Protein AF-A0A507FD16-F1 (afdb_monomer_lite)

InterPro domains:
  IPR007724 Poly(ADP-ribose) glycohydrolase [PTHR12837] (61-423)
  IPR046372 Poly (ADP-ribose) glycohydrolase (PARG), catalytic domain [PF05028] (185-391)
  IPR048362 Poly (ADP-ribose) glycohydrolase, helical domain [PF20811] (60-176)

Radius of gyration: 22.71 Å; chains: 1; bounding box: 54×47×70 Å

pLDDT: mean 90.05, std 12.05, range [41.84, 98.81]

Sequence (436 aa):
MLVDMTHVSNATAWKQVEKHLASARIGPAEMQSLLALTQPHPHGEHWDLAGLKKTLQTGPFNESLLSRIARLALELPVVLPKMFPLLLSGRNGSLTLSQKQISVILANAFFGTLVHQQELFGRSNTDRRIPHLDFRILYQDWIHSGATDAKLTGLLHYFRTMMDRPGAGSSVTFTRRCIDANEFPSWAHSQAAISSVTAFTNGKIEDDKTDCLKVDFANKSIGGGVLEQGAVQEEILFIIYPEMLASLLFCEEMKDNEAVFIAGAERFSSYSGYSKSFKWTGGFNDTTRCDSRGIRKTEFVAMDALHFRRGKADAQFEEANILRELNKAYCGFVFSHKSPFDQSKQVPVSTGNWGCGAFNGDAELKAMIQVLAASAANRDVRYYTFGDDELSLKLVGVIEYLQVTGTTVGSLFSMLLEYKDKSRGESVIDYVMSNL

Foldseek 3Di:
DWFDQVPPPDPVLVVVLCVLLQDPWDDPVSLQVLCCSQPNDPVNDTQAQQLVVVLQVPHPHHRVLLSLLSVLLNCQCVQPVDTHAFADEPDWDKDKDKPSNLSNVLSCLASSNGHDLCVRVDPPDDPWAFADSHLSQLRDPVQDAQQSSQLSNLNSLSSVVCSVDPPLIAMKMKIKDFDDPVNDDPQLPFLFFFFAEQEDQDDDQVPDLFLAAGEQLAALNQCPQLSGLAWARRNVVCSQQVSSSVRSSRYTRYDLRMKMKMWQTFGFFDWDDTRNRTHTDGTDDGPADADPVSRGSYMYMYFYAAQQDPVRQQCCLALVNLVSLLSRLLNRQALPHPHPDDSVDQHAYEEEQRCCPRRVHDRLSSLLSNSLSNSVNVHYYYYHHHNDPPSSVLSNVLSVVSNVVSPGSSNSSVQSNVDHDCVVVADSSRSSVVPD

Secondary structure (DSSP, 8-state):
-EE-SS--SSHHHHHHHHHHHTSS---HHHHHHHHHHHS--TTS-PPP-HHHHHHHHHSS--HHHHHHHHHHHTTHHHH--S-EE-B-TT--EEEEEEHHHHHHHHHHHHTT-SPPHHHHT-SSS---------GGGGG-GGG--HHHHHHHHHHHHHHHHHHHSTT---EEEEEEEE--GGGS--GGG--PBPPPEEEESS--GGG--SS-EEEEEE-SSTTTTTTTT--SHHHHHHHHSGGGGGGGGTBPPPPTTEEEEEESPPP-EEEE--GGG-EEEEE----PPB-TTS-BS-EEEEEEPP---TT-GGGGGSHHHHHHHHHHHHHHHSTTS--SS-TTS-PPEEEESTTTSTT---HHHHHHHHHHHHHHTT--EEEE-SS-HHHHHHHHHHHHHHHHTT-BHHHHHHHHHH---GGGS--HHHHHHHT-

Organism: NCBI:txid246404

Structure (mmCIF, N/CA/C/O backbone):
data_AF-A0A507FD16-F1
#
_entry.id   AF-A0A507FD16-F1
#
loop_
_atom_site.group_PDB
_atom_site.id
_atom_site.type_symbol
_atom_site.label_atom_id
_atom_site.label_alt_id
_atom_site.label_comp_id
_atom_site.label_asym_id
_atom_site.label_entity_id
_atom_site.label_seq_id
_atom_site.pdbx_PDB_ins_code
_atom_site.Cartn_x
_atom_site.Cartn_y
_atom_site.Cartn_z
_atom_site.occupancy
_atom_site.B_iso_or_equiv
_atom_site.auth_seq_id
_atom_site.auth_comp_id
_atom_site.auth_asym_id
_atom_site.auth_atom_id
_atom_site.pdbx_PDB_model_num
ATOM 1 N N . MET A 1 1 ? -14.963 2.585 -19.342 1.00 52.94 1 MET A N 1
ATOM 2 C CA . MET A 1 1 ? -13.885 3.149 -20.177 1.00 52.94 1 MET A CA 1
ATOM 3 C C . MET A 1 1 ? -12.776 2.124 -20.200 1.00 52.94 1 MET A C 1
ATOM 5 O O . MET A 1 1 ? -12.501 1.545 -19.153 1.00 52.94 1 MET A O 1
ATOM 9 N N . LEU A 1 2 ? -12.265 1.824 -21.384 1.00 53.75 2 LEU A N 1
ATOM 10 C CA . LEU A 1 2 ? -11.259 0.792 -21.598 1.00 53.75 2 LEU A CA 1
ATOM 11 C C . LEU A 1 2 ? -9.930 1.483 -21.946 1.00 53.75 2 LEU A C 1
ATOM 13 O O . LEU A 1 2 ? -9.957 2.541 -22.568 1.00 53.75 2 LEU A O 1
ATOM 17 N N . VAL A 1 3 ? -8.803 0.907 -21.536 1.00 54.59 3 VAL A N 1
ATOM 18 C CA . VAL A 1 3 ? -7.443 1.372 -21.845 1.00 54.59 3 VAL A CA 1
ATOM 19 C C . VAL A 1 3 ? -6.925 0.586 -23.032 1.00 54.59 3 VAL A C 1
ATOM 21 O O . VAL A 1 3 ? -6.778 -0.628 -22.922 1.00 54.59 3 VAL A O 1
ATOM 24 N N . ASP A 1 4 ? -6.651 1.252 -24.151 1.00 53.31 4 ASP A N 1
ATOM 25 C CA . ASP A 1 4 ? -5.960 0.621 -25.273 1.00 53.31 4 ASP A CA 1
ATOM 26 C C . ASP A 1 4 ? -4.456 0.855 -25.164 1.00 53.31 4 ASP A C 1
ATOM 28 O O . ASP A 1 4 ? -3.963 1.949 -25.419 1.00 53.31 4 ASP A O 1
ATOM 32 N N . MET A 1 5 ? -3.731 -0.194 -24.788 1.00 57.12 5 MET A N 1
ATOM 33 C CA . MET A 1 5 ? -2.270 -0.168 -24.703 1.00 57.12 5 MET A CA 1
ATOM 34 C C . MET A 1 5 ? -1.594 -0.311 -26.072 1.00 57.12 5 MET A C 1
ATOM 36 O O . MET A 1 5 ? -0.410 -0.021 -26.201 1.00 57.12 5 MET A O 1
ATOM 40 N N . THR A 1 6 ? -2.330 -0.773 -27.086 1.00 48.22 6 THR A N 1
ATOM 41 C CA . THR A 1 6 ? -1.849 -0.975 -28.461 1.00 48.22 6 THR A CA 1
ATOM 42 C C . THR A 1 6 ? -2.050 0.256 -29.340 1.00 48.22 6 THR A C 1
ATOM 44 O O . THR A 1 6 ? -1.357 0.410 -30.346 1.00 48.22 6 THR A O 1
ATOM 47 N N . HIS A 1 7 ? -2.906 1.192 -28.921 1.00 46.66 7 HIS A N 1
ATOM 48 C CA . HIS A 1 7 ? -2.971 2.544 -29.471 1.00 46.66 7 HIS A CA 1
ATOM 49 C C . HIS A 1 7 ? -1.817 3.414 -28.958 1.00 46.66 7 HIS A C 1
ATOM 51 O O . HIS A 1 7 ? -2.017 4.530 -28.487 1.00 46.66 7 HIS A O 1
ATOM 57 N N . VAL A 1 8 ? -0.577 2.951 -29.158 1.00 46.09 8 VAL A N 1
ATOM 58 C CA . VAL A 1 8 ? 0.497 3.895 -29.476 1.00 46.09 8 VAL A CA 1
ATOM 59 C C . VAL A 1 8 ? -0.022 4.709 -30.640 1.00 46.09 8 VAL A C 1
ATOM 61 O O . VAL A 1 8 ? -0.371 4.160 -31.685 1.00 46.09 8 VAL A O 1
ATOM 64 N N . SER A 1 9 ? -0.231 5.991 -30.377 1.00 44.56 9 SER A N 1
ATOM 65 C CA . SER A 1 9 ? -0.711 6.995 -31.308 1.00 44.56 9 SER A CA 1
ATOM 66 C C . SER A 1 9 ? -0.092 6.733 -32.685 1.00 44.56 9 SER A C 1
ATOM 68 O O . SER A 1 9 ? 1.074 7.026 -32.913 1.00 44.56 9 SER A O 1
ATOM 70 N N . ASN A 1 10 ? -0.880 6.132 -33.593 1.00 51.72 10 ASN A N 1
ATOM 71 C CA . ASN A 1 10 ? -0.486 5.657 -34.927 1.00 51.72 10 ASN A CA 1
ATOM 72 C C . ASN A 1 10 ? 0.351 4.345 -34.952 1.00 51.72 10 ASN A C 1
ATOM 74 O O . ASN A 1 10 ? 1.446 4.272 -34.405 1.00 51.72 10 ASN A O 1
ATOM 78 N N . ALA A 1 11 ? -0.085 3.332 -35.722 1.00 55.81 11 ALA A N 1
ATOM 79 C CA . ALA A 1 11 ? 0.682 2.100 -36.009 1.00 55.81 11 ALA A CA 1
ATOM 80 C C . ALA A 1 11 ? 2.101 2.370 -36.564 1.00 55.81 11 ALA A C 1
ATOM 82 O O . ALA A 1 11 ? 2.981 1.509 -36.537 1.00 55.81 11 ALA A O 1
ATOM 83 N N . THR A 1 12 ? 2.329 3.584 -37.066 1.00 62.16 12 THR A N 1
ATOM 84 C CA . THR A 1 12 ? 3.636 4.094 -37.491 1.00 62.16 12 THR A CA 1
ATOM 85 C C . THR A 1 12 ? 4.590 4.349 -36.313 1.00 62.16 12 THR A C 1
ATOM 87 O O . THR A 1 12 ? 5.785 4.099 -36.451 1.00 62.16 12 THR A O 1
ATOM 90 N N . ALA A 1 13 ? 4.090 4.791 -35.154 1.00 71.69 13 ALA A N 1
ATOM 91 C CA . ALA A 1 13 ? 4.894 5.078 -33.964 1.00 71.69 13 ALA A CA 1
ATOM 92 C C . ALA A 1 13 ? 5.369 3.795 -33.267 1.00 71.69 13 ALA A C 1
ATOM 94 O O . ALA A 1 13 ? 6.551 3.678 -32.943 1.00 71.69 13 ALA A O 1
ATOM 95 N N . TRP A 1 14 ? 4.504 2.780 -33.128 1.00 81.94 14 TRP A N 1
ATOM 96 C CA . TRP A 1 14 ? 4.921 1.496 -32.549 1.00 81.94 14 TRP A CA 1
ATOM 97 C C . TRP A 1 14 ? 6.006 0.805 -33.383 1.00 81.94 14 TRP A C 1
ATOM 99 O O . TRP A 1 14 ? 6.985 0.331 -32.825 1.00 81.94 14 TRP A O 1
ATOM 109 N N . LYS A 1 15 ? 5.935 0.851 -34.722 1.00 84.38 15 LYS A N 1
ATOM 110 C CA . LYS A 1 15 ? 7.014 0.334 -35.590 1.00 84.38 15 LYS A CA 1
ATOM 111 C C . LYS A 1 15 ? 8.373 0.987 -35.318 1.00 84.38 15 LYS A C 1
ATOM 113 O O . LYS A 1 15 ? 9.415 0.349 -35.467 1.00 84.38 15 LYS A O 1
ATOM 118 N N . GLN A 1 16 ? 8.386 2.269 -34.947 1.00 85.06 16 GLN A N 1
ATOM 119 C CA . GLN A 1 16 ? 9.622 2.962 -34.582 1.00 85.06 16 GLN A CA 1
ATOM 120 C C . GLN A 1 16 ? 10.124 2.523 -33.202 1.00 85.06 16 GLN A C 1
ATOM 122 O O . GLN A 1 16 ? 11.330 2.329 -33.046 1.00 85.06 16 GLN A O 1
ATOM 127 N N . VAL A 1 17 ? 9.223 2.305 -32.239 1.00 88.62 17 VAL A N 1
ATOM 128 C CA . VAL A 1 17 ? 9.548 1.695 -30.939 1.00 88.62 17 VAL A CA 1
ATOM 129 C C . VAL A 1 17 ? 10.120 0.291 -31.127 1.00 88.62 17 VAL A C 1
ATOM 131 O O . VAL A 1 17 ? 11.190 -0.002 -30.597 1.00 88.62 17 VAL A O 1
ATOM 134 N N . GLU A 1 18 ? 9.477 -0.542 -31.948 1.00 89.69 18 GLU A N 1
ATOM 135 C CA . GLU A 1 18 ? 9.925 -1.899 -32.264 1.00 89.69 18 GLU A CA 1
ATOM 136 C C . GLU A 1 18 ? 11.342 -1.902 -32.823 1.00 89.69 18 GLU A C 1
ATOM 138 O O . GLU A 1 18 ? 12.201 -2.632 -32.336 1.00 89.69 18 GLU A O 1
ATOM 143 N N . LYS A 1 19 ? 11.612 -1.033 -33.804 1.00 89.50 19 LYS A N 1
ATOM 144 C CA . LYS A 1 19 ? 12.945 -0.897 -34.397 1.00 89.50 19 LYS A CA 1
ATOM 145 C C . LYS A 1 19 ? 14.008 -0.540 -33.353 1.00 89.50 19 LYS A C 1
ATOM 147 O O . LYS A 1 19 ? 15.107 -1.081 -33.418 1.00 89.50 19 LYS A O 1
ATOM 152 N N . HIS A 1 20 ? 13.700 0.358 -32.414 1.00 90.19 20 HIS A N 1
ATOM 153 C CA . HIS A 1 20 ? 14.639 0.746 -31.359 1.00 90.19 20 HIS A CA 1
ATOM 154 C C . HIS A 1 20 ? 14.861 -0.388 -30.357 1.00 90.19 20 HIS A C 1
ATOM 156 O O . HIS A 1 20 ? 16.006 -0.765 -30.118 1.00 90.19 20 HIS A O 1
ATOM 162 N N . LEU A 1 21 ? 13.789 -0.962 -29.807 1.00 90.75 21 LEU A N 1
ATOM 163 C CA . LEU A 1 21 ? 13.867 -2.010 -28.785 1.00 90.75 21 LEU A CA 1
ATOM 164 C C . LEU A 1 21 ? 14.406 -3.345 -29.323 1.00 90.75 21 LEU A C 1
ATOM 166 O O . LEU A 1 21 ? 14.959 -4.126 -28.551 1.00 90.75 21 LEU A O 1
ATOM 170 N N . ALA A 1 22 ? 14.288 -3.607 -30.628 1.00 90.25 22 ALA A N 1
ATOM 171 C CA . ALA A 1 22 ? 14.863 -4.785 -31.281 1.00 90.25 22 ALA A CA 1
ATOM 172 C C . ALA A 1 22 ? 16.383 -4.685 -31.511 1.00 90.25 22 ALA A C 1
ATOM 174 O O . ALA A 1 22 ? 16.987 -5.632 -32.020 1.00 90.25 22 ALA A O 1
ATOM 175 N N . SER A 1 23 ? 17.015 -3.559 -31.157 1.00 85.75 23 SER A N 1
ATOM 176 C CA . SER A 1 23 ? 18.468 -3.400 -31.264 1.00 85.75 23 SER A CA 1
ATOM 177 C C . SER A 1 23 ? 19.205 -4.481 -30.467 1.00 85.75 23 SER A C 1
ATOM 179 O O . SER A 1 23 ? 18.802 -4.854 -29.367 1.00 85.75 23 SER A O 1
ATOM 181 N N . ALA A 1 24 ? 20.328 -4.968 -31.006 1.00 76.94 24 ALA A N 1
ATOM 182 C CA . ALA A 1 24 ? 21.100 -6.061 -30.402 1.00 76.94 24 ALA A CA 1
ATOM 183 C C . ALA A 1 24 ? 21.633 -5.737 -28.993 1.00 76.94 24 ALA A C 1
ATOM 185 O O . ALA A 1 24 ? 21.906 -6.646 -28.208 1.00 76.94 24 ALA A O 1
ATOM 186 N N . ARG A 1 25 ? 21.784 -4.446 -28.681 1.00 87.62 25 ARG A N 1
ATOM 187 C CA . ARG A 1 25 ? 22.218 -3.932 -27.386 1.00 87.62 25 ARG A CA 1
ATOM 188 C C . ARG A 1 25 ? 21.381 -2.709 -27.038 1.00 87.62 25 ARG A C 1
ATOM 190 O O . ARG A 1 25 ? 21.236 -1.816 -27.865 1.00 87.62 25 ARG A O 1
ATOM 197 N N . ILE A 1 26 ? 20.858 -2.688 -25.819 1.00 90.12 26 ILE A N 1
ATOM 198 C CA . ILE A 1 26 ? 20.149 -1.551 -25.238 1.00 90.12 26 ILE A CA 1
ATOM 199 C C . ILE A 1 26 ? 20.936 -1.086 -24.018 1.00 90.12 26 ILE A C 1
ATOM 201 O O . ILE A 1 26 ? 21.027 -1.803 -23.022 1.00 90.12 26 ILE A O 1
ATOM 205 N N . GLY A 1 27 ? 21.509 0.108 -24.107 1.00 90.31 27 GLY A N 1
ATOM 206 C CA . GLY A 1 27 ? 22.122 0.829 -23.005 1.00 90.31 27 GLY A CA 1
ATOM 207 C C . GLY A 1 27 ? 21.431 2.174 -22.756 1.00 90.31 27 GLY A C 1
ATOM 208 O O . GLY A 1 27 ? 20.389 2.483 -23.346 1.00 90.31 27 GLY A O 1
ATOM 209 N N . PRO A 1 28 ? 22.005 3.011 -21.877 1.00 90.19 28 PRO A N 1
ATOM 210 C CA . PRO A 1 28 ? 21.467 4.337 -21.584 1.00 90.19 28 PRO A CA 1
ATOM 211 C C . PRO A 1 28 ? 21.348 5.252 -22.816 1.00 90.19 28 PRO A C 1
ATOM 213 O O . PRO A 1 28 ? 20.446 6.080 -22.866 1.00 90.19 28 PRO A O 1
ATOM 216 N N . ALA A 1 29 ? 22.225 5.114 -23.817 1.00 89.81 29 ALA A N 1
ATOM 217 C CA . ALA A 1 29 ? 22.181 5.933 -25.033 1.00 89.81 29 ALA A CA 1
ATOM 218 C C . ALA A 1 29 ? 20.996 5.563 -25.946 1.00 89.81 29 ALA A C 1
ATOM 220 O O . ALA A 1 29 ? 20.281 6.439 -26.442 1.00 89.81 29 ALA A O 1
ATOM 221 N N . GLU A 1 30 ? 20.743 4.267 -26.129 1.00 91.56 30 GLU A N 1
ATOM 222 C CA . GLU A 1 30 ? 19.584 3.772 -26.873 1.00 91.56 30 GLU A CA 1
ATOM 223 C C . GLU A 1 30 ? 18.285 4.131 -26.148 1.00 91.56 30 GLU A C 1
ATOM 225 O O . GLU A 1 30 ? 17.324 4.566 -26.782 1.00 91.56 30 GLU A O 1
ATOM 230 N N . MET A 1 31 ? 18.277 4.035 -24.814 1.00 91.56 31 MET A N 1
ATOM 231 C CA . MET A 1 31 ? 17.147 4.463 -23.993 1.00 91.56 31 MET A CA 1
ATOM 232 C C . MET A 1 31 ? 16.869 5.963 -24.137 1.00 91.56 31 MET A C 1
ATOM 234 O O . MET A 1 31 ? 15.716 6.350 -24.301 1.00 91.56 31 MET A O 1
ATOM 238 N N . GLN A 1 32 ? 17.905 6.807 -24.156 1.00 90.94 32 GLN A N 1
ATOM 239 C CA . GLN A 1 32 ? 17.757 8.244 -24.397 1.00 90.94 32 GLN A CA 1
ATOM 240 C C . GLN A 1 32 ? 17.078 8.537 -25.739 1.00 90.94 32 GLN A C 1
ATOM 242 O O . GLN A 1 32 ? 16.187 9.383 -25.817 1.00 90.94 32 GLN A O 1
ATOM 247 N N . SER A 1 33 ? 17.507 7.829 -26.787 1.00 89.75 33 SER A N 1
ATOM 248 C CA . SER A 1 33 ? 16.982 7.985 -28.147 1.00 89.75 33 SER A CA 1
ATOM 249 C C . SER A 1 33 ? 15.520 7.548 -28.230 1.00 89.75 33 SER A C 1
ATOM 251 O O . SER A 1 33 ? 14.698 8.236 -28.832 1.00 89.75 33 SER A O 1
ATOM 253 N N . LEU A 1 34 ? 15.180 6.441 -27.564 1.00 89.88 34 LEU A N 1
ATOM 254 C CA . LEU A 1 34 ? 13.807 5.961 -27.468 1.00 89.88 34 LEU A CA 1
ATOM 255 C C . LEU A 1 34 ? 12.911 6.953 -26.719 1.00 89.88 34 LEU A C 1
ATOM 257 O O . LEU A 1 34 ? 11.840 7.286 -27.212 1.00 89.88 34 LEU A O 1
ATOM 261 N N . LEU A 1 35 ? 13.364 7.478 -25.579 1.00 89.06 35 LEU A N 1
ATOM 262 C CA . LEU A 1 35 ? 12.604 8.465 -24.811 1.00 89.06 35 LEU A CA 1
ATOM 263 C C . LEU A 1 35 ? 12.391 9.768 -25.586 1.00 89.06 35 LEU A C 1
ATOM 265 O O . LEU A 1 35 ? 11.320 10.357 -25.498 1.00 89.06 35 LEU A O 1
ATOM 269 N N . ALA A 1 36 ? 13.373 10.213 -26.375 1.00 86.50 36 ALA A N 1
ATOM 270 C CA . ALA A 1 36 ? 13.208 11.380 -27.242 1.00 86.50 36 ALA A CA 1
ATOM 271 C C . ALA A 1 36 ? 12.105 11.175 -28.297 1.00 86.50 36 ALA A C 1
ATOM 273 O O . ALA A 1 36 ? 11.448 12.137 -28.690 1.00 86.50 36 ALA A O 1
ATOM 274 N N . LEU A 1 37 ? 11.893 9.929 -28.732 1.00 85.00 37 LEU A N 1
ATOM 275 C CA . LEU A 1 37 ? 10.840 9.558 -29.670 1.00 85.00 37 LEU A CA 1
ATOM 276 C C . LEU A 1 37 ? 9.469 9.442 -28.991 1.00 85.00 37 LEU A C 1
ATOM 278 O O . LEU A 1 37 ? 8.485 9.974 -29.498 1.00 85.00 37 LEU A O 1
ATOM 282 N N . THR A 1 38 ? 9.383 8.695 -27.892 1.00 84.06 38 THR A N 1
ATOM 283 C CA . THR A 1 38 ? 8.093 8.306 -27.301 1.00 84.06 38 THR A CA 1
ATOM 284 C C . THR A 1 38 ? 7.574 9.295 -26.279 1.00 84.06 38 THR A C 1
ATOM 286 O O . THR A 1 38 ? 6.380 9.308 -25.996 1.00 84.06 38 THR A O 1
ATOM 289 N N . GLN A 1 39 ? 8.471 10.073 -25.686 1.00 83.62 39 GLN A N 1
ATOM 290 C CA . GLN A 1 39 ? 8.200 10.918 -24.539 1.00 83.62 39 GLN A CA 1
ATOM 291 C C . GLN A 1 39 ? 9.085 12.176 -24.582 1.00 83.62 39 GLN A C 1
ATOM 293 O O . GLN A 1 39 ? 9.921 12.361 -23.697 1.00 83.62 39 GLN A O 1
ATOM 298 N N . PRO A 1 40 ? 8.977 13.039 -25.602 1.00 81.75 40 PRO A N 1
ATOM 299 C CA . PRO A 1 40 ? 9.875 14.183 -25.756 1.00 81.75 40 PRO A CA 1
ATOM 300 C C . PRO A 1 40 ? 9.861 15.092 -24.515 1.00 81.75 40 PRO A C 1
ATOM 302 O O . PRO A 1 40 ? 8.812 15.329 -23.912 1.00 81.75 40 PRO A O 1
ATOM 305 N N . HIS A 1 41 ? 11.033 15.599 -24.116 1.00 81.31 41 HIS A N 1
ATOM 306 C CA . HIS A 1 41 ? 11.129 16.493 -22.962 1.00 81.31 41 HIS A CA 1
ATOM 307 C C . HIS A 1 41 ? 10.406 17.820 -23.256 1.00 81.31 41 HIS A C 1
ATOM 309 O O . HIS A 1 41 ? 10.636 18.396 -24.325 1.00 81.31 41 HIS A O 1
ATOM 315 N N . PRO A 1 42 ? 9.598 18.365 -22.326 1.00 78.94 42 PRO A N 1
ATOM 316 C CA . PRO A 1 42 ? 8.834 19.595 -22.563 1.00 78.94 42 PRO A CA 1
ATOM 317 C C . PRO A 1 42 ? 9.690 20.805 -22.958 1.00 78.94 42 PRO A C 1
ATOM 319 O O . PRO A 1 42 ? 9.229 21.680 -23.684 1.00 78.94 42 PRO A O 1
ATOM 322 N N . HIS A 1 43 ? 10.943 20.843 -22.499 1.00 81.56 43 HIS A N 1
ATOM 323 C CA . HIS A 1 43 ? 11.886 21.932 -22.768 1.00 81.56 43 HIS A CA 1
ATOM 324 C C . HIS A 1 43 ? 12.866 21.637 -23.918 1.00 81.56 43 HIS A C 1
ATOM 326 O O . HIS A 1 43 ? 13.805 22.396 -24.126 1.00 81.56 43 HIS A O 1
ATOM 332 N N . GLY A 1 44 ? 12.677 20.540 -24.664 1.00 74.44 44 GLY A N 1
ATOM 333 C CA . GLY A 1 44 ? 13.571 20.152 -25.767 1.00 74.44 44 GLY A CA 1
ATOM 334 C C . GLY A 1 44 ? 14.931 19.592 -25.330 1.00 74.44 44 GLY A C 1
ATOM 335 O O . GLY A 1 44 ? 15.816 19.407 -26.160 1.00 74.44 44 GLY A O 1
ATOM 336 N N . GLU A 1 45 ? 15.099 19.321 -24.036 1.00 81.38 45 GLU A N 1
ATOM 337 C CA . GLU A 1 45 ? 16.304 18.730 -23.447 1.00 81.38 45 GLU A CA 1
ATOM 338 C C . GLU A 1 45 ? 16.283 17.191 -23.512 1.00 81.38 45 GLU A C 1
ATOM 340 O O . GLU A 1 45 ? 15.322 16.557 -23.956 1.00 81.38 45 GLU A O 1
ATOM 345 N N . HIS A 1 46 ? 17.362 16.566 -23.049 1.00 86.06 46 HIS A N 1
ATOM 346 C CA . HIS A 1 46 ? 17.424 15.126 -22.838 1.00 86.06 46 HIS A CA 1
ATOM 347 C C . HIS A 1 46 ? 16.964 14.783 -21.417 1.00 86.06 46 HIS A C 1
ATOM 349 O O . HIS A 1 46 ? 17.403 15.416 -20.463 1.00 86.06 46 HIS A O 1
ATOM 355 N N . TRP A 1 47 ? 16.132 13.747 -21.267 1.00 88.94 47 TRP A N 1
ATOM 356 C CA . TRP A 1 47 ? 15.868 13.141 -19.957 1.00 88.94 47 TRP A CA 1
ATOM 357 C C . TRP A 1 47 ? 17.161 12.742 -19.266 1.00 88.94 47 TRP A C 1
ATOM 359 O O . TRP A 1 47 ? 18.027 12.142 -19.899 1.00 88.94 47 TRP A O 1
ATOM 369 N N . ASP A 1 48 ? 17.257 13.000 -17.969 1.00 92.00 48 ASP A N 1
ATOM 370 C CA . ASP A 1 48 ? 18.377 12.515 -17.183 1.00 92.00 48 ASP A CA 1
ATOM 371 C C . ASP A 1 48 ? 18.220 11.019 -16.866 1.00 92.00 48 ASP A C 1
ATOM 373 O O . ASP A 1 48 ? 17.144 10.548 -16.495 1.00 92.00 48 ASP A O 1
ATOM 377 N N . LEU A 1 49 ? 19.311 10.270 -17.039 1.00 93.94 49 LEU A N 1
ATOM 378 C CA . LEU A 1 49 ? 19.405 8.830 -16.798 1.00 93.94 49 LEU A CA 1
ATOM 379 C C . LEU A 1 49 ? 20.479 8.480 -15.753 1.00 93.94 49 LEU A C 1
ATOM 381 O O . LEU A 1 49 ? 20.912 7.326 -15.684 1.00 93.94 49 LEU A O 1
ATOM 385 N N . ALA A 1 50 ? 20.966 9.455 -14.979 1.00 92.25 50 ALA A N 1
ATOM 386 C CA . ALA A 1 50 ? 22.049 9.284 -14.012 1.00 92.25 50 ALA A CA 1
ATOM 387 C C . ALA A 1 50 ? 21.781 8.160 -12.999 1.00 92.25 50 ALA A C 1
ATOM 389 O O . ALA A 1 50 ? 22.638 7.291 -12.819 1.00 92.25 50 ALA A O 1
ATOM 390 N N . GLY A 1 51 ? 20.582 8.109 -12.408 1.00 90.94 51 GLY A N 1
ATOM 391 C CA . GLY A 1 51 ? 20.204 7.078 -11.435 1.00 90.94 51 GLY A CA 1
ATOM 392 C C . GLY A 1 51 ? 20.250 5.665 -12.024 1.00 90.94 51 GLY A C 1
ATOM 393 O O . GLY A 1 51 ? 20.798 4.737 -11.419 1.00 90.94 51 GLY A O 1
ATOM 394 N N . LEU A 1 52 ? 19.762 5.502 -13.260 1.00 91.94 52 LEU A N 1
ATOM 395 C CA . LEU A 1 52 ? 19.830 4.223 -13.969 1.00 91.94 52 LEU A CA 1
ATOM 396 C C . LEU A 1 52 ? 21.275 3.841 -14.310 1.00 91.94 52 LEU A C 1
ATOM 398 O O . LEU A 1 52 ? 21.689 2.713 -14.041 1.00 91.94 52 LEU A O 1
ATOM 402 N N . LYS A 1 53 ? 22.057 4.776 -14.867 1.00 92.50 53 LYS A N 1
ATOM 403 C CA . LYS A 1 53 ? 23.477 4.562 -15.197 1.00 92.50 53 LYS A CA 1
ATOM 404 C C . LYS A 1 53 ? 24.256 4.102 -13.972 1.00 92.50 53 LYS A C 1
ATOM 406 O O . LYS A 1 53 ? 24.973 3.108 -14.046 1.00 92.50 53 LYS A O 1
ATOM 411 N N . LYS A 1 54 ? 24.068 4.782 -12.842 1.00 89.00 54 LYS A N 1
ATOM 412 C CA . LYS A 1 54 ? 24.724 4.438 -11.584 1.00 89.00 54 LYS A CA 1
ATOM 413 C C . LYS A 1 54 ? 24.331 3.037 -11.118 1.00 89.00 54 LYS A C 1
ATOM 415 O O . LYS A 1 54 ? 25.216 2.234 -10.846 1.00 89.00 54 LYS A O 1
ATOM 420 N N . THR A 1 55 ? 23.036 2.714 -11.102 1.00 88.06 55 THR A N 1
ATOM 421 C CA . THR A 1 55 ? 22.544 1.390 -10.674 1.00 88.06 55 THR A CA 1
ATOM 422 C C . THR A 1 55 ? 23.118 0.252 -11.531 1.00 88.06 55 THR A C 1
ATOM 424 O O . THR A 1 55 ? 23.444 -0.815 -11.012 1.00 88.06 55 THR A O 1
ATOM 427 N N . LEU A 1 56 ? 23.289 0.474 -12.839 1.00 88.06 56 LEU A N 1
ATOM 428 C CA . LEU A 1 56 ? 23.901 -0.496 -13.758 1.00 88.06 56 LEU A CA 1
ATOM 429 C C . LEU A 1 56 ? 25.426 -0.613 -13.602 1.00 88.06 56 LEU A C 1
ATOM 431 O O . LEU A 1 56 ? 25.999 -1.629 -13.979 1.00 88.06 56 LEU A O 1
ATOM 435 N N . GLN A 1 57 ? 26.096 0.416 -13.084 1.00 85.75 57 GLN A N 1
ATOM 436 C CA . GLN A 1 57 ? 27.545 0.400 -12.854 1.00 85.75 57 GLN A CA 1
ATOM 437 C C . GLN A 1 57 ? 27.915 -0.225 -11.506 1.00 85.75 57 GLN A C 1
ATOM 439 O O . GLN A 1 57 ? 28.962 -0.858 -11.392 1.00 85.75 57 GLN A O 1
ATOM 444 N N . THR A 1 58 ? 27.086 -0.023 -10.480 1.00 78.44 58 THR A N 1
ATOM 445 C CA . THR A 1 58 ? 27.383 -0.427 -9.097 1.00 78.44 58 THR A CA 1
ATOM 446 C C . THR A 1 58 ? 26.673 -1.710 -8.665 1.00 78.44 58 THR A C 1
ATOM 448 O O . THR A 1 58 ? 27.055 -2.308 -7.659 1.00 78.44 58 THR A O 1
ATOM 451 N N . GLY A 1 59 ? 25.640 -2.137 -9.396 1.00 69.50 59 GLY A N 1
ATOM 452 C CA . GLY A 1 59 ? 24.824 -3.305 -9.076 1.00 69.50 59 GLY A CA 1
ATOM 453 C C . GLY A 1 59 ? 25.212 -4.584 -9.835 1.00 69.50 59 GLY A C 1
ATOM 454 O O . GLY A 1 59 ? 26.069 -4.576 -10.714 1.00 69.50 59 GLY A O 1
ATOM 455 N N . PRO A 1 60 ? 24.532 -5.714 -9.558 1.00 75.56 60 PRO A N 1
ATOM 456 C CA . PRO A 1 60 ? 24.730 -6.982 -10.272 1.00 75.56 60 PRO A CA 1
ATOM 457 C C . PRO A 1 60 ? 24.067 -7.005 -11.665 1.00 75.56 60 PRO A C 1
ATOM 459 O O . PRO A 1 60 ? 23.914 -8.070 -12.266 1.00 75.56 60 PRO A O 1
ATOM 462 N N . PHE A 1 61 ? 23.583 -5.859 -12.144 1.00 86.69 61 PHE A N 1
ATOM 463 C CA . PHE A 1 61 ? 22.794 -5.720 -13.362 1.00 86.69 61 PHE A CA 1
ATOM 464 C C . PHE A 1 61 ? 23.595 -4.973 -14.420 1.00 86.69 61 PHE A C 1
ATOM 466 O O . PHE A 1 61 ? 24.413 -4.128 -14.095 1.00 86.69 61 PHE A O 1
ATOM 473 N N . ASN A 1 62 ? 23.360 -5.279 -15.691 1.00 85.88 62 ASN A N 1
ATOM 474 C CA . ASN A 1 62 ? 24.106 -4.696 -16.802 1.00 85.88 62 ASN A CA 1
ATOM 475 C C . ASN A 1 62 ? 23.191 -4.478 -18.016 1.00 85.88 62 ASN A C 1
ATOM 477 O O . ASN A 1 62 ? 22.012 -4.832 -18.005 1.00 85.88 62 ASN A O 1
ATOM 481 N N . GLU A 1 63 ? 23.739 -3.925 -19.093 1.00 87.94 63 GLU A N 1
ATOM 482 C CA . GLU A 1 63 ? 23.001 -3.641 -20.333 1.00 87.94 63 GLU A CA 1
ATOM 483 C C . GLU A 1 63 ? 22.437 -4.896 -21.028 1.00 87.94 63 GLU A C 1
ATOM 485 O O . GLU A 1 63 ? 21.460 -4.816 -21.777 1.00 87.94 63 GLU A O 1
ATOM 490 N N . SER A 1 64 ? 22.979 -6.088 -20.746 1.00 90.94 64 SER A N 1
ATOM 491 C CA . SER A 1 64 ? 22.366 -7.338 -21.214 1.00 90.94 64 SER A CA 1
ATOM 492 C C . SER A 1 64 ? 20.989 -7.540 -20.577 1.00 90.94 64 SER A C 1
ATOM 494 O O . SER A 1 64 ? 20.049 -7.949 -21.261 1.00 90.94 64 SER A O 1
ATOM 496 N N . LEU A 1 65 ? 20.820 -7.173 -19.298 1.00 93.00 65 LEU A N 1
ATOM 497 C CA . LEU A 1 65 ? 19.504 -7.181 -18.660 1.00 93.00 65 LEU A CA 1
ATOM 498 C C . LEU A 1 65 ? 18.557 -6.190 -19.341 1.00 93.00 65 LEU A C 1
ATOM 500 O O . LEU A 1 65 ? 17.444 -6.584 -19.669 1.00 93.00 65 LEU A O 1
ATOM 504 N N . LEU A 1 66 ? 18.993 -4.958 -19.623 1.00 94.25 66 LEU A N 1
ATOM 505 C CA . LEU A 1 66 ? 18.161 -3.981 -20.341 1.00 94.25 66 LEU A CA 1
ATOM 506 C C . LEU A 1 66 ? 17.696 -4.518 -21.699 1.00 94.25 66 LEU A C 1
ATOM 508 O O . LEU A 1 66 ? 16.521 -4.421 -22.036 1.00 94.25 66 LEU A O 1
ATOM 512 N N . SER A 1 67 ? 18.591 -5.170 -22.438 1.00 94.44 67 SER A N 1
ATOM 513 C CA . SER A 1 67 ? 18.272 -5.792 -23.730 1.00 94.44 67 SER A CA 1
ATOM 514 C C . SER A 1 67 ? 17.265 -6.948 -23.590 1.00 94.44 67 SER A C 1
ATOM 516 O O . SER A 1 67 ? 16.475 -7.223 -24.493 1.00 94.44 67 SER A O 1
ATOM 518 N N . ARG A 1 68 ? 17.253 -7.650 -22.449 1.00 94.88 68 ARG A N 1
ATOM 519 C CA . ARG A 1 68 ? 16.214 -8.644 -22.129 1.00 94.88 68 ARG A CA 1
ATOM 520 C C . ARG A 1 68 ? 14.880 -7.976 -21.766 1.00 94.88 68 ARG A C 1
ATOM 522 O O . ARG A 1 68 ? 13.853 -8.419 -22.270 1.00 94.88 68 ARG A O 1
ATOM 529 N N . ILE A 1 69 ? 14.890 -6.898 -20.975 1.00 96.00 69 ILE A N 1
ATOM 530 C CA . ILE A 1 69 ? 13.677 -6.123 -20.645 1.00 96.00 69 ILE A CA 1
ATOM 531 C C . ILE A 1 69 ? 13.071 -5.527 -21.924 1.00 96.00 69 ILE A C 1
ATOM 533 O O . ILE A 1 69 ? 11.856 -5.535 -22.081 1.00 96.00 69 ILE A O 1
ATOM 537 N N . ALA A 1 70 ? 13.893 -5.071 -22.873 1.00 95.56 70 ALA A N 1
ATOM 538 C CA . ALA A 1 70 ? 13.426 -4.549 -24.157 1.00 95.56 70 ALA A CA 1
ATOM 539 C C . ALA A 1 70 ? 12.673 -5.618 -24.960 1.00 95.56 70 ALA A C 1
ATOM 541 O O . ALA A 1 70 ? 11.576 -5.367 -25.451 1.00 95.56 70 ALA A O 1
ATOM 542 N N . ARG A 1 71 ? 13.206 -6.847 -25.007 1.00 95.00 71 ARG A N 1
ATOM 543 C CA . ARG A 1 71 ? 12.505 -7.995 -25.603 1.00 95.00 71 ARG A CA 1
ATOM 544 C C . ARG A 1 71 ? 11.188 -8.309 -24.900 1.00 95.00 71 ARG A C 1
ATOM 546 O O . ARG A 1 71 ? 10.221 -8.614 -25.582 1.00 95.00 71 ARG A O 1
ATOM 553 N N . LEU A 1 72 ? 11.136 -8.189 -23.573 1.00 94.88 72 LEU A N 1
ATOM 554 C CA . LEU A 1 72 ? 9.891 -8.331 -22.818 1.00 94.88 72 LEU A CA 1
ATOM 555 C C . LEU A 1 72 ? 8.880 -7.228 -23.177 1.00 94.88 72 LEU A C 1
ATOM 557 O O . LEU A 1 72 ? 7.701 -7.519 -23.352 1.00 94.88 72 LEU A O 1
ATOM 561 N N . ALA A 1 73 ? 9.324 -5.976 -23.323 1.00 94.06 73 ALA A N 1
ATOM 562 C CA . ALA A 1 73 ? 8.463 -4.856 -23.702 1.00 94.06 73 ALA A CA 1
ATOM 563 C C . ALA A 1 73 ? 7.858 -5.029 -25.109 1.00 94.06 73 ALA A C 1
ATOM 565 O O . ALA A 1 73 ? 6.674 -4.747 -25.297 1.00 94.06 73 ALA A O 1
ATOM 566 N N . LEU A 1 74 ? 8.630 -5.572 -26.061 1.00 93.44 74 LEU A N 1
ATOM 567 C CA . LEU A 1 74 ? 8.178 -5.887 -27.426 1.00 93.44 74 LEU A CA 1
ATOM 568 C C . LEU A 1 74 ? 7.013 -6.887 -27.481 1.00 93.44 74 LEU A C 1
ATOM 570 O O . LEU A 1 74 ? 6.312 -6.954 -28.487 1.00 93.44 74 LEU A O 1
ATOM 574 N N . GLU A 1 75 ? 6.773 -7.654 -26.417 1.00 92.69 75 GLU A N 1
ATOM 575 C CA . GLU A 1 75 ? 5.655 -8.598 -26.367 1.00 92.69 75 GLU A CA 1
ATOM 576 C C . GLU A 1 75 ? 4.290 -7.918 -26.147 1.00 92.69 75 GLU A C 1
ATOM 578 O O . GLU A 1 75 ? 3.263 -8.594 -26.229 1.00 92.69 75 GLU A O 1
ATOM 583 N N . LEU A 1 76 ? 4.246 -6.599 -25.893 1.00 90.06 76 LEU A N 1
ATOM 584 C CA . LEU A 1 76 ? 3.018 -5.848 -25.584 1.00 90.06 76 LEU A CA 1
ATOM 585 C C . LEU A 1 76 ? 1.850 -6.123 -26.543 1.00 90.06 76 LEU A C 1
ATOM 587 O O . LEU A 1 76 ? 0.786 -6.495 -26.042 1.00 90.06 76 LEU A O 1
ATOM 591 N N . PRO A 1 77 ? 2.005 -6.036 -27.880 1.00 87.50 77 PRO A N 1
ATOM 592 C CA . PRO A 1 77 ? 0.880 -6.218 -28.798 1.00 87.50 77 PRO A CA 1
ATOM 593 C C . PRO A 1 77 ? 0.330 -7.648 -28.796 1.00 87.50 77 PRO A C 1
ATOM 595 O O . PRO A 1 77 ? -0.832 -7.866 -29.125 1.00 87.50 77 PRO A O 1
ATOM 598 N N . VAL A 1 78 ? 1.162 -8.630 -28.432 1.00 89.44 78 VAL A N 1
ATOM 599 C CA . VAL A 1 78 ? 0.800 -10.054 -28.427 1.00 89.44 78 VAL A CA 1
ATOM 600 C C . VAL A 1 78 ? 0.195 -10.463 -27.083 1.00 89.44 78 VAL A C 1
ATOM 602 O O . VAL A 1 78 ? -0.774 -11.218 -27.044 1.00 89.44 78 VAL A O 1
ATOM 605 N N . VAL A 1 79 ? 0.752 -9.965 -25.976 1.00 89.44 79 VAL A N 1
ATOM 606 C CA . VAL A 1 79 ? 0.362 -10.330 -24.603 1.00 89.44 79 VAL A CA 1
ATOM 607 C C . VAL A 1 79 ? -0.847 -9.526 -24.112 1.00 89.44 79 VAL A C 1
ATOM 609 O O . VAL A 1 79 ? -1.659 -10.031 -23.330 1.00 89.44 79 VAL A O 1
ATOM 612 N N . LEU A 1 80 ? -1.000 -8.288 -24.585 1.00 87.06 80 LEU A N 1
ATOM 613 C CA . LEU A 1 80 ? -2.125 -7.402 -24.277 1.00 87.06 80 LEU A CA 1
ATOM 614 C C . LEU A 1 80 ? -2.793 -6.892 -25.568 1.00 87.06 80 LEU A C 1
ATOM 616 O O . LEU A 1 80 ? -2.830 -5.689 -25.808 1.00 87.06 80 LEU A O 1
ATOM 620 N N . PRO A 1 81 ? -3.375 -7.787 -26.393 1.00 73.56 81 PRO A N 1
ATOM 621 C CA . PRO A 1 81 ? -3.979 -7.419 -27.677 1.00 73.56 81 PRO A CA 1
ATOM 622 C C . PRO A 1 81 ? -5.344 -6.727 -27.531 1.00 73.56 81 PRO A C 1
ATOM 624 O O . PRO A 1 81 ? -5.954 -6.338 -28.523 1.00 73.56 81 PRO A O 1
ATOM 627 N N . LYS A 1 82 ? -5.887 -6.661 -26.310 1.00 74.62 82 LYS A N 1
ATOM 628 C CA . LYS A 1 82 ? -7.221 -6.136 -26.012 1.00 74.62 82 LYS A CA 1
ATOM 629 C C . LYS A 1 82 ? -7.136 -5.073 -24.935 1.00 74.62 82 LYS A C 1
ATOM 631 O O . LYS A 1 82 ? -6.333 -5.178 -24.008 1.00 74.62 82 LYS A O 1
ATOM 636 N N . MET A 1 83 ? -8.047 -4.114 -25.024 1.00 72.88 83 MET A N 1
ATOM 637 C CA . MET A 1 83 ? -8.211 -3.105 -23.993 1.00 72.88 83 MET A CA 1
ATOM 638 C C . MET A 1 83 ? -8.687 -3.726 -22.669 1.00 72.88 83 MET A C 1
ATOM 640 O O . MET A 1 83 ? -9.494 -4.659 -22.680 1.00 72.88 83 MET A O 1
ATOM 644 N N . PHE A 1 84 ? -8.265 -3.168 -21.533 1.00 80.75 84 PHE A N 1
ATOM 645 C CA . PHE A 1 84 ? -8.774 -3.546 -20.206 1.00 80.75 84 PHE A CA 1
ATOM 646 C C . PHE A 1 84 ? -9.467 -2.369 -19.500 1.00 80.75 84 PHE A C 1
ATOM 648 O O . PHE A 1 84 ? -9.172 -1.213 -19.799 1.00 80.75 84 PHE A O 1
ATOM 655 N N . PRO A 1 85 ? -10.443 -2.616 -18.608 1.00 85.31 85 PRO A N 1
ATOM 656 C CA . PRO A 1 85 ? -11.203 -1.552 -17.958 1.00 85.31 85 PRO A CA 1
ATOM 657 C C . PRO A 1 85 ? -10.370 -0.726 -16.975 1.00 85.31 85 PRO A C 1
ATOM 659 O O . PRO A 1 85 ? -9.523 -1.252 -16.260 1.00 85.31 85 PRO A O 1
ATOM 662 N N . LEU A 1 86 ? -10.703 0.563 -16.887 1.00 89.31 86 LEU A N 1
ATOM 663 C CA . LEU A 1 86 ? -10.295 1.418 -15.774 1.00 89.31 86 LEU A CA 1
ATOM 664 C C . LEU A 1 86 ? -11.136 1.139 -14.529 1.00 89.31 86 LEU A C 1
ATOM 666 O O . LEU A 1 86 ? -12.362 0.999 -14.615 1.00 89.31 86 LEU A O 1
ATOM 670 N N . LEU A 1 87 ? -10.484 1.153 -13.371 1.00 93.00 87 LEU A N 1
ATOM 671 C CA . LEU A 1 87 ? -11.119 1.114 -12.061 1.00 93.00 87 LEU A CA 1
ATOM 672 C C . LEU A 1 87 ? -11.396 2.553 -11.609 1.00 93.00 87 LEU A C 1
ATOM 674 O O . LEU A 1 87 ? -10.629 3.149 -10.854 1.00 93.00 87 LEU A O 1
ATOM 678 N N . LEU A 1 88 ? -12.486 3.115 -12.137 1.00 93.00 88 LEU A N 1
ATOM 679 C CA . LEU A 1 88 ? -12.891 4.512 -11.943 1.00 93.00 88 LEU A CA 1
ATOM 680 C C . LEU A 1 88 ? -13.544 4.769 -10.585 1.00 93.00 88 LEU A C 1
ATOM 682 O O . LEU A 1 88 ? -14.234 3.902 -10.052 1.00 93.00 88 LEU A O 1
ATOM 686 N N . SER A 1 89 ? -13.406 5.999 -10.099 1.00 92.69 89 SER A N 1
ATOM 687 C CA . SER A 1 89 ? -14.025 6.462 -8.862 1.00 92.69 89 SER A CA 1
ATOM 688 C C . SER A 1 89 ? -15.553 6.433 -8.903 1.00 92.69 89 SER A C 1
ATOM 690 O O . SER A 1 89 ? -16.191 6.734 -9.916 1.00 92.69 89 SER A O 1
ATOM 692 N N . GLY A 1 90 ? -16.144 6.068 -7.766 1.00 93.94 90 GLY A N 1
ATOM 693 C CA . GLY A 1 90 ? -17.571 5.854 -7.570 1.00 93.94 90 GLY A CA 1
ATOM 694 C C . GLY A 1 90 ? -18.082 4.547 -8.175 1.00 93.94 90 GLY A C 1
ATOM 695 O O . GLY A 1 90 ? -19.278 4.440 -8.435 1.00 93.94 90 GLY A O 1
ATOM 696 N N . ARG A 1 91 ? -17.206 3.582 -8.495 1.00 92.50 91 ARG A N 1
ATOM 697 C CA . ARG A 1 91 ? -17.603 2.322 -9.141 1.00 92.50 91 ARG A CA 1
ATOM 698 C C . ARG A 1 91 ? -16.950 1.111 -8.496 1.00 92.50 91 ARG A C 1
ATOM 700 O O . ARG A 1 91 ? -15.762 1.104 -8.196 1.00 92.50 91 ARG A O 1
ATOM 707 N N . ASN A 1 92 ? -17.735 0.046 -8.392 1.00 93.69 92 ASN A N 1
ATOM 708 C CA . ASN A 1 92 ? -17.250 -1.286 -8.059 1.00 93.69 92 ASN A CA 1
ATOM 709 C C . ASN A 1 92 ? -16.751 -1.993 -9.324 1.00 93.69 92 ASN A C 1
ATOM 711 O O . ASN A 1 92 ? -17.426 -1.974 -10.357 1.00 93.69 92 ASN A O 1
ATOM 715 N N . GLY A 1 93 ? -15.590 -2.640 -9.257 1.00 92.88 93 GLY A N 1
ATOM 716 C CA . GLY A 1 93 ? -15.046 -3.375 -10.396 1.00 92.88 93 GLY A CA 1
ATOM 717 C C . GLY A 1 93 ? -13.765 -4.124 -10.067 1.00 92.88 93 GLY A C 1
ATOM 718 O O . GLY A 1 93 ? -13.075 -3.792 -9.107 1.00 92.88 93 GLY A O 1
ATOM 719 N N . SER A 1 94 ? -13.443 -5.117 -10.894 1.00 94.06 94 SER A N 1
ATOM 720 C CA . SER A 1 94 ? -12.220 -5.907 -10.762 1.00 94.06 94 SER A CA 1
ATOM 721 C C . SER A 1 94 ? -11.531 -6.073 -12.111 1.00 94.06 94 SER A C 1
ATOM 723 O O . SER A 1 94 ? -12.190 -6.173 -13.148 1.00 94.06 94 SER A O 1
ATOM 725 N N . LEU A 1 95 ? -10.205 -6.133 -12.080 1.00 94.12 95 LEU A N 1
ATOM 726 C CA . LEU A 1 95 ? -9.339 -6.428 -13.210 1.00 94.12 95 LEU A CA 1
ATOM 727 C C . LEU A 1 95 ? -8.335 -7.500 -12.787 1.00 94.12 95 LEU A C 1
ATOM 729 O O . LEU A 1 95 ? -7.587 -7.304 -11.835 1.00 94.12 95 LEU A O 1
ATOM 733 N N . THR A 1 96 ? -8.303 -8.619 -13.505 1.00 94.50 96 THR A N 1
ATOM 734 C CA . THR A 1 96 ? -7.317 -9.682 -13.293 1.00 94.50 96 THR A CA 1
ATOM 735 C C . THR A 1 96 ? -6.325 -9.690 -14.446 1.00 94.50 96 THR A C 1
ATOM 737 O O . THR A 1 96 ? -6.728 -9.752 -15.608 1.00 94.50 96 THR A O 1
ATOM 740 N N . LEU A 1 97 ? -5.035 -9.641 -14.123 1.00 94.19 97 LEU A N 1
ATOM 741 C CA . LEU A 1 97 ? -3.933 -9.715 -15.077 1.00 94.19 97 LEU A CA 1
ATOM 742 C C . LEU A 1 97 ? -2.999 -10.857 -14.679 1.00 94.19 97 LEU A C 1
ATOM 744 O O . LEU A 1 97 ? -2.702 -11.047 -13.502 1.00 94.19 97 LEU A O 1
ATOM 748 N N . SER A 1 98 ? -2.501 -11.607 -15.657 1.00 94.00 98 SER A N 1
ATOM 749 C CA . SER A 1 98 ? -1.407 -12.551 -15.411 1.00 94.00 98 SER A CA 1
ATOM 750 C C . SER A 1 98 ? -0.126 -11.806 -15.019 1.00 94.00 98 SER A C 1
ATOM 752 O O . SER A 1 98 ? 0.109 -10.681 -15.473 1.00 94.00 98 SER A O 1
ATOM 754 N N . GLN A 1 99 ? 0.757 -12.453 -14.253 1.00 94.25 99 GLN A N 1
ATOM 755 C CA . GLN A 1 99 ? 2.078 -11.884 -13.939 1.00 94.25 99 GLN A CA 1
ATOM 756 C C . GLN A 1 99 ? 2.859 -11.533 -15.218 1.00 94.25 99 GLN A C 1
ATOM 758 O O . GLN A 1 99 ? 3.535 -10.508 -15.286 1.00 94.25 99 GLN A O 1
ATOM 763 N N . LYS A 1 100 ? 2.699 -12.327 -16.290 1.00 94.06 100 LYS A N 1
ATOM 764 C CA . LYS A 1 100 ? 3.288 -12.032 -17.604 1.00 94.06 100 LYS A CA 1
ATOM 765 C C . LYS A 1 100 ? 2.770 -10.709 -18.174 1.00 94.06 100 LYS A C 1
ATOM 767 O O . LYS A 1 100 ? 3.585 -9.872 -18.554 1.00 94.06 100 LYS A O 1
ATOM 772 N N . GLN A 1 101 ? 1.454 -10.493 -18.195 1.00 94.31 101 GLN A N 1
ATOM 773 C CA . GLN A 1 101 ? 0.865 -9.225 -18.644 1.00 94.31 101 GLN A CA 1
ATOM 774 C C . GLN A 1 101 ? 1.395 -8.040 -17.835 1.00 94.31 101 GLN A C 1
ATOM 776 O O . GLN A 1 101 ? 1.806 -7.041 -18.419 1.00 94.31 101 GLN A O 1
ATOM 781 N N . ILE A 1 102 ? 1.470 -8.175 -16.509 1.00 96.00 102 ILE A N 1
ATOM 782 C CA . ILE A 1 102 ? 2.007 -7.129 -15.633 1.00 96.00 102 ILE A CA 1
ATOM 783 C C . ILE A 1 102 ? 3.484 -6.861 -15.938 1.00 96.00 102 ILE A C 1
ATOM 785 O O . ILE A 1 102 ? 3.879 -5.710 -16.095 1.00 96.00 102 ILE A O 1
ATOM 789 N N . SER A 1 103 ? 4.306 -7.900 -16.103 1.00 96.19 103 SER A N 1
ATOM 790 C CA . SER A 1 103 ? 5.726 -7.741 -16.441 1.00 96.19 103 SER A CA 1
ATOM 791 C C . SER A 1 103 ? 5.946 -6.994 -17.760 1.00 96.19 103 SER A C 1
ATOM 793 O O . SER A 1 103 ? 6.853 -6.168 -17.843 1.00 96.19 103 SER A O 1
ATOM 795 N N . VAL A 1 104 ? 5.084 -7.213 -18.758 1.00 94.75 104 VAL A N 1
ATOM 796 C CA . VAL A 1 104 ? 5.125 -6.503 -20.042 1.00 94.75 104 VAL A CA 1
ATOM 797 C C . VAL A 1 104 ? 4.682 -5.045 -19.886 1.00 94.75 104 VAL A C 1
ATOM 799 O O . VAL A 1 104 ? 5.334 -4.158 -20.437 1.00 94.75 104 VAL A O 1
ATOM 802 N N . ILE A 1 105 ? 3.640 -4.767 -19.090 1.00 94.69 105 ILE A N 1
ATOM 803 C CA . ILE A 1 105 ? 3.215 -3.394 -18.755 1.00 94.69 105 ILE A CA 1
ATOM 804 C C . ILE A 1 105 ? 4.362 -2.626 -18.095 1.00 94.69 105 ILE A C 1
ATOM 806 O O . ILE A 1 105 ? 4.721 -1.540 -18.547 1.00 94.69 105 ILE A O 1
ATOM 810 N N . LEU A 1 106 ? 4.970 -3.205 -17.058 1.00 97.25 106 LEU A N 1
ATOM 811 C CA . LEU A 1 106 ? 6.058 -2.565 -16.323 1.00 97.25 106 LEU A CA 1
ATOM 812 C C . LEU A 1 106 ? 7.310 -2.399 -17.189 1.00 97.25 106 LEU A C 1
ATOM 814 O O . LEU A 1 106 ? 7.987 -1.383 -17.073 1.00 97.25 106 LEU A O 1
ATOM 818 N N . ALA A 1 107 ? 7.609 -3.342 -18.089 1.00 96.69 107 ALA A N 1
ATOM 819 C CA . ALA A 1 107 ? 8.718 -3.203 -19.031 1.00 96.69 107 ALA A CA 1
ATOM 820 C C . ALA A 1 107 ? 8.497 -2.024 -19.993 1.00 96.69 107 ALA A C 1
ATOM 822 O O . ALA A 1 107 ? 9.422 -1.259 -20.259 1.00 96.69 107 ALA A O 1
ATOM 823 N N . ASN A 1 108 ? 7.265 -1.825 -20.468 1.00 94.25 108 ASN A N 1
ATOM 824 C CA . ASN A 1 108 ? 6.949 -0.670 -21.305 1.00 94.25 108 ASN A CA 1
ATOM 825 C C . ASN A 1 108 ? 6.989 0.646 -20.510 1.00 94.25 108 ASN A C 1
ATOM 827 O O . ASN A 1 108 ? 7.486 1.648 -21.028 1.00 94.25 108 ASN A O 1
ATOM 831 N N . ALA A 1 109 ? 6.538 0.644 -19.249 1.00 94.00 109 ALA A N 1
ATOM 832 C CA . ALA A 1 109 ? 6.659 1.794 -18.348 1.00 94.00 109 ALA A CA 1
ATOM 833 C C . ALA A 1 109 ? 8.126 2.167 -18.088 1.00 94.00 109 ALA A C 1
ATOM 835 O O . ALA A 1 109 ? 8.483 3.341 -18.133 1.00 94.00 109 ALA A O 1
ATOM 836 N N . PHE A 1 110 ? 8.984 1.161 -17.887 1.00 96.00 110 PHE A N 1
ATOM 837 C CA . PHE A 1 110 ? 10.427 1.324 -17.724 1.00 96.00 110 PHE A CA 1
ATOM 838 C C . PHE A 1 110 ? 11.050 2.040 -18.932 1.00 96.00 110 PHE A C 1
ATOM 840 O O . PHE A 1 110 ? 11.811 2.987 -18.780 1.00 96.00 110 PHE A O 1
ATOM 847 N N . PHE A 1 111 ? 10.685 1.647 -20.154 1.00 94.00 111 PHE A N 1
ATOM 848 C CA . PHE A 1 111 ? 11.202 2.289 -21.368 1.00 94.00 111 PHE A CA 1
ATOM 849 C C . PHE A 1 111 ? 10.473 3.575 -21.781 1.00 94.00 111 PHE A C 1
ATOM 851 O O . PHE A 1 111 ? 10.820 4.147 -22.812 1.00 94.00 111 PHE A O 1
ATOM 858 N N . GLY A 1 112 ? 9.466 4.032 -21.028 1.00 90.25 112 GLY A N 1
ATOM 859 C CA . GLY A 1 112 ? 8.642 5.177 -21.425 1.00 90.25 112 GLY A CA 1
ATOM 860 C C . GLY A 1 112 ? 7.932 4.952 -22.765 1.00 90.25 112 GLY A C 1
ATOM 861 O O . GLY A 1 112 ? 7.828 5.861 -23.576 1.00 90.25 112 GLY A O 1
ATOM 862 N N . THR A 1 113 ? 7.510 3.720 -23.045 1.00 88.81 113 THR A N 1
ATOM 863 C CA . THR A 1 113 ? 6.843 3.331 -24.308 1.00 88.81 113 THR A CA 1
ATOM 864 C C . THR A 1 113 ? 5.338 3.159 -24.148 1.00 88.81 113 THR A C 1
ATOM 866 O O . THR A 1 113 ? 4.627 2.945 -25.128 1.00 88.81 113 THR A O 1
ATOM 869 N N . LEU A 1 114 ? 4.840 3.299 -22.917 1.00 82.06 114 LEU A N 1
ATOM 870 C CA . LEU A 1 114 ? 3.420 3.469 -22.673 1.00 82.06 114 LEU A CA 1
ATOM 871 C C . LEU A 1 114 ? 2.953 4.786 -23.283 1.00 82.06 114 LEU A C 1
ATOM 873 O O . LEU A 1 114 ? 3.604 5.820 -23.135 1.00 82.06 114 LEU A O 1
ATOM 877 N N . VAL A 1 115 ? 1.800 4.739 -23.942 1.00 67.56 115 VAL A N 1
ATOM 878 C CA . VAL A 1 115 ? 1.084 5.939 -24.378 1.00 67.56 115 VAL A CA 1
ATOM 879 C C . VAL A 1 115 ? 0.924 6.860 -23.179 1.00 67.56 115 VAL A C 1
ATOM 881 O O . VAL A 1 115 ? 0.620 6.391 -22.077 1.00 67.56 115 VAL A O 1
ATOM 884 N N . HIS A 1 116 ? 1.104 8.165 -23.383 1.00 66.69 116 HIS A N 1
ATOM 885 C CA . HIS A 1 116 ? 0.858 9.137 -22.329 1.00 66.69 116 HIS A CA 1
ATOM 886 C C . HIS A 1 116 ? -0.523 8.880 -21.720 1.00 66.69 116 HIS A C 1
ATOM 888 O O . HIS A 1 116 ? -1.533 8.945 -22.413 1.00 66.69 116 HIS A O 1
ATOM 894 N N . GLN A 1 117 ? -0.590 8.614 -20.415 1.00 65.31 117 GLN A N 1
ATOM 895 C CA . GLN A 1 117 ? -1.867 8.373 -19.732 1.00 65.31 117 GLN A CA 1
ATOM 896 C C . GLN A 1 117 ? -2.852 9.537 -19.929 1.00 65.31 117 GLN A C 1
ATOM 898 O O . GLN A 1 117 ? -4.049 9.325 -20.075 1.00 65.31 117 GLN A O 1
ATOM 903 N N . GLN A 1 118 ? -2.347 10.768 -20.047 1.00 56.41 118 GLN A N 1
ATOM 904 C CA . GLN A 1 118 ? -3.157 11.943 -20.389 1.00 56.41 118 GLN A CA 1
ATOM 905 C C . GLN A 1 118 ? -3.781 11.860 -21.799 1.00 56.41 118 GLN A C 1
ATOM 907 O O . GLN A 1 118 ? -4.880 12.364 -22.019 1.00 56.41 118 GLN A O 1
ATOM 912 N N . GLU A 1 119 ? -3.112 11.203 -22.750 1.00 59.47 119 GLU A N 1
ATOM 913 C CA . GLU A 1 119 ? -3.642 10.912 -24.089 1.00 59.47 119 GLU A CA 1
ATOM 914 C C . GLU A 1 119 ? -4.577 9.694 -24.074 1.00 59.47 119 GLU A C 1
ATOM 916 O O . GLU A 1 119 ? -5.626 9.741 -24.715 1.00 59.47 119 GLU A O 1
ATOM 921 N N . LEU A 1 120 ? -4.264 8.655 -23.285 1.00 57.53 120 LEU A N 1
ATOM 922 C CA . LEU A 1 120 ? -5.115 7.468 -23.092 1.00 57.53 120 LEU A CA 1
ATOM 923 C C . LEU A 1 120 ? -6.491 7.809 -22.507 1.00 57.53 120 LEU A C 1
ATOM 925 O O . LEU A 1 120 ? -7.468 7.112 -22.783 1.00 57.53 120 LEU A O 1
ATOM 929 N N . PHE A 1 121 ? -6.577 8.860 -21.688 1.00 59.75 121 PHE A N 1
ATOM 930 C CA . PHE A 1 121 ? -7.792 9.204 -20.938 1.00 59.75 121 PHE A CA 1
ATOM 931 C C . PHE A 1 121 ? -8.503 10.474 -21.439 1.00 59.75 121 PHE A C 1
ATOM 933 O O . PHE A 1 121 ? -9.588 10.790 -20.944 1.00 59.75 121 PHE A O 1
ATOM 940 N N . GLY A 1 122 ? -7.954 11.119 -22.478 1.00 47.38 122 GLY A N 1
ATOM 941 C CA . GLY A 1 122 ? -8.553 12.227 -23.226 1.00 47.38 122 GLY A CA 1
ATOM 942 C C . GLY A 1 122 ? -8.429 13.604 -22.557 1.00 47.38 122 GLY A C 1
ATOM 943 O O . GLY A 1 122 ? -8.708 13.775 -21.377 1.00 47.38 122 GLY A O 1
ATOM 944 N N . ARG A 1 123 ? -8.115 14.639 -23.356 1.00 45.22 123 ARG A N 1
ATOM 945 C CA . ARG A 1 123 ? -8.127 16.068 -22.952 1.00 45.22 123 ARG A CA 1
ATOM 946 C C . ARG A 1 123 ? -9.530 16.623 -22.649 1.00 45.22 123 ARG A C 1
ATOM 948 O O . ARG A 1 123 ? -9.668 17.803 -22.333 1.00 45.22 123 ARG A O 1
ATOM 955 N N . SER A 1 124 ? -10.589 15.824 -22.793 1.00 46.97 124 SER A N 1
ATOM 956 C CA . SER A 1 124 ? -11.962 16.294 -22.623 1.00 46.97 124 SER A CA 1
ATOM 957 C C . SER A 1 124 ? -12.327 16.386 -21.141 1.00 46.97 124 SER A C 1
ATOM 959 O O . SER A 1 124 ? -12.898 15.452 -20.597 1.00 46.97 124 SER A O 1
ATOM 961 N N . ASN A 1 125 ? -12.025 17.516 -20.505 1.00 41.84 125 ASN A N 1
ATOM 962 C CA . ASN A 1 125 ? -12.797 18.086 -19.391 1.00 41.84 125 ASN A CA 1
ATOM 963 C C . ASN A 1 125 ? -13.129 17.169 -18.189 1.00 41.84 125 ASN A C 1
ATOM 965 O O . ASN A 1 125 ? -14.129 17.392 -17.510 1.00 41.84 125 ASN A O 1
ATOM 969 N N . THR A 1 126 ? -12.344 16.122 -17.923 1.00 54.88 126 THR A N 1
ATOM 970 C CA . THR A 1 126 ? -12.552 15.263 -16.754 1.00 54.88 126 THR A CA 1
ATOM 971 C C . THR A 1 126 ? -11.398 15.461 -15.784 1.00 54.88 126 THR A C 1
ATOM 973 O O . THR A 1 126 ? -10.285 15.056 -16.105 1.00 54.88 126 THR A O 1
ATOM 976 N N . ASP A 1 127 ? -11.673 16.021 -14.602 1.00 65.00 127 ASP A N 1
ATOM 977 C CA . ASP A 1 127 ? -10.772 16.159 -13.436 1.00 65.00 127 ASP A CA 1
ATOM 978 C C . ASP A 1 127 ? -10.314 14.801 -12.844 1.00 65.00 127 ASP A C 1
ATOM 980 O O . ASP A 1 127 ? -10.087 14.663 -11.641 1.00 65.00 127 ASP A O 1
ATOM 984 N N . ARG A 1 128 ? -10.206 13.757 -13.675 1.00 75.38 128 ARG A N 1
ATOM 985 C CA . ARG A 1 128 ? -9.794 12.414 -13.267 1.00 75.38 128 ARG A CA 1
ATOM 986 C C . ARG A 1 128 ? -8.333 12.437 -12.876 1.00 75.38 128 ARG A C 1
ATOM 988 O O . ARG A 1 128 ? -7.476 12.865 -13.648 1.00 75.38 128 ARG A O 1
ATOM 995 N N . ARG A 1 129 ? -8.055 11.899 -11.698 1.00 86.81 129 ARG A N 1
ATOM 996 C CA . ARG A 1 129 ? -6.700 11.752 -11.177 1.00 86.81 129 ARG A CA 1
ATOM 997 C C . ARG A 1 129 ? -6.380 10.272 -11.130 1.00 86.81 129 ARG A C 1
ATOM 999 O O . ARG A 1 129 ? -6.851 9.568 -10.250 1.00 86.81 129 ARG A O 1
ATOM 1006 N N . ILE A 1 130 ? -5.646 9.797 -12.126 1.00 88.12 130 ILE A N 1
ATOM 1007 C CA . ILE A 1 130 ? -5.061 8.453 -12.144 1.00 88.12 130 ILE A CA 1
ATOM 1008 C C . ILE A 1 130 ? -3.554 8.654 -11.916 1.00 88.12 130 ILE A C 1
ATOM 1010 O O . ILE A 1 130 ? -3.001 9.567 -12.539 1.00 88.12 130 ILE A O 1
ATOM 1014 N N . PRO A 1 131 ? -2.895 7.873 -11.038 1.00 90.56 131 PRO A N 1
ATOM 1015 C CA . PRO A 1 131 ? -1.453 7.962 -10.846 1.00 90.56 131 PRO A CA 1
ATOM 1016 C C . PRO A 1 131 ? -0.685 7.789 -12.161 1.00 90.56 131 PRO A C 1
ATOM 1018 O O . PRO A 1 131 ? -1.190 7.233 -13.139 1.00 90.56 131 PRO A O 1
ATOM 1021 N N . HIS A 1 132 ? 0.571 8.233 -12.180 1.00 87.56 132 HIS A N 1
ATOM 1022 C CA . HIS A 1 132 ? 1.413 8.077 -13.356 1.00 87.56 132 HIS A CA 1
ATOM 1023 C C . HIS A 1 132 ? 2.346 6.872 -13.243 1.00 87.56 132 HIS A C 1
ATOM 1025 O O . HIS A 1 132 ? 3.255 6.864 -12.419 1.00 87.56 132 HIS A O 1
ATOM 1031 N N . LEU A 1 133 ? 2.135 5.850 -14.084 1.00 92.62 133 LEU A N 1
ATOM 1032 C CA . LEU A 1 133 ? 3.037 4.699 -14.178 1.00 92.62 133 LEU A CA 1
ATOM 1033 C C . LEU A 1 133 ? 4.217 5.052 -15.093 1.00 92.62 133 LEU A C 1
ATOM 1035 O O . LEU A 1 133 ? 4.236 4.710 -16.275 1.00 92.62 133 LEU A O 1
ATOM 1039 N N . ASP A 1 134 ? 5.185 5.774 -14.537 1.00 88.88 134 ASP A N 1
ATOM 1040 C CA . ASP A 1 134 ? 6.302 6.335 -15.286 1.00 88.88 134 ASP A CA 1
ATOM 1041 C C . ASP A 1 134 ? 7.618 6.274 -14.507 1.00 88.88 134 ASP A C 1
ATOM 1043 O O . ASP A 1 134 ? 7.832 6.976 -13.520 1.00 88.88 134 ASP A O 1
ATOM 1047 N N . PHE A 1 135 ? 8.530 5.424 -14.971 1.00 94.81 135 PHE A N 1
ATOM 1048 C CA . PHE A 1 135 ? 9.783 5.164 -14.270 1.00 94.81 135 PHE A CA 1
ATOM 1049 C C . PHE A 1 135 ? 10.847 6.221 -14.572 1.00 94.81 135 PHE A C 1
ATOM 1051 O O . PHE A 1 135 ? 11.879 6.239 -13.902 1.00 94.81 135 PHE A O 1
ATOM 1058 N N . ARG A 1 136 ? 10.612 7.123 -15.536 1.00 91.62 136 ARG A N 1
ATOM 1059 C CA . ARG A 1 136 ? 11.582 8.164 -15.911 1.00 91.62 136 ARG A CA 1
ATOM 1060 C C . ARG A 1 136 ? 11.980 9.036 -14.733 1.00 91.62 136 ARG A C 1
ATOM 1062 O O . ARG A 1 136 ? 13.139 9.438 -14.642 1.00 91.62 136 ARG A O 1
ATOM 1069 N N . ILE A 1 137 ? 11.039 9.280 -13.822 1.00 91.94 137 ILE A N 1
ATOM 1070 C CA . ILE A 1 137 ? 11.266 10.063 -12.610 1.00 91.94 137 ILE A CA 1
ATOM 1071 C C . ILE A 1 137 ? 12.352 9.403 -11.744 1.00 91.94 137 ILE A C 1
ATOM 1073 O O . ILE A 1 137 ? 13.280 10.089 -11.327 1.00 91.94 137 ILE A O 1
ATOM 1077 N N . LEU A 1 138 ? 12.336 8.070 -11.588 1.00 94.25 138 LEU A N 1
ATOM 1078 C CA . LEU A 1 138 ? 13.354 7.310 -10.842 1.00 94.25 138 LEU A CA 1
ATOM 1079 C C . LEU A 1 138 ? 14.771 7.426 -11.411 1.00 94.25 138 LEU A C 1
ATOM 1081 O O . LEU A 1 138 ? 15.732 7.143 -10.697 1.00 94.25 138 LEU A O 1
ATOM 1085 N N . TYR A 1 139 ? 14.926 7.815 -12.677 1.00 94.38 139 TYR A N 1
ATOM 1086 C CA . TYR A 1 139 ? 16.242 7.920 -13.307 1.00 94.38 139 TYR A CA 1
ATOM 1087 C C . TYR A 1 139 ? 16.933 9.262 -13.058 1.00 94.38 139 TYR A C 1
ATOM 1089 O O . TYR A 1 139 ? 18.142 9.352 -13.282 1.00 94.38 139 TYR A O 1
ATOM 1097 N N . GLN A 1 140 ? 16.191 10.276 -12.604 1.00 92.06 140 GLN A N 1
ATOM 1098 C CA . GLN A 1 140 ? 16.677 11.649 -12.495 1.00 92.06 140 GLN A CA 1
ATOM 1099 C C . GLN A 1 140 ? 17.639 11.829 -11.306 1.00 92.06 140 GLN A C 1
ATOM 1101 O O . GLN A 1 140 ? 17.358 11.377 -10.193 1.00 92.06 140 GLN A O 1
ATOM 1106 N N . ASP A 1 141 ? 18.740 12.553 -11.510 1.00 92.38 141 ASP A N 1
ATOM 1107 C CA . ASP A 1 141 ? 19.757 12.838 -10.490 1.00 92.38 141 ASP A CA 1
ATOM 1108 C C . ASP A 1 141 ? 19.200 13.675 -9.329 1.00 92.38 141 ASP A C 1
ATOM 1110 O O . ASP A 1 141 ? 19.531 13.446 -8.170 1.00 92.38 141 ASP A O 1
ATOM 1114 N N . TRP A 1 142 ? 18.268 14.594 -9.592 1.00 92.44 142 TRP A N 1
ATOM 1115 C CA . TRP A 1 142 ? 17.734 15.483 -8.552 1.00 92.44 142 TRP A CA 1
ATOM 1116 C C . TRP A 1 142 ? 16.923 14.760 -7.459 1.00 92.44 142 TRP A C 1
ATOM 1118 O O . TRP A 1 142 ? 16.775 15.298 -6.360 1.00 92.44 142 TRP A O 1
ATOM 1128 N N . ILE A 1 143 ? 16.427 13.539 -7.713 1.00 91.38 143 ILE A N 1
ATOM 1129 C CA . ILE A 1 143 ? 15.818 12.686 -6.673 1.00 91.38 143 ILE A CA 1
ATOM 1130 C C . ILE A 1 143 ? 16.719 11.559 -6.181 1.00 91.38 143 ILE A C 1
ATOM 1132 O O . ILE A 1 143 ? 16.300 10.740 -5.353 1.00 91.38 143 ILE A O 1
ATOM 1136 N N . HIS A 1 144 ? 17.932 11.468 -6.708 1.00 92.06 144 HIS A N 1
ATOM 1137 C CA . HIS A 1 144 ? 18.826 10.370 -6.419 1.00 92.06 144 HIS A CA 1
ATOM 1138 C C . HIS A 1 144 ? 19.144 10.286 -4.913 1.00 92.06 144 HIS A C 1
ATOM 1140 O O . HIS A 1 144 ? 19.494 11.260 -4.245 1.00 92.06 144 HIS A O 1
ATOM 1146 N N . SER A 1 145 ? 19.012 9.082 -4.359 1.00 93.44 145 SER A N 1
ATOM 1147 C CA . SER A 1 145 ? 19.202 8.771 -2.946 1.00 93.44 145 SER A CA 1
ATOM 1148 C C . SER A 1 145 ? 19.444 7.270 -2.770 1.00 93.44 145 SER A C 1
ATOM 1150 O O . SER A 1 145 ? 19.151 6.474 -3.660 1.00 93.44 145 SER A O 1
ATOM 1152 N N . GLY A 1 146 ? 19.907 6.847 -1.588 1.00 93.88 146 GLY A N 1
ATOM 1153 C CA . GLY A 1 146 ? 20.025 5.413 -1.285 1.00 93.88 146 GLY A CA 1
ATOM 1154 C C . GLY A 1 146 ? 18.690 4.661 -1.399 1.00 93.88 146 GLY A C 1
ATOM 1155 O O . GLY A 1 146 ? 18.672 3.495 -1.785 1.00 93.88 146 GLY A O 1
ATOM 1156 N N . ALA A 1 147 ? 17.571 5.344 -1.132 1.00 95.75 147 ALA A N 1
ATOM 1157 C CA . ALA A 1 147 ? 16.243 4.774 -1.296 1.00 95.75 147 ALA A CA 1
ATOM 1158 C C . ALA A 1 147 ? 15.890 4.578 -2.779 1.00 95.75 147 ALA A C 1
ATOM 1160 O O . ALA A 1 147 ? 15.437 3.498 -3.146 1.00 95.75 147 ALA A O 1
ATOM 1161 N N . THR A 1 148 ? 16.124 5.567 -3.650 1.00 95.38 148 THR A N 1
ATOM 1162 C CA . THR A 1 148 ? 15.843 5.422 -5.092 1.00 95.38 148 THR A CA 1
ATOM 1163 C C . THR A 1 148 ? 16.775 4.410 -5.767 1.00 95.38 148 THR A C 1
ATOM 1165 O O . THR A 1 148 ? 16.304 3.630 -6.596 1.00 95.38 148 THR A O 1
ATOM 1168 N N . ASP A 1 149 ? 18.032 4.295 -5.323 1.00 94.12 149 ASP A N 1
ATOM 1169 C CA . ASP A 1 149 ? 18.944 3.208 -5.723 1.00 94.12 149 ASP A CA 1
ATOM 1170 C C . ASP A 1 149 ? 18.367 1.825 -5.352 1.00 94.12 149 ASP A C 1
ATOM 1172 O O . ASP A 1 149 ? 18.351 0.895 -6.167 1.00 94.12 149 ASP A O 1
ATOM 1176 N N . ALA A 1 150 ? 17.844 1.674 -4.128 1.00 95.81 150 ALA A N 1
ATOM 1177 C CA . ALA A 1 150 ? 17.205 0.437 -3.677 1.00 95.81 150 ALA A CA 1
ATOM 1178 C C . ALA A 1 150 ? 15.946 0.095 -4.493 1.00 95.81 150 ALA A C 1
ATOM 1180 O O . ALA A 1 150 ? 15.735 -1.074 -4.828 1.00 95.81 150 ALA A O 1
ATOM 1181 N N . LYS A 1 151 ? 15.143 1.101 -4.865 1.00 97.50 151 LYS A N 1
ATOM 1182 C CA . LYS A 1 151 ? 13.969 0.931 -5.735 1.00 97.50 151 LYS A CA 1
ATOM 1183 C C . LYS A 1 151 ? 14.352 0.413 -7.115 1.00 97.50 151 LYS A C 1
ATOM 1185 O O . LYS A 1 151 ? 13.836 -0.620 -7.540 1.00 97.50 151 LYS A O 1
ATOM 1190 N N . LEU A 1 152 ? 15.286 1.085 -7.794 1.00 96.12 152 LEU A N 1
ATOM 1191 C CA . LEU A 1 152 ? 15.766 0.665 -9.114 1.00 96.12 152 LEU A CA 1
ATOM 1192 C C . LEU A 1 152 ? 16.356 -0.749 -9.065 1.00 96.12 152 LEU A C 1
ATOM 1194 O O . LEU A 1 152 ? 16.054 -1.574 -9.927 1.00 96.12 152 LEU A O 1
ATOM 1198 N N . THR A 1 153 ? 17.125 -1.063 -8.021 1.00 96.44 153 THR A N 1
ATOM 1199 C CA . THR A 1 153 ? 17.690 -2.402 -7.801 1.00 96.44 153 THR A CA 1
ATOM 1200 C C . THR A 1 153 ? 16.593 -3.464 -7.652 1.00 96.44 153 THR A C 1
ATOM 1202 O O . THR A 1 153 ? 16.664 -4.509 -8.302 1.00 96.44 153 THR A O 1
ATOM 1205 N N . GLY A 1 154 ? 15.556 -3.200 -6.849 1.00 97.12 154 GLY A N 1
ATOM 1206 C CA . GLY A 1 154 ? 14.417 -4.108 -6.668 1.00 97.12 154 GLY A CA 1
ATOM 1207 C C . GLY A 1 154 ? 13.610 -4.333 -7.952 1.00 97.12 154 GLY A C 1
ATOM 1208 O O . GLY A 1 154 ? 13.257 -5.469 -8.270 1.00 97.12 154 GLY A O 1
ATOM 1209 N N . LEU A 1 155 ? 13.389 -3.278 -8.740 1.00 97.75 155 LEU A N 1
ATOM 1210 C CA . LEU A 1 155 ? 12.684 -3.349 -10.025 1.00 97.75 155 LEU A CA 1
ATOM 1211 C C . LEU A 1 155 ? 13.472 -4.147 -11.075 1.00 97.75 155 LEU A C 1
ATOM 1213 O O . LEU A 1 155 ? 12.916 -5.018 -11.748 1.00 97.75 155 LEU A O 1
ATOM 1217 N N . LEU A 1 156 ? 14.782 -3.910 -11.187 1.00 97.12 156 LEU A N 1
ATOM 1218 C CA . LEU A 1 156 ? 15.660 -4.694 -12.062 1.00 97.12 156 LEU A CA 1
ATOM 1219 C C . LEU A 1 156 ? 15.729 -6.163 -11.622 1.00 97.12 156 LEU A C 1
ATOM 1221 O O . LEU A 1 156 ? 15.740 -7.062 -12.469 1.00 97.12 156 LEU A O 1
ATOM 1225 N N . HIS A 1 157 ? 15.720 -6.421 -10.309 1.00 96.81 157 HIS A N 1
ATOM 1226 C CA . HIS A 1 157 ? 15.635 -7.776 -9.774 1.00 96.81 157 HIS A CA 1
ATOM 1227 C C . HIS A 1 157 ? 14.344 -8.476 -10.212 1.00 96.81 157 HIS A C 1
ATOM 1229 O O . HIS A 1 157 ? 14.412 -9.601 -10.707 1.00 96.81 157 HIS A O 1
ATOM 1235 N N . TYR A 1 158 ? 13.196 -7.806 -10.089 1.00 97.31 158 TYR A N 1
ATOM 1236 C CA . TYR A 1 158 ? 11.905 -8.325 -10.540 1.00 97.31 158 TYR A CA 1
ATOM 1237 C C . TYR A 1 158 ? 11.927 -8.721 -12.016 1.00 97.31 158 TYR A C 1
ATOM 1239 O O . TYR A 1 158 ? 11.609 -9.866 -12.341 1.00 97.31 158 TYR A O 1
ATOM 1247 N N . PHE A 1 159 ? 12.386 -7.835 -12.906 1.00 96.69 159 PHE A N 1
ATOM 1248 C CA . PHE A 1 159 ? 12.460 -8.162 -14.330 1.00 96.69 159 PHE A CA 1
ATOM 1249 C C . PHE A 1 159 ? 13.351 -9.374 -14.600 1.00 96.69 159 PHE A C 1
ATOM 1251 O O . PHE A 1 159 ? 12.960 -10.268 -15.350 1.00 96.69 159 PHE A O 1
ATOM 1258 N N . ARG A 1 160 ? 14.537 -9.431 -13.979 1.00 95.06 160 ARG A N 1
ATOM 1259 C CA . ARG A 1 160 ? 15.435 -10.584 -14.110 1.00 95.06 160 ARG A CA 1
ATOM 1260 C C . ARG A 1 160 ? 14.723 -11.875 -13.696 1.00 95.06 160 ARG A C 1
ATOM 1262 O O . ARG A 1 160 ? 14.711 -12.823 -14.473 1.00 95.06 160 ARG A O 1
ATOM 1269 N N . THR A 1 161 ? 14.081 -11.880 -12.529 1.00 94.12 161 THR A N 1
ATOM 1270 C CA . THR A 1 161 ? 13.364 -13.047 -11.998 1.00 94.12 161 THR A CA 1
ATOM 1271 C C . THR A 1 161 ? 12.218 -13.485 -12.911 1.00 94.12 161 THR A C 1
ATOM 1273 O O . THR A 1 161 ? 12.110 -14.673 -13.211 1.00 94.12 161 THR A O 1
ATOM 1276 N N . MET A 1 162 ? 11.416 -12.546 -13.426 1.00 92.56 162 MET A N 1
ATOM 1277 C CA . MET A 1 162 ? 10.325 -12.848 -14.363 1.00 92.56 162 MET A CA 1
ATOM 1278 C C . MET A 1 162 ? 10.819 -13.483 -15.666 1.00 92.56 162 MET A C 1
ATOM 1280 O O . MET A 1 162 ? 10.160 -14.357 -16.227 1.00 92.56 162 MET A O 1
ATOM 1284 N N . MET A 1 163 ? 11.989 -13.069 -16.154 1.00 91.12 163 MET A N 1
ATOM 1285 C CA . MET A 1 163 ? 12.563 -13.600 -17.392 1.00 91.12 163 MET A CA 1
ATOM 1286 C C . MET A 1 163 ? 13.344 -14.904 -17.197 1.00 91.12 163 MET A C 1
ATOM 1288 O O . MET A 1 163 ? 13.529 -15.639 -18.164 1.00 91.12 163 MET A O 1
ATOM 1292 N N . ASP A 1 164 ? 13.820 -15.185 -15.983 1.00 89.94 164 ASP A N 1
ATOM 1293 C CA . ASP A 1 164 ? 14.503 -16.437 -15.638 1.00 89.94 164 ASP A CA 1
ATOM 1294 C C . ASP A 1 164 ? 13.506 -17.564 -15.283 1.00 89.94 164 ASP A C 1
ATOM 1296 O O . ASP A 1 164 ? 13.884 -18.734 -15.263 1.00 89.94 164 ASP A O 1
ATOM 1300 N N . ARG A 1 165 ? 12.226 -17.234 -15.038 1.00 84.62 165 ARG A N 1
ATOM 1301 C CA . ARG A 1 165 ? 11.144 -18.182 -14.698 1.00 84.62 165 ARG A CA 1
ATOM 1302 C C . ARG A 1 165 ? 9.969 -18.145 -15.697 1.00 84.62 165 ARG A C 1
ATOM 1304 O O . ARG A 1 165 ? 8.831 -17.883 -15.297 1.00 84.62 165 ARG A O 1
ATOM 1311 N N . PRO A 1 166 ? 10.192 -18.405 -17.001 1.00 64.56 166 PRO A N 1
ATOM 1312 C CA . PRO A 1 166 ? 9.107 -18.404 -17.978 1.00 64.56 166 PRO A CA 1
ATOM 1313 C C . PRO A 1 166 ? 8.111 -19.537 -17.675 1.00 64.56 166 PRO A C 1
ATOM 1315 O O . PRO A 1 166 ? 8.486 -20.704 -17.635 1.00 64.56 166 PRO A O 1
ATOM 1318 N N . GLY A 1 167 ? 6.835 -19.196 -17.465 1.00 56.94 167 GLY A N 1
ATOM 1319 C CA . GLY A 1 167 ? 5.755 -20.176 -17.264 1.00 56.94 167 GLY A CA 1
ATOM 1320 C C . GLY A 1 167 ? 5.270 -20.369 -15.821 1.00 56.94 167 GLY A C 1
ATOM 1321 O O . GLY A 1 167 ? 4.323 -21.124 -15.612 1.00 56.94 167 GLY A O 1
ATOM 1322 N N . ALA A 1 168 ? 5.834 -19.663 -14.835 1.00 59.47 168 ALA A N 1
ATOM 1323 C CA . ALA A 1 168 ? 5.235 -19.538 -13.503 1.00 59.47 168 ALA A CA 1
ATOM 1324 C C . ALA A 1 168 ? 4.039 -18.569 -13.582 1.00 59.47 168 ALA A C 1
ATOM 1326 O O . ALA A 1 168 ? 4.173 -17.375 -13.354 1.00 59.47 168 ALA A O 1
ATOM 1327 N N . GLY A 1 169 ? 2.893 -19.044 -14.071 1.00 63.25 169 GLY A N 1
ATOM 1328 C CA . GLY A 1 169 ? 1.747 -18.191 -14.386 1.00 63.25 169 GLY A CA 1
ATOM 1329 C C . GLY A 1 169 ? 0.744 -18.084 -13.243 1.00 63.25 169 GLY A C 1
ATOM 1330 O O . GLY A 1 169 ? -0.287 -18.747 -13.304 1.00 63.25 169 GLY A O 1
ATOM 1331 N N . SER A 1 170 ? 1.002 -17.241 -12.238 1.00 85.69 170 SER A N 1
ATOM 1332 C CA . SER A 1 170 ? -0.068 -16.752 -11.353 1.00 85.69 170 SER A CA 1
ATOM 1333 C C . SER A 1 170 ? -0.785 -15.557 -12.003 1.00 85.69 170 SER A C 1
ATOM 1335 O O . SER A 1 170 ? -0.369 -15.017 -13.037 1.00 85.69 170 SER A O 1
ATOM 1337 N N . SER A 1 171 ? -1.898 -15.140 -11.409 1.00 93.31 171 SER A N 1
ATOM 1338 C CA . SER A 1 171 ? -2.609 -13.912 -11.764 1.00 93.31 171 SER A CA 1
ATOM 1339 C C . SER A 1 171 ? -2.777 -13.022 -10.544 1.00 93.31 171 SER A C 1
ATOM 1341 O O . SER A 1 171 ? -2.943 -13.513 -9.429 1.00 93.31 171 SER A O 1
ATOM 1343 N N . VAL A 1 172 ? -2.787 -11.715 -10.782 1.00 95.81 172 VAL A N 1
ATOM 1344 C CA . VAL A 1 172 ? -3.048 -10.689 -9.778 1.00 95.81 172 VAL A CA 1
ATOM 1345 C C . VAL A 1 172 ? -4.385 -10.034 -10.098 1.00 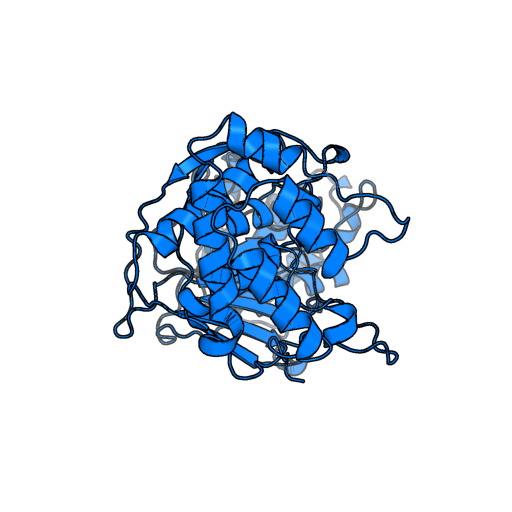95.81 172 VAL A C 1
ATOM 1347 O O . VAL A 1 172 ? -4.643 -9.644 -11.238 1.00 95.81 172 VAL A O 1
ATOM 1350 N N . THR A 1 173 ? -5.257 -9.947 -9.099 1.00 95.94 173 THR A N 1
ATOM 1351 C CA . THR A 1 173 ? -6.577 -9.325 -9.211 1.00 95.94 173 THR A CA 1
ATOM 1352 C C . THR A 1 173 ? -6.602 -8.024 -8.431 1.00 95.94 173 THR A C 1
ATOM 1354 O O . THR A 1 173 ? -6.389 -8.014 -7.223 1.00 95.94 173 THR A O 1
ATOM 1357 N N . PHE A 1 174 ? -6.915 -6.944 -9.132 1.00 97.06 174 PHE A N 1
ATOM 1358 C CA . PHE A 1 174 ? -7.113 -5.607 -8.598 1.00 97.06 174 PHE A CA 1
ATOM 1359 C C . PHE A 1 174 ? -8.613 -5.364 -8.495 1.00 97.06 174 PHE A C 1
ATOM 1361 O O . PHE A 1 174 ? -9.319 -5.506 -9.491 1.00 97.06 174 PHE A O 1
ATOM 1368 N N . THR A 1 175 ? -9.120 -5.013 -7.320 1.00 96.12 175 THR A N 1
ATOM 1369 C CA . THR A 1 175 ? -10.549 -4.761 -7.104 1.00 96.12 175 THR A CA 1
ATOM 1370 C C . THR A 1 175 ? -10.740 -3.404 -6.464 1.00 96.12 175 THR A C 1
ATOM 1372 O O . THR A 1 175 ? -10.237 -3.167 -5.375 1.00 96.12 175 THR A O 1
ATOM 1375 N N . ARG A 1 176 ? -11.504 -2.524 -7.109 1.00 96.00 176 ARG A N 1
ATOM 1376 C CA . ARG A 1 176 ? -11.991 -1.293 -6.489 1.00 96.00 176 ARG A CA 1
ATOM 1377 C C . ARG A 1 176 ? -13.340 -1.569 -5.848 1.00 96.00 176 ARG A C 1
ATOM 1379 O O . ARG A 1 176 ? -14.254 -2.063 -6.517 1.00 96.00 176 ARG A O 1
ATOM 1386 N N . ARG A 1 177 ? -13.457 -1.220 -4.572 1.00 93.19 177 ARG A N 1
ATOM 1387 C CA . ARG A 1 177 ? -14.716 -1.211 -3.831 1.00 93.19 177 ARG A CA 1
ATOM 1388 C C . ARG A 1 177 ? -15.115 0.231 -3.555 1.00 93.19 177 ARG A C 1
ATOM 1390 O O . ARG A 1 177 ? -14.280 1.036 -3.167 1.00 93.19 177 ARG A O 1
ATOM 1397 N N . CYS A 1 178 ? -16.392 0.514 -3.742 1.00 94.69 178 CYS A N 1
ATOM 1398 C CA . CYS A 1 178 ? -17.087 1.737 -3.388 1.00 94.69 178 CYS A CA 1
ATOM 1399 C C . CYS A 1 178 ? -18.331 1.324 -2.604 1.00 94.69 178 CYS A C 1
ATOM 1401 O O . CYS A 1 178 ? -19.144 0.562 -3.136 1.00 94.69 178 CYS A O 1
ATOM 1403 N N . ILE A 1 179 ? -18.435 1.776 -1.357 1.00 92.88 179 ILE A N 1
ATOM 1404 C CA . ILE A 1 179 ? -19.550 1.484 -0.450 1.00 92.88 179 ILE A CA 1
ATOM 1405 C C . ILE A 1 179 ? -20.581 2.604 -0.540 1.00 92.88 179 ILE A C 1
ATOM 1407 O O . ILE A 1 179 ? -20.230 3.783 -0.435 1.00 92.88 179 ILE A O 1
ATOM 1411 N N . ASP A 1 180 ? -21.844 2.249 -0.747 1.00 92.75 180 ASP A N 1
ATOM 1412 C CA . ASP A 1 180 ? -22.938 3.214 -0.770 1.00 92.75 180 ASP A CA 1
ATOM 1413 C C . ASP A 1 180 ? -23.263 3.712 0.647 1.00 92.75 180 ASP A C 1
ATOM 1415 O O . ASP A 1 180 ? -23.059 3.024 1.645 1.00 92.75 180 ASP A O 1
ATOM 1419 N N . ALA A 1 181 ? -23.792 4.933 0.761 1.00 92.25 181 ALA A N 1
ATOM 1420 C CA . ALA A 1 181 ? -24.021 5.577 2.060 1.00 92.25 181 ALA A CA 1
ATOM 1421 C C . ALA A 1 181 ? -24.924 4.759 3.011 1.00 92.25 181 ALA A C 1
ATOM 1423 O O . ALA A 1 181 ? -24.783 4.847 4.227 1.00 92.25 181 ALA A O 1
ATOM 1424 N N . ASN A 1 182 ? -25.839 3.959 2.460 1.00 92.06 182 ASN A N 1
ATOM 1425 C CA . ASN A 1 182 ? -26.758 3.089 3.197 1.00 92.06 182 ASN A CA 1
ATOM 1426 C C . ASN A 1 182 ? -26.153 1.730 3.598 1.00 92.06 182 ASN A C 1
ATOM 1428 O O . ASN A 1 182 ? -26.796 0.991 4.339 1.00 92.06 182 ASN A O 1
ATOM 1432 N N . GLU A 1 183 ? -24.963 1.385 3.103 1.00 92.31 183 GLU A N 1
ATOM 1433 C CA . GLU A 1 183 ? -24.235 0.163 3.469 1.00 92.31 183 GLU A CA 1
ATOM 1434 C C . GLU A 1 183 ? -23.338 0.366 4.708 1.00 92.31 183 GLU A C 1
ATOM 1436 O O . GLU A 1 183 ? -22.845 -0.611 5.280 1.00 92.31 183 GLU A O 1
ATOM 1441 N N . PHE A 1 184 ? -23.112 1.614 5.139 1.00 95.50 184 PHE A N 1
ATOM 1442 C CA . PHE A 1 184 ? -22.379 1.893 6.373 1.00 95.50 184 PHE A CA 1
ATOM 1443 C C . PHE A 1 184 ? -23.223 1.557 7.613 1.0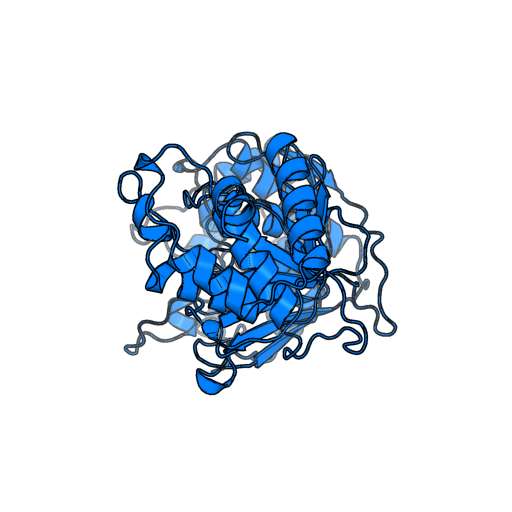0 95.50 184 PHE A C 1
ATOM 1445 O O . PHE A 1 184 ? -24.424 1.846 7.640 1.00 95.50 184 PHE A O 1
ATOM 1452 N N . PRO A 1 185 ? -22.612 0.996 8.673 1.00 95.00 185 PRO A N 1
ATOM 1453 C CA . PRO A 1 185 ? -23.286 0.805 9.947 1.00 95.00 185 PRO A CA 1
ATOM 1454 C C . PRO A 1 185 ? -23.792 2.133 10.516 1.00 95.00 185 PRO A C 1
ATOM 1456 O O . PRO A 1 185 ? -23.128 3.166 10.419 1.00 95.00 185 PRO A O 1
ATOM 1459 N N . SER A 1 186 ? -24.934 2.100 11.206 1.00 95.81 186 SER A N 1
ATOM 1460 C CA . SER A 1 186 ? -25.286 3.191 12.118 1.00 95.81 186 SER A CA 1
ATOM 1461 C C . SER A 1 186 ? -24.375 3.096 13.342 1.00 95.81 186 SER A C 1
ATOM 1463 O O . SER A 1 186 ? -24.714 2.424 14.313 1.00 95.81 186 SER A O 1
ATOM 1465 N N . TRP A 1 187 ? -23.191 3.711 13.260 1.00 97.88 187 TRP A N 1
ATOM 1466 C CA . TRP A 1 187 ? -22.097 3.516 14.217 1.00 97.88 187 TRP A CA 1
ATOM 1467 C C . TRP A 1 187 ? -22.542 3.662 15.669 1.00 97.88 187 TRP A C 1
ATOM 1469 O O . TRP A 1 187 ? -22.414 2.700 16.415 1.00 97.88 187 TRP A O 1
ATOM 1479 N N . ALA A 1 188 ? -23.178 4.781 16.028 1.00 96.88 188 ALA A N 1
ATOM 1480 C CA . ALA A 1 188 ? -23.652 5.057 17.389 1.00 96.88 188 ALA A CA 1
ATOM 1481 C C . ALA A 1 188 ? -24.687 4.050 17.931 1.00 96.88 188 ALA A C 1
ATOM 1483 O O . ALA A 1 188 ? -24.840 3.917 19.141 1.00 96.88 188 ALA A O 1
ATOM 1484 N N . HIS A 1 189 ? -25.390 3.324 17.057 1.00 97.69 189 HIS A N 1
ATOM 1485 C CA . HIS A 1 189 ? -26.412 2.344 17.445 1.00 97.69 189 HIS A CA 1
ATOM 1486 C C . HIS A 1 189 ? -25.953 0.891 17.252 1.00 97.69 189 HIS A C 1
ATOM 1488 O O . HIS A 1 189 ? -26.720 -0.037 17.520 1.00 97.69 189 HIS A O 1
ATOM 1494 N N . SER A 1 190 ? -24.723 0.669 16.779 1.00 97.88 190 SER A N 1
ATOM 1495 C CA . SER A 1 190 ? -24.210 -0.667 16.484 1.00 97.88 190 SER A CA 1
ATOM 1496 C C . SER A 1 190 ? -24.073 -1.504 17.754 1.00 97.88 190 SER A C 1
ATOM 1498 O O . SER A 1 190 ? -23.342 -1.140 18.670 1.00 97.88 190 SER A O 1
ATOM 1500 N N . GLN A 1 191 ? -24.741 -2.659 17.777 1.00 98.06 191 GLN A N 1
ATOM 1501 C CA . GLN A 1 191 ? -24.678 -3.632 18.877 1.00 98.06 191 GLN A CA 1
ATOM 1502 C C . GLN A 1 191 ? -23.609 -4.714 18.655 1.00 98.06 191 GLN A C 1
ATOM 1504 O O . GLN A 1 191 ? -23.587 -5.716 19.365 1.00 98.06 191 GLN A O 1
ATOM 1509 N N . ALA A 1 192 ? -22.748 -4.555 17.644 1.00 97.56 192 ALA A N 1
ATOM 1510 C CA . ALA A 1 192 ? -21.667 -5.501 17.396 1.00 97.56 192 ALA A CA 1
ATOM 1511 C C . ALA A 1 192 ? -20.701 -5.534 18.592 1.00 97.56 192 ALA A C 1
ATOM 1513 O O . ALA A 1 192 ? -20.361 -4.487 19.149 1.00 97.56 192 ALA A O 1
ATOM 1514 N N . ALA A 1 193 ? -20.269 -6.735 18.974 1.00 98.06 193 ALA A N 1
ATOM 1515 C CA . ALA A 1 193 ? -19.256 -6.927 20.004 1.00 98.06 193 ALA A CA 1
ATOM 1516 C C . ALA A 1 193 ? -17.871 -6.507 19.491 1.00 98.06 193 ALA A C 1
ATOM 1518 O O . ALA A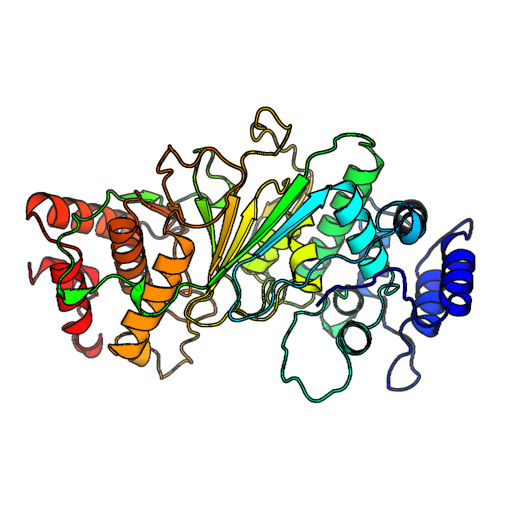 1 193 ? -17.605 -6.576 18.289 1.00 98.06 193 ALA A O 1
ATOM 1519 N N . ILE A 1 194 ? -16.986 -6.099 20.402 1.00 98.38 194 ILE A N 1
ATOM 1520 C CA . ILE A 1 194 ? -15.600 -5.760 20.066 1.00 98.38 194 ILE A CA 1
ATOM 1521 C C . ILE A 1 194 ? -14.817 -7.027 19.684 1.00 98.38 194 ILE A C 1
ATOM 1523 O O . ILE A 1 194 ? -14.745 -7.986 20.456 1.00 98.38 194 ILE A O 1
ATOM 1527 N N . SER A 1 195 ? -14.226 -7.026 18.487 1.00 96.50 195 SER A N 1
ATOM 1528 C CA . SER A 1 195 ? -13.379 -8.109 17.974 1.00 96.50 195 SER A CA 1
ATOM 1529 C C . SER A 1 195 ? -12.069 -8.244 18.744 1.00 96.50 195 SER A C 1
ATOM 1531 O O . SER A 1 195 ? -11.566 -7.285 19.331 1.00 96.50 195 SER A O 1
ATOM 1533 N N . SER A 1 196 ? -11.486 -9.443 18.711 1.00 97.75 196 SER A N 1
ATOM 1534 C CA . SER A 1 196 ? -10.221 -9.703 19.389 1.00 97.75 196 SER A CA 1
ATOM 1535 C C . SER A 1 196 ? -9.056 -9.018 18.679 1.00 97.75 196 SER A C 1
ATOM 1537 O O . SER A 1 196 ? -8.999 -8.938 17.448 1.00 97.75 196 SER A O 1
ATOM 1539 N N . VAL A 1 197 ? -8.085 -8.558 19.470 1.00 98.38 197 VAL A N 1
ATOM 1540 C CA . VAL A 1 197 ? -6.849 -7.948 18.977 1.00 98.38 197 VAL A CA 1
ATOM 1541 C C . VAL A 1 197 ? -5.650 -8.728 19.491 1.00 98.38 197 VAL A C 1
ATOM 1543 O O . VAL A 1 197 ? -5.504 -8.957 20.686 1.00 98.38 197 VAL A O 1
ATOM 1546 N N . THR A 1 198 ? -4.757 -9.116 18.584 1.00 98.25 198 THR A N 1
ATOM 1547 C CA . THR A 1 198 ? -3.399 -9.547 18.930 1.00 98.25 198 THR A CA 1
ATOM 1548 C C . THR A 1 198 ? -2.430 -8.444 18.531 1.00 98.25 198 THR A C 1
ATOM 1550 O O . THR A 1 198 ? -2.306 -8.153 17.341 1.00 98.25 198 THR A O 1
ATOM 1553 N N . ALA A 1 199 ? -1.744 -7.834 19.497 1.00 98.06 199 ALA A N 1
ATOM 1554 C CA . ALA A 1 199 ? -0.743 -6.807 19.227 1.00 98.06 199 ALA A CA 1
ATOM 1555 C C . ALA A 1 199 ? 0.683 -7.383 19.229 1.00 98.06 199 ALA A C 1
ATOM 1557 O O . ALA A 1 199 ? 1.008 -8.286 20.002 1.00 98.06 199 ALA A O 1
ATOM 1558 N N . PHE A 1 200 ? 1.532 -6.855 18.351 1.00 98.31 200 PHE A N 1
ATOM 1559 C CA . PHE A 1 200 ? 2.925 -7.244 18.188 1.00 98.31 200 PHE A CA 1
ATOM 1560 C C . PHE A 1 200 ? 3.813 -5.998 18.207 1.00 98.31 200 PHE A C 1
ATOM 1562 O O . PHE A 1 200 ? 3.734 -5.169 17.296 1.00 98.31 200 PHE A O 1
ATOM 1569 N N . THR A 1 201 ? 4.727 -5.908 19.178 1.00 97.75 201 THR A N 1
ATOM 1570 C CA . THR A 1 201 ? 5.770 -4.869 19.176 1.00 97.75 201 THR A CA 1
ATOM 1571 C C . THR A 1 201 ? 6.626 -4.954 17.915 1.00 97.75 201 THR A C 1
ATOM 1573 O O . THR A 1 201 ? 6.898 -3.959 17.247 1.00 97.75 201 THR A O 1
ATOM 1576 N N . ASN A 1 202 ? 7.065 -6.167 17.581 1.00 96.44 202 ASN A N 1
ATOM 1577 C CA . ASN A 1 202 ? 8.023 -6.426 16.516 1.00 96.44 202 ASN A CA 1
ATOM 1578 C C . ASN A 1 202 ? 7.376 -7.168 15.344 1.00 96.44 202 ASN A C 1
ATOM 1580 O O . ASN A 1 202 ? 6.365 -7.851 15.491 1.00 96.44 202 ASN A O 1
ATOM 1584 N N . GLY A 1 203 ? 8.031 -7.100 14.188 1.00 95.62 203 GLY A N 1
ATOM 1585 C CA . GLY A 1 203 ? 7.560 -7.723 12.955 1.00 95.62 203 GLY A CA 1
ATOM 1586 C C . GLY A 1 203 ? 6.946 -6.710 11.998 1.00 95.62 203 GLY A C 1
ATOM 1587 O O . GLY A 1 203 ? 6.981 -5.501 12.231 1.00 95.62 203 GLY A O 1
ATOM 1588 N N . LYS A 1 204 ? 6.449 -7.220 10.875 1.00 96.44 204 LYS A N 1
ATOM 1589 C CA . LYS A 1 204 ? 5.924 -6.415 9.778 1.00 96.44 204 LYS A CA 1
ATOM 1590 C C . LYS A 1 204 ? 4.693 -7.078 9.184 1.00 96.44 204 LYS A C 1
ATOM 1592 O O . LYS A 1 204 ? 4.587 -8.303 9.193 1.00 96.44 204 LYS A O 1
ATOM 1597 N N . ILE A 1 205 ? 3.809 -6.262 8.622 1.00 98.12 205 ILE A N 1
ATOM 1598 C CA . ILE A 1 205 ? 2.538 -6.700 8.034 1.00 98.12 205 ILE A CA 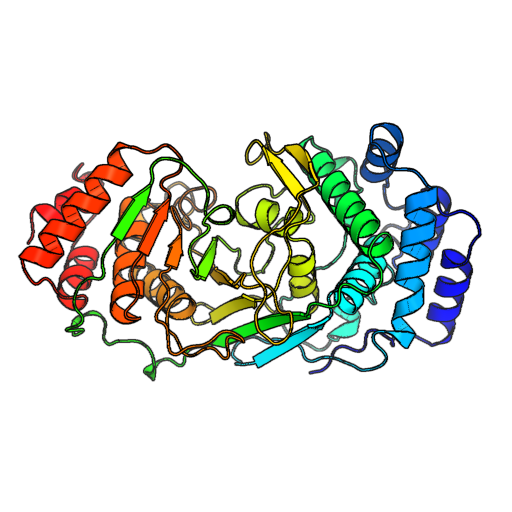1
ATOM 1599 C C . ILE A 1 205 ? 2.777 -7.689 6.885 1.00 98.12 205 ILE A C 1
ATOM 1601 O O . ILE A 1 205 ? 2.123 -8.726 6.798 1.00 98.12 205 ILE A O 1
ATOM 1605 N N . GLU A 1 206 ? 3.739 -7.408 6.006 1.00 97.25 206 GLU A N 1
ATOM 1606 C CA . GLU A 1 206 ? 4.058 -8.266 4.864 1.00 97.25 206 GLU A CA 1
ATOM 1607 C C . GLU A 1 206 ? 4.739 -9.587 5.249 1.00 97.25 206 GLU A C 1
ATOM 1609 O O . GLU A 1 206 ? 4.788 -10.499 4.424 1.00 97.25 206 GLU A O 1
ATOM 1614 N N . ASP A 1 207 ? 5.248 -9.693 6.481 1.00 96.44 207 ASP A N 1
ATOM 1615 C CA . ASP A 1 207 ? 5.868 -10.904 7.026 1.00 96.44 207 ASP A CA 1
ATOM 1616 C C . ASP A 1 207 ? 4.858 -11.772 7.810 1.00 96.44 207 ASP A C 1
ATOM 1618 O O . ASP A 1 207 ? 5.220 -12.858 8.278 1.00 96.44 207 ASP A O 1
ATOM 1622 N N . ASP A 1 208 ? 3.592 -11.343 7.945 1.00 95.00 208 ASP A N 1
ATOM 1623 C CA . ASP A 1 208 ? 2.549 -12.140 8.596 1.00 95.00 208 ASP A CA 1
ATOM 1624 C C . ASP A 1 208 ? 2.191 -13.373 7.753 1.00 95.00 208 ASP A C 1
ATOM 1626 O O . ASP A 1 208 ? 1.639 -13.288 6.646 1.00 95.00 208 ASP A O 1
ATOM 1630 N N . LYS A 1 209 ? 2.514 -14.542 8.313 1.00 90.50 209 LYS A N 1
ATOM 1631 C CA . LYS A 1 209 ? 2.328 -15.864 7.701 1.00 90.50 209 LYS A CA 1
ATOM 1632 C C . LYS A 1 209 ? 0.924 -16.435 7.903 1.00 90.50 209 LYS A C 1
ATOM 1634 O O . LYS A 1 209 ? 0.647 -17.529 7.414 1.00 90.50 209 LYS A O 1
ATOM 1639 N N . THR A 1 210 ? 0.068 -15.740 8.643 1.00 89.94 210 THR A N 1
ATOM 1640 C CA . THR A 1 210 ? -1.340 -16.108 8.811 1.00 89.94 210 THR A CA 1
ATOM 1641 C C . THR A 1 210 ? -2.098 -15.805 7.520 1.00 89.94 210 THR A C 1
ATOM 1643 O O . THR A 1 210 ? -1.807 -14.812 6.849 1.00 89.94 210 THR A O 1
ATOM 1646 N N . ASP A 1 211 ? -3.098 -16.623 7.181 1.00 89.50 211 ASP A N 1
ATOM 1647 C CA . ASP A 1 211 ? -4.087 -16.257 6.160 1.00 89.50 211 ASP A CA 1
ATOM 1648 C C . ASP A 1 211 ? -4.852 -15.025 6.693 1.00 89.50 211 ASP A C 1
ATOM 1650 O O . ASP A 1 211 ? -5.686 -15.147 7.587 1.00 89.50 211 ASP A O 1
ATOM 1654 N N . CYS A 1 212 ? -4.502 -13.830 6.212 1.00 93.31 212 CYS A N 1
ATOM 1655 C CA . CYS A 1 212 ? -5.011 -12.538 6.681 1.00 93.31 212 CYS A CA 1
ATOM 1656 C C . CYS A 1 212 ? -5.085 -11.526 5.530 1.00 93.31 212 CYS A C 1
ATOM 1658 O O . CYS A 1 212 ? -4.338 -11.635 4.553 1.00 93.31 212 CYS A O 1
ATOM 1660 N N . LEU A 1 213 ? -5.953 -10.520 5.671 1.00 95.62 213 LEU A N 1
ATOM 1661 C CA . LEU A 1 213 ? -5.920 -9.337 4.808 1.00 95.62 213 LEU A CA 1
ATOM 1662 C C . LEU A 1 213 ? -4.875 -8.365 5.342 1.00 95.62 213 LEU A C 1
ATOM 1664 O O . LEU A 1 213 ? -4.950 -7.970 6.503 1.00 95.62 213 LEU A O 1
ATOM 1668 N N . LYS A 1 214 ? -3.924 -7.970 4.504 1.00 98.00 214 LYS A N 1
ATOM 1669 C CA . LYS A 1 214 ? -2.818 -7.094 4.890 1.00 98.00 214 LYS A CA 1
ATOM 1670 C C . LYS A 1 214 ? -3.122 -5.649 4.502 1.00 98.00 214 LYS A C 1
ATOM 1672 O O . LYS A 1 214 ? -3.486 -5.385 3.360 1.00 98.00 214 LYS A O 1
ATOM 1677 N N . VAL A 1 215 ? -2.976 -4.710 5.429 1.00 98.69 215 VAL A N 1
ATOM 1678 C CA . VAL A 1 215 ? -3.256 -3.295 5.151 1.00 98.69 215 VAL A CA 1
ATOM 1679 C C . VAL A 1 215 ? -2.046 -2.623 4.502 1.00 98.69 215 VAL A C 1
ATOM 1681 O O . VAL A 1 215 ? -0.919 -2.711 4.989 1.00 98.69 215 VAL A O 1
ATOM 1684 N N . ASP A 1 216 ? -2.303 -1.943 3.394 1.00 98.75 216 ASP A N 1
ATOM 1685 C CA . ASP A 1 216 ? -1.427 -0.962 2.768 1.00 98.75 216 ASP A CA 1
ATOM 1686 C C . ASP A 1 216 ? -1.854 0.439 3.235 1.00 98.75 216 ASP A C 1
ATOM 1688 O O . ASP A 1 216 ? -3.013 0.842 3.072 1.00 98.75 216 ASP A O 1
ATOM 1692 N N . PHE A 1 217 ? -0.930 1.160 3.877 1.00 98.50 217 PHE A N 1
ATOM 1693 C CA . PHE A 1 217 ? -1.138 2.505 4.415 1.00 98.50 217 PHE A CA 1
ATOM 1694 C C . PHE A 1 217 ? -1.046 3.529 3.289 1.00 98.50 217 PHE A C 1
ATOM 1696 O O . PHE A 1 217 ? -0.119 4.340 3.226 1.00 98.50 217 PHE A O 1
ATOM 1703 N N . ALA A 1 218 ? -2.027 3.444 2.402 1.00 97.88 218 ALA A N 1
ATOM 1704 C CA . ALA A 1 218 ? -1.961 4.027 1.085 1.00 97.88 218 ALA A CA 1
ATOM 1705 C C . ALA A 1 218 ? -2.081 5.554 1.083 1.00 97.88 218 ALA A C 1
ATOM 1707 O O . ALA A 1 218 ? -2.668 6.184 1.969 1.00 97.88 218 ALA A O 1
ATOM 1708 N N . ASN A 1 219 ? -1.605 6.160 0.006 1.00 98.12 219 ASN A N 1
ATOM 1709 C CA . ASN A 1 219 ? -2.112 7.432 -0.467 1.00 98.12 219 ASN A CA 1
ATOM 1710 C C . ASN A 1 219 ? -3.445 7.213 -1.210 1.00 98.12 219 ASN A C 1
ATOM 1712 O O . ASN A 1 219 ? -3.684 6.163 -1.806 1.00 98.12 219 ASN A O 1
ATOM 1716 N N . LYS A 1 220 ? -4.322 8.228 -1.245 1.00 97.44 220 LYS A N 1
ATOM 1717 C CA . LYS A 1 220 ? -5.552 8.163 -2.057 1.00 97.44 220 LYS A CA 1
ATOM 1718 C C . LYS A 1 220 ? -5.256 7.901 -3.539 1.00 97.44 220 LYS A C 1
ATOM 1720 O O . LYS A 1 220 ? -6.067 7.294 -4.233 1.00 97.44 220 LYS A O 1
ATOM 1725 N N . SER A 1 221 ? -4.101 8.368 -4.012 1.00 96.81 221 SER A N 1
ATOM 1726 C CA . SER A 1 221 ? -3.504 8.025 -5.297 1.00 96.81 221 SER A CA 1
ATOM 1727 C C . SER A 1 221 ? -2.587 6.825 -5.073 1.00 96.81 221 SER A C 1
ATOM 1729 O O . SER A 1 221 ? -1.466 6.987 -4.595 1.00 96.81 221 SER A O 1
ATOM 1731 N N . ILE A 1 222 ? -3.103 5.624 -5.347 1.00 97.69 222 ILE A N 1
ATOM 1732 C CA . ILE A 1 222 ? -2.445 4.359 -4.996 1.00 97.69 222 ILE A CA 1
ATOM 1733 C C . ILE A 1 222 ? -0.988 4.297 -5.481 1.00 97.69 222 ILE A C 1
ATOM 1735 O O . ILE A 1 222 ? -0.675 4.666 -6.615 1.00 97.69 222 ILE A O 1
ATOM 1739 N N . GLY A 1 223 ? -0.102 3.820 -4.610 1.00 97.00 223 GLY A N 1
ATOM 1740 C CA . GLY A 1 223 ? 1.344 3.776 -4.807 1.00 97.00 223 GLY A CA 1
ATOM 1741 C C . GLY A 1 223 ? 2.078 5.049 -4.379 1.00 97.00 223 GLY A C 1
ATOM 1742 O O . GLY A 1 223 ? 3.309 5.040 -4.352 1.00 97.00 223 GLY A O 1
ATOM 1743 N N . GLY A 1 224 ? 1.367 6.133 -4.050 1.00 95.81 224 GLY A N 1
ATOM 1744 C CA . GLY A 1 224 ? 1.951 7.337 -3.463 1.00 95.81 224 GLY A CA 1
ATOM 1745 C C . GLY A 1 224 ? 3.172 7.853 -4.231 1.00 95.81 224 GLY A C 1
ATOM 1746 O O . GLY A 1 224 ? 3.117 8.093 -5.436 1.00 95.81 224 GLY A O 1
ATOM 1747 N N . GLY A 1 225 ? 4.295 8.012 -3.527 1.00 96.06 225 GLY A N 1
ATOM 1748 C CA . GLY A 1 225 ? 5.563 8.474 -4.095 1.00 96.06 225 GLY A CA 1
ATOM 1749 C C . GLY A 1 225 ? 6.479 7.350 -4.592 1.00 96.06 225 GLY A C 1
ATOM 1750 O O . GLY A 1 225 ? 7.705 7.523 -4.578 1.00 96.06 225 GLY A O 1
ATOM 1751 N N . VAL A 1 226 ? 5.953 6.172 -4.965 1.00 97.81 226 VAL A N 1
ATOM 1752 C CA . VAL A 1 226 ? 6.783 4.982 -5.245 1.00 97.81 226 VAL A CA 1
ATOM 1753 C C . VAL A 1 226 ? 7.741 5.179 -6.414 1.00 97.81 226 VAL A C 1
ATOM 1755 O O . VAL A 1 226 ? 8.883 4.730 -6.333 1.00 97.81 226 VAL A O 1
ATOM 1758 N N . LEU A 1 227 ? 7.351 5.930 -7.443 1.00 96.06 227 LEU A N 1
ATOM 1759 C CA . LEU A 1 227 ? 8.228 6.282 -8.568 1.00 96.06 227 LEU A CA 1
ATOM 1760 C C . LEU A 1 227 ? 8.988 7.605 -8.351 1.00 96.06 227 LEU A C 1
ATOM 1762 O O . LEU A 1 227 ? 9.656 8.094 -9.256 1.00 96.06 227 LEU A O 1
ATOM 1766 N N . GLU A 1 228 ? 8.935 8.152 -7.134 1.00 94.38 228 GLU A N 1
ATOM 1767 C CA . GLU A 1 228 ? 9.599 9.390 -6.715 1.00 94.38 228 GLU A CA 1
ATOM 1768 C C . GLU A 1 228 ? 10.497 9.137 -5.480 1.00 94.38 228 GLU A C 1
ATOM 1770 O O . GLU A 1 228 ? 11.154 8.098 -5.369 1.00 94.38 228 GLU A O 1
ATOM 1775 N N . GLN A 1 229 ? 10.535 10.066 -4.516 1.00 94.00 229 GLN A N 1
ATOM 1776 C CA . GLN A 1 229 ? 11.323 9.954 -3.280 1.00 94.00 229 GLN A CA 1
ATOM 1777 C C . GLN A 1 229 ? 10.622 9.186 -2.144 1.00 94.00 229 GLN A C 1
ATOM 1779 O O . GLN A 1 229 ? 11.270 8.875 -1.143 1.00 94.00 229 GLN A O 1
ATOM 1784 N N . GLY A 1 230 ? 9.323 8.878 -2.266 1.00 94.94 230 GLY A N 1
ATOM 1785 C CA . GLY A 1 230 ? 8.552 8.202 -1.213 1.00 94.94 230 GLY A CA 1
ATOM 1786 C C . GLY A 1 230 ? 9.153 6.840 -0.861 1.00 94.94 230 GLY A C 1
ATOM 1787 O O . GLY A 1 230 ? 9.455 6.053 -1.746 1.00 94.94 230 GLY A O 1
ATOM 1788 N N . ALA A 1 231 ? 9.401 6.555 0.410 1.00 96.69 231 ALA A N 1
ATOM 1789 C CA . ALA A 1 231 ? 10.026 5.296 0.831 1.00 96.69 231 ALA A CA 1
ATOM 1790 C C . ALA A 1 231 ? 9.495 4.857 2.199 1.00 96.69 231 ALA A C 1
ATOM 1792 O O . ALA A 1 231 ? 10.253 4.408 3.059 1.00 96.69 231 ALA A O 1
ATOM 1793 N N . VAL A 1 232 ? 8.203 5.076 2.438 1.00 96.75 232 VAL A N 1
ATOM 1794 C CA . VAL A 1 232 ? 7.514 4.626 3.649 1.00 96.75 232 VAL A CA 1
ATOM 1795 C C . VAL A 1 232 ? 6.782 3.313 3.350 1.00 96.75 232 VAL A C 1
ATOM 1797 O O . VAL A 1 232 ? 7.169 2.601 2.425 1.00 96.75 232 VAL A O 1
ATOM 1800 N N . GLN A 1 233 ? 5.813 2.916 4.176 1.00 98.06 233 GLN A N 1
ATOM 1801 C CA . GLN A 1 233 ? 5.226 1.575 4.118 1.00 98.06 233 GLN A CA 1
ATOM 1802 C C . GLN A 1 233 ? 4.652 1.217 2.730 1.00 98.06 233 GLN A C 1
ATOM 1804 O O . GLN A 1 233 ? 5.058 0.187 2.193 1.00 98.06 233 GLN A O 1
ATOM 1809 N N . GLU A 1 234 ? 3.824 2.078 2.125 1.00 98.38 234 GLU A N 1
ATOM 1810 C CA . GLU A 1 234 ? 3.230 1.855 0.793 1.00 98.38 234 GLU A CA 1
ATOM 1811 C C . GLU A 1 234 ? 4.308 1.703 -0.293 1.00 98.38 234 GLU A C 1
ATOM 1813 O O . GLU A 1 234 ? 4.349 0.703 -1.011 1.00 98.38 234 GLU A O 1
ATOM 1818 N N . GLU A 1 235 ? 5.249 2.650 -0.402 1.00 98.62 235 GLU A N 1
ATOM 1819 C CA . GLU A 1 235 ? 6.239 2.596 -1.483 1.00 98.62 235 GLU A CA 1
ATOM 1820 C C . GLU A 1 235 ? 7.206 1.423 -1.335 1.00 98.62 235 GLU A C 1
ATOM 1822 O O . GLU A 1 235 ? 7.609 0.824 -2.332 1.00 98.62 235 GLU A O 1
ATOM 1827 N N . ILE A 1 236 ? 7.585 1.069 -0.105 1.00 98.69 236 ILE A N 1
ATOM 1828 C CA . ILE A 1 236 ? 8.405 -0.120 0.144 1.00 98.69 236 ILE A CA 1
ATOM 1829 C C . ILE A 1 236 ? 7.641 -1.374 -0.286 1.00 98.69 236 ILE A C 1
ATOM 1831 O O . ILE A 1 236 ? 8.221 -2.232 -0.960 1.00 98.69 236 ILE A O 1
ATOM 1835 N N . LEU A 1 237 ? 6.352 -1.465 0.058 1.00 98.62 237 LEU A N 1
ATOM 1836 C CA . LEU A 1 237 ? 5.500 -2.594 -0.299 1.00 98.62 237 LEU A CA 1
ATOM 1837 C C . LEU A 1 237 ? 5.431 -2.773 -1.821 1.00 98.62 237 LEU A C 1
ATOM 1839 O O . LEU A 1 237 ? 5.693 -3.866 -2.321 1.00 98.62 237 LEU A O 1
ATOM 1843 N N . PHE A 1 238 ? 5.204 -1.691 -2.567 1.00 98.75 238 PHE A N 1
ATOM 1844 C CA . PHE A 1 238 ? 5.128 -1.715 -4.033 1.00 98.75 238 PHE A CA 1
ATOM 1845 C C . PHE A 1 238 ? 6.466 -2.045 -4.711 1.00 98.75 238 PHE A C 1
ATOM 1847 O O . PHE A 1 238 ? 6.484 -2.439 -5.873 1.00 98.75 238 PHE A O 1
ATOM 1854 N N . ILE A 1 239 ? 7.597 -1.919 -4.014 1.00 98.62 239 ILE A N 1
ATOM 1855 C CA . ILE A 1 239 ? 8.924 -2.272 -4.542 1.00 98.62 239 ILE A CA 1
ATOM 1856 C C . ILE A 1 239 ? 9.286 -3.726 -4.245 1.00 98.62 239 ILE A C 1
ATOM 1858 O O . ILE A 1 239 ? 9.973 -4.369 -5.042 1.00 98.62 239 ILE A O 1
ATOM 1862 N N . ILE A 1 240 ? 8.836 -4.272 -3.115 1.00 98.69 240 ILE A N 1
ATOM 1863 C CA . ILE A 1 240 ? 9.030 -5.696 -2.816 1.00 98.69 240 ILE A CA 1
ATOM 1864 C C . ILE A 1 240 ? 7.957 -6.580 -3.467 1.00 98.69 240 ILE A C 1
ATOM 1866 O O . ILE A 1 240 ? 8.267 -7.736 -3.753 1.00 98.69 240 ILE A O 1
ATOM 1870 N N . TYR A 1 241 ? 6.787 -6.023 -3.808 1.00 98.62 241 TYR A N 1
ATOM 1871 C CA . TYR A 1 241 ? 5.734 -6.605 -4.655 1.00 98.62 241 TYR A CA 1
ATOM 1872 C C . TYR A 1 241 ? 5.505 -5.764 -5.938 1.00 98.62 241 TYR A C 1
ATOM 1874 O O . TYR A 1 241 ? 4.445 -5.151 -6.090 1.00 98.62 241 TYR A O 1
ATOM 1882 N N . PRO A 1 242 ? 6.451 -5.722 -6.904 1.00 98.50 242 PRO A N 1
ATOM 1883 C CA . PRO A 1 242 ? 6.369 -4.834 -8.075 1.00 98.50 242 PRO A CA 1
ATOM 1884 C C . PRO A 1 242 ? 5.129 -4.998 -8.940 1.00 98.50 242 PRO A C 1
ATOM 1886 O O . PRO A 1 242 ? 4.752 -4.074 -9.650 1.00 98.50 242 PRO A O 1
ATOM 1889 N N . GLU A 1 243 ? 4.456 -6.143 -8.874 1.00 98.31 243 GLU A N 1
ATOM 1890 C CA . GLU A 1 243 ? 3.214 -6.372 -9.609 1.00 98.31 243 GLU A CA 1
ATOM 1891 C C . GLU A 1 243 ? 2.098 -5.395 -9.209 1.00 98.31 243 GLU A C 1
ATOM 1893 O O . GLU A 1 243 ? 1.255 -5.051 -10.039 1.00 98.31 243 GLU A O 1
ATOM 1898 N N . MET A 1 244 ? 2.130 -4.881 -7.973 1.00 98.69 244 MET A N 1
ATOM 1899 C CA . MET A 1 244 ? 1.188 -3.871 -7.480 1.00 98.69 244 MET A CA 1
ATOM 1900 C C . MET A 1 244 ? 1.304 -2.544 -8.246 1.00 98.69 244 MET A C 1
ATOM 1902 O O . MET A 1 244 ? 0.303 -1.839 -8.386 1.00 98.69 244 MET A O 1
ATOM 1906 N N . LEU A 1 245 ? 2.472 -2.233 -8.829 1.00 98.62 245 LEU A N 1
ATOM 1907 C CA . LEU A 1 245 ? 2.699 -1.015 -9.623 1.00 98.62 245 LEU A CA 1
ATOM 1908 C C . LEU A 1 245 ? 1.795 -0.928 -10.855 1.00 98.62 245 LEU A C 1
ATOM 1910 O O . LEU A 1 245 ? 1.524 0.169 -11.331 1.00 98.62 245 LEU A O 1
ATOM 1914 N N . ALA A 1 246 ? 1.284 -2.055 -11.361 1.00 97.06 246 ALA A N 1
ATOM 1915 C CA . ALA A 1 246 ? 0.324 -2.032 -12.462 1.00 97.06 246 ALA A CA 1
ATOM 1916 C C . ALA A 1 246 ? -0.935 -1.215 -12.118 1.00 97.06 246 ALA A C 1
ATOM 1918 O O . ALA A 1 246 ? -1.522 -0.615 -13.014 1.00 97.06 246 ALA A O 1
ATOM 1919 N N . SER A 1 247 ? -1.318 -1.136 -10.837 1.00 97.75 247 SER A N 1
ATOM 1920 C CA . SER A 1 247 ? -2.482 -0.361 -10.386 1.00 97.75 247 SER A CA 1
ATOM 1921 C C . SER A 1 247 ? -2.397 1.133 -10.722 1.00 97.75 247 SER A C 1
ATOM 1923 O O . SER A 1 247 ? -3.426 1.731 -11.039 1.00 97.75 247 SER A O 1
ATOM 1925 N N . LEU A 1 248 ? -1.190 1.715 -10.770 1.00 95.50 248 LEU A N 1
ATOM 1926 C CA . LEU A 1 248 ? -0.973 3.117 -11.154 1.00 95.50 248 LEU A CA 1
ATOM 1927 C C . LEU A 1 248 ? -1.479 3.401 -12.575 1.00 95.50 248 LEU A C 1
ATOM 1929 O O . LEU A 1 248 ? -1.784 4.537 -12.909 1.00 95.50 248 LEU A O 1
ATOM 1933 N N . LEU A 1 249 ? -1.590 2.380 -13.427 1.00 91.94 249 LEU A N 1
ATOM 1934 C CA . LEU A 1 249 ? -2.036 2.552 -14.802 1.00 91.94 249 LEU A CA 1
ATOM 1935 C C . LEU A 1 249 ? -3.553 2.747 -14.933 1.00 91.94 249 LEU A C 1
ATOM 1937 O O . LEU A 1 249 ? -3.995 3.385 -15.888 1.00 91.94 249 LEU A O 1
ATOM 1941 N N . PHE A 1 250 ? -4.349 2.176 -14.022 1.00 92.19 250 PHE A N 1
ATOM 1942 C CA . PHE A 1 250 ? -5.796 2.036 -14.222 1.00 92.19 250 PHE A CA 1
ATOM 1943 C C . PHE A 1 250 ? -6.683 2.322 -13.006 1.00 92.19 250 PHE A C 1
ATOM 1945 O O . PHE A 1 250 ? -7.907 2.341 -13.161 1.00 92.19 250 PHE A O 1
ATOM 1952 N N . CYS A 1 251 ? -6.118 2.542 -11.819 1.00 94.88 251 CYS A N 1
ATOM 1953 C CA . CYS A 1 251 ? -6.873 2.921 -10.626 1.00 94.88 251 CYS A CA 1
ATOM 1954 C C . CYS A 1 251 ? -6.945 4.445 -10.494 1.00 94.88 251 CYS A C 1
ATOM 1956 O O . CYS A 1 251 ? -5.928 5.100 -10.310 1.00 94.88 251 CYS A O 1
ATOM 1958 N N . GLU A 1 252 ? -8.146 5.020 -10.552 1.00 94.75 252 GLU A N 1
ATOM 1959 C CA . GLU A 1 252 ? -8.356 6.438 -10.215 1.00 94.75 252 GLU A CA 1
ATOM 1960 C C . GLU A 1 252 ? -8.170 6.687 -8.703 1.00 94.75 252 GLU A C 1
ATOM 1962 O O . GLU A 1 252 ? -8.339 5.762 -7.909 1.00 94.75 252 GLU A O 1
ATOM 1967 N N . GLU A 1 253 ? -7.867 7.918 -8.284 1.00 95.94 253 GLU A N 1
ATOM 1968 C CA . GLU A 1 253 ? -7.800 8.313 -6.871 1.00 95.94 253 GLU A CA 1
ATOM 1969 C C . GLU A 1 253 ? -9.045 7.836 -6.102 1.00 95.94 253 GLU A C 1
ATOM 1971 O O . GLU A 1 253 ? -10.177 7.948 -6.585 1.00 95.94 253 GLU A O 1
ATOM 1976 N N . MET A 1 254 ? -8.839 7.273 -4.912 1.00 98.00 254 MET A N 1
ATOM 1977 C CA . MET A 1 254 ? -9.901 6.810 -4.018 1.00 98.00 254 MET A CA 1
ATOM 1978 C C . MET A 1 254 ? -10.662 7.993 -3.404 1.00 98.00 254 MET A C 1
ATOM 1980 O O . MET A 1 254 ? -10.061 8.962 -2.941 1.00 98.00 254 MET A O 1
ATOM 1984 N N . LYS A 1 255 ? -11.994 7.901 -3.363 1.00 97.69 255 LYS A N 1
ATOM 1985 C CA . LYS A 1 255 ? -12.857 8.724 -2.502 1.00 97.69 255 LYS A CA 1
ATOM 1986 C C . LYS A 1 255 ? -12.924 8.145 -1.093 1.00 97.69 255 LYS A C 1
ATOM 1988 O O . LYS A 1 255 ? -12.503 7.016 -0.849 1.00 97.69 255 LYS A O 1
ATOM 1993 N N . ASP A 1 256 ? -13.500 8.900 -0.164 1.00 98.00 256 ASP A N 1
ATOM 1994 C CA . ASP A 1 256 ? -13.599 8.524 1.253 1.00 98.00 256 ASP A CA 1
ATOM 1995 C C . ASP A 1 256 ? -14.356 7.208 1.505 1.00 98.00 256 ASP A C 1
ATOM 1997 O O . ASP A 1 256 ? -14.079 6.524 2.483 1.00 98.00 256 ASP A O 1
ATOM 2001 N N . ASN A 1 257 ? -15.256 6.811 0.604 1.00 97.44 257 ASN A N 1
ATOM 2002 C CA . ASN A 1 257 ? -16.031 5.570 0.679 1.00 97.44 257 ASN A CA 1
ATOM 2003 C C . ASN A 1 257 ? -15.467 4.436 -0.201 1.00 97.44 257 ASN A C 1
ATOM 2005 O O . ASN A 1 257 ? -16.203 3.524 -0.586 1.00 97.44 257 ASN A O 1
ATOM 2009 N N . GLU A 1 258 ? -14.189 4.514 -0.582 1.00 97.62 258 GLU A N 1
ATOM 2010 C CA . GLU A 1 258 ? -13.559 3.562 -1.500 1.00 97.62 258 GLU A CA 1
ATOM 2011 C C . GLU A 1 258 ? -12.301 2.908 -0.921 1.00 97.62 258 GLU A C 1
ATOM 2013 O O . GLU A 1 258 ? -11.583 3.510 -0.129 1.00 97.62 258 GLU A O 1
ATOM 2018 N N . ALA A 1 259 ? -12.005 1.686 -1.355 1.00 97.56 259 ALA A N 1
ATOM 2019 C CA . ALA A 1 259 ? -10.752 0.984 -1.076 1.00 97.56 259 ALA A CA 1
ATOM 2020 C C . ALA A 1 259 ? -10.329 0.164 -2.304 1.00 97.56 259 ALA A C 1
ATOM 2022 O O . ALA A 1 259 ? -11.170 -0.203 -3.137 1.00 97.56 259 ALA A O 1
ATOM 2023 N N . VAL A 1 260 ? -9.034 -0.136 -2.425 1.00 97.88 260 VAL A N 1
ATOM 2024 C CA . VAL A 1 260 ? -8.499 -0.972 -3.511 1.00 97.88 260 VAL A CA 1
ATOM 2025 C C . VAL A 1 260 ? -7.854 -2.225 -2.936 1.00 97.88 260 VAL A C 1
ATOM 2027 O O . VAL A 1 260 ? -6.966 -2.151 -2.101 1.00 97.88 260 VAL A O 1
ATOM 2030 N N . PHE A 1 261 ? -8.273 -3.387 -3.418 1.00 97.81 261 PHE A N 1
ATOM 2031 C CA . PHE A 1 261 ? -7.741 -4.685 -3.021 1.00 97.81 261 PHE A CA 1
ATOM 2032 C C . PHE A 1 261 ? -6.827 -5.233 -4.109 1.00 97.81 261 PHE A C 1
ATOM 2034 O O . PHE A 1 261 ? -7.168 -5.163 -5.293 1.00 97.81 261 PHE A O 1
ATOM 2041 N N . ILE A 1 262 ? -5.694 -5.812 -3.716 1.00 97.62 262 ILE A N 1
ATOM 2042 C CA . ILE A 1 262 ? -4.745 -6.455 -4.628 1.00 97.62 262 ILE A CA 1
ATOM 2043 C C . ILE A 1 262 ? -4.464 -7.868 -4.124 1.00 97.62 262 ILE A C 1
ATOM 2045 O O . ILE A 1 262 ? -3.837 -8.060 -3.084 1.00 97.62 262 ILE A O 1
ATOM 2049 N N . ALA A 1 263 ? -4.941 -8.860 -4.871 1.00 95.69 263 ALA A N 1
ATOM 2050 C CA . ALA A 1 263 ? -4.861 -10.272 -4.520 1.00 95.69 263 ALA A CA 1
ATOM 2051 C C . ALA A 1 263 ? -3.971 -11.037 -5.504 1.00 95.69 263 ALA A C 1
ATOM 2053 O O . ALA A 1 263 ? -4.129 -10.881 -6.712 1.00 95.69 263 ALA A O 1
ATOM 2054 N N . GLY A 1 264 ? -3.087 -11.903 -5.009 1.00 95.44 264 GLY A N 1
ATOM 2055 C CA . GLY A 1 264 ? -2.250 -12.778 -5.840 1.00 95.44 264 GLY A CA 1
ATOM 2056 C C . GLY A 1 264 ? -0.831 -12.286 -6.119 1.00 95.44 264 GLY A C 1
ATOM 2057 O O . GLY A 1 264 ? -0.093 -12.998 -6.799 1.00 95.44 264 GLY A O 1
ATOM 2058 N N . ALA A 1 265 ? -0.448 -11.111 -5.606 1.00 96.31 265 ALA A N 1
ATOM 2059 C CA . ALA A 1 265 ? 0.873 -10.526 -5.839 1.00 96.31 265 ALA A CA 1
ATOM 2060 C C . ALA A 1 265 ? 2.000 -11.335 -5.170 1.00 96.31 265 ALA A C 1
ATOM 2062 O O . ALA A 1 265 ? 1.863 -11.785 -4.028 1.00 96.31 265 ALA A O 1
ATOM 2063 N N . GLU A 1 266 ? 3.122 -11.490 -5.873 1.00 96.19 266 GLU A N 1
ATOM 2064 C CA . GLU A 1 266 ? 4.337 -12.163 -5.397 1.00 96.19 266 GLU A CA 1
ATOM 2065 C C . GLU A 1 266 ? 5.367 -11.181 -4.833 1.00 96.19 266 GLU A C 1
ATOM 2067 O O . GLU A 1 266 ? 5.580 -10.092 -5.375 1.00 96.19 266 GLU A O 1
ATOM 2072 N N . ARG A 1 267 ? 6.043 -11.581 -3.752 1.00 97.62 267 ARG A N 1
ATOM 2073 C CA . ARG A 1 267 ? 7.190 -10.851 -3.218 1.00 97.62 267 ARG A CA 1
ATOM 2074 C C . ARG A 1 267 ? 8.469 -11.257 -3.938 1.00 97.62 267 ARG A C 1
ATOM 2076 O O . ARG A 1 267 ? 8.895 -12.405 -3.867 1.00 97.62 267 ARG A O 1
ATOM 2083 N N . PHE A 1 268 ? 9.160 -10.286 -4.522 1.00 97.75 268 PHE A N 1
ATOM 2084 C CA . PHE A 1 268 ? 10.407 -10.514 -5.257 1.00 97.75 268 PHE A CA 1
ATOM 2085 C C . PHE A 1 268 ? 11.653 -10.088 -4.487 1.00 97.75 268 PHE A C 1
ATOM 2087 O O . PHE A 1 268 ? 12.738 -10.591 -4.768 1.00 97.75 268 PHE A O 1
ATOM 2094 N N . SER A 1 269 ? 11.530 -9.171 -3.525 1.00 98.25 269 SER A N 1
ATOM 2095 C CA . SER A 1 269 ? 12.691 -8.559 -2.870 1.00 98.25 269 SER A CA 1
ATOM 2096 C C . SER A 1 269 ? 12.645 -8.622 -1.343 1.00 98.25 269 SER A C 1
ATOM 2098 O O . SER A 1 269 ? 11.602 -8.470 -0.700 1.00 98.25 269 SER A O 1
ATOM 2100 N N . SER A 1 270 ? 13.829 -8.818 -0.769 1.00 98.31 270 SER A N 1
ATOM 2101 C CA . SER A 1 270 ? 14.138 -8.613 0.643 1.00 98.31 270 SER A CA 1
ATOM 2102 C C . SER A 1 270 ? 14.642 -7.186 0.846 1.00 98.31 270 SER A C 1
ATOM 2104 O O . SER A 1 270 ? 15.262 -6.599 -0.048 1.00 98.31 270 SER A O 1
ATOM 2106 N N . TYR A 1 271 ? 14.393 -6.621 2.025 1.00 98.38 271 TYR A N 1
ATOM 2107 C CA . TYR A 1 271 ? 14.818 -5.259 2.329 1.00 98.38 271 TYR A CA 1
ATOM 2108 C C . TYR A 1 271 ? 15.128 -5.054 3.814 1.00 98.38 271 TYR A C 1
ATOM 2110 O O . TYR A 1 271 ? 14.749 -5.860 4.669 1.00 98.38 271 TYR A O 1
ATOM 2118 N N . SER A 1 272 ? 15.789 -3.940 4.116 1.00 98.06 272 SER A N 1
ATOM 2119 C CA . SER A 1 272 ? 15.963 -3.411 5.467 1.00 98.06 272 SER A CA 1
ATOM 2120 C C . SER A 1 272 ? 15.775 -1.894 5.493 1.00 98.06 272 SER A C 1
ATOM 2122 O O . SER A 1 272 ? 15.725 -1.235 4.452 1.00 98.06 272 SER A O 1
ATOM 2124 N N . GLY A 1 273 ? 15.656 -1.343 6.702 1.00 97.12 273 GLY A N 1
ATOM 2125 C CA . GLY A 1 273 ? 15.445 0.085 6.908 1.00 97.12 273 GLY A CA 1
ATOM 2126 C C . GLY A 1 273 ? 14.059 0.572 6.483 1.00 97.12 273 GLY A C 1
ATOM 2127 O O . GLY A 1 273 ? 13.181 -0.201 6.104 1.00 97.12 273 GLY A O 1
ATOM 2128 N N . TYR A 1 274 ? 13.871 1.879 6.602 1.00 96.75 274 TYR A N 1
ATOM 2129 C CA . TYR A 1 274 ? 12.621 2.589 6.346 1.00 96.75 274 TYR A CA 1
ATOM 2130 C C . TYR A 1 274 ? 12.922 4.050 5.990 1.00 96.75 274 TYR A C 1
ATOM 2132 O O . TYR A 1 274 ? 13.893 4.630 6.499 1.00 96.75 274 TYR A O 1
ATOM 2140 N N . SER A 1 275 ? 12.111 4.666 5.127 1.00 96.12 275 SER A N 1
ATOM 2141 C CA . SER A 1 275 ? 12.328 6.028 4.625 1.00 96.12 275 SER A CA 1
ATOM 2142 C C . SER A 1 275 ? 13.752 6.185 4.065 1.00 96.12 275 SER A C 1
ATOM 2144 O O . SER A 1 275 ? 14.201 5.375 3.257 1.00 96.12 275 SER A O 1
ATOM 2146 N N . LYS A 1 276 ? 14.512 7.182 4.528 1.00 94.81 276 LYS A N 1
ATOM 2147 C CA . LYS A 1 276 ? 15.891 7.460 4.090 1.00 94.81 276 LYS A CA 1
ATOM 2148 C C . LYS A 1 276 ? 16.870 6.298 4.295 1.00 94.81 276 LYS A C 1
ATOM 2150 O O . LYS A 1 276 ? 17.919 6.281 3.660 1.00 94.81 276 LYS A O 1
ATOM 2155 N N . SER A 1 277 ? 16.558 5.355 5.188 1.00 96.94 277 SER A N 1
ATOM 2156 C CA . SER A 1 277 ? 17.398 4.179 5.452 1.00 96.94 277 SER A CA 1
ATOM 2157 C C . SER A 1 277 ? 16.998 2.938 4.648 1.00 96.94 277 SER A C 1
ATOM 2159 O O . SER A 1 277 ? 17.635 1.901 4.820 1.00 96.94 277 SER A O 1
ATOM 2161 N N . PHE A 1 278 ? 15.970 3.031 3.793 1.00 98.19 278 PHE A N 1
ATOM 2162 C CA . PHE A 1 278 ? 15.510 1.929 2.951 1.00 98.19 278 PHE A CA 1
ATOM 2163 C C . PHE A 1 278 ? 16.641 1.388 2.070 1.00 98.19 278 PHE A C 1
ATOM 2165 O O . PHE A 1 278 ? 17.301 2.135 1.345 1.00 98.19 278 PHE A O 1
ATOM 2172 N N . LYS A 1 279 ? 16.856 0.074 2.146 1.00 97.44 279 LYS A N 1
ATOM 2173 C CA . LYS A 1 279 ? 17.870 -0.653 1.384 1.00 97.44 279 LYS A CA 1
ATOM 2174 C C . LYS A 1 279 ? 17.293 -1.955 0.859 1.00 97.44 279 LYS A C 1
ATOM 2176 O O . LYS A 1 279 ? 16.701 -2.728 1.609 1.00 97.44 279 LYS A O 1
ATOM 2181 N N . TRP A 1 280 ? 17.554 -2.235 -0.410 1.00 97.25 280 TRP A N 1
ATOM 2182 C CA . TRP A 1 280 ? 17.365 -3.562 -0.978 1.00 97.25 280 TRP A CA 1
ATOM 2183 C C . TRP A 1 280 ? 18.475 -4.485 -0.466 1.00 97.25 280 TRP A C 1
ATOM 2185 O O . TRP A 1 280 ? 19.648 -4.110 -0.499 1.00 97.25 280 TRP A O 1
ATOM 2195 N N . THR A 1 281 ? 18.123 -5.672 0.026 1.00 97.19 281 THR A N 1
ATOM 2196 C CA . THR A 1 281 ? 19.093 -6.589 0.656 1.00 97.19 281 THR A CA 1
ATOM 2197 C C . THR A 1 281 ? 19.253 -7.920 -0.066 1.00 97.19 281 THR A C 1
ATOM 2199 O O . THR A 1 281 ? 20.160 -8.680 0.262 1.00 97.19 281 THR A O 1
ATOM 2202 N N . GLY A 1 282 ? 18.410 -8.221 -1.053 1.00 96.88 282 GLY A N 1
ATOM 2203 C CA . GLY A 1 282 ? 18.482 -9.477 -1.787 1.00 96.88 282 GLY A CA 1
ATOM 2204 C C . GLY A 1 282 ? 17.180 -9.825 -2.494 1.00 96.88 282 GLY A C 1
ATOM 2205 O O . GLY A 1 282 ? 16.153 -9.180 -2.291 1.00 96.88 282 GLY A O 1
ATOM 2206 N N . GLY A 1 283 ? 17.214 -10.884 -3.303 1.00 97.00 283 GLY A N 1
ATOM 2207 C CA . GLY A 1 283 ? 15.983 -11.503 -3.791 1.00 97.00 283 GLY A CA 1
ATOM 2208 C C . GLY A 1 283 ? 15.194 -12.141 -2.648 1.00 97.00 283 GLY A C 1
ATOM 2209 O O . GLY A 1 283 ? 15.743 -12.435 -1.582 1.00 97.00 283 GLY A O 1
ATOM 2210 N N . PHE A 1 284 ? 13.905 -12.358 -2.866 1.00 96.94 284 PHE A N 1
ATOM 2211 C CA . PHE A 1 284 ? 13.036 -13.080 -1.945 1.00 96.94 284 PHE A CA 1
ATOM 2212 C C . PHE A 1 284 ? 12.464 -14.315 -2.639 1.00 96.94 284 PHE A C 1
ATOM 2214 O O . PHE A 1 284 ? 12.039 -14.253 -3.790 1.00 96.94 284 PHE A O 1
ATOM 2221 N N . ASN A 1 285 ? 12.482 -15.453 -1.945 1.00 94.25 285 ASN A N 1
ATOM 2222 C CA . ASN A 1 285 ? 11.828 -16.666 -2.418 1.00 94.25 285 ASN A CA 1
ATOM 2223 C C . ASN A 1 285 ? 10.454 -16.774 -1.759 1.00 94.25 285 ASN A C 1
ATOM 2225 O O . ASN A 1 285 ? 10.343 -17.235 -0.621 1.00 94.25 285 ASN A O 1
ATOM 2229 N N . ASP A 1 286 ? 9.422 -16.322 -2.463 1.00 93.81 286 ASP A N 1
ATOM 2230 C CA . ASP A 1 286 ? 8.064 -16.307 -1.937 1.00 93.81 286 ASP A CA 1
ATOM 2231 C C . ASP A 1 286 ? 7.466 -17.720 -1.859 1.00 93.81 286 ASP A C 1
ATOM 2233 O O . ASP A 1 286 ? 7.060 -18.323 -2.856 1.00 93.81 286 ASP A O 1
ATOM 2237 N N . THR A 1 287 ? 7.405 -18.235 -0.631 1.00 92.75 287 THR A N 1
ATOM 2238 C CA . THR A 1 287 ? 6.853 -19.556 -0.287 1.00 92.75 287 THR A CA 1
ATOM 2239 C C . THR A 1 287 ? 5.381 -19.504 0.127 1.00 92.75 287 THR A C 1
ATOM 2241 O O . THR A 1 287 ? 4.841 -20.509 0.597 1.00 92.75 287 THR A O 1
ATOM 2244 N N . THR A 1 288 ? 4.715 -18.356 -0.042 1.00 92.44 288 THR A N 1
ATOM 2245 C CA . THR A 1 288 ? 3.278 -18.222 0.222 1.00 92.44 288 THR A CA 1
ATOM 2246 C C . THR A 1 288 ? 2.507 -19.248 -0.599 1.00 92.44 288 THR A C 1
ATOM 2248 O O . THR A 1 288 ? 2.753 -19.425 -1.793 1.00 92.44 288 THR A O 1
ATOM 2251 N N . ARG A 1 289 ? 1.572 -19.944 0.052 1.00 91.00 289 ARG A N 1
ATOM 2252 C CA . ARG A 1 289 ? 0.777 -21.002 -0.579 1.00 91.00 289 ARG A CA 1
ATOM 2253 C C . ARG A 1 289 ? -0.063 -20.431 -1.719 1.00 91.00 289 ARG A C 1
ATOM 2255 O O . ARG A 1 289 ? -0.594 -19.331 -1.599 1.00 91.00 289 ARG A O 1
ATOM 2262 N N . CYS A 1 290 ? -0.258 -21.211 -2.774 1.00 89.81 290 CYS A N 1
ATOM 2263 C CA . CYS A 1 290 ? -1.240 -20.904 -3.810 1.00 89.81 290 CYS A CA 1
ATOM 2264 C C . CYS A 1 290 ? -2.575 -21.615 -3.544 1.00 89.81 290 CYS A C 1
ATOM 2266 O O . CYS A 1 290 ? -2.631 -22.622 -2.833 1.00 89.81 290 CYS A O 1
ATOM 2268 N N . ASP A 1 291 ? -3.659 -21.080 -4.100 1.00 86.31 291 ASP A N 1
ATOM 2269 C CA . ASP A 1 291 ? -4.945 -21.767 -4.189 1.00 86.31 291 ASP A CA 1
ATOM 2270 C C . ASP A 1 291 ? -4.953 -22.824 -5.316 1.00 86.31 291 ASP A C 1
ATOM 2272 O O . ASP A 1 291 ? -3.954 -23.049 -6.003 1.00 86.31 291 ASP A O 1
ATOM 2276 N N . SER A 1 292 ? -6.095 -23.487 -5.521 1.00 85.62 292 SER A N 1
ATOM 2277 C CA . SER A 1 292 ? -6.263 -24.516 -6.558 1.00 85.62 292 SER A CA 1
ATOM 2278 C C . SER A 1 292 ? -6.138 -23.995 -7.996 1.00 85.62 292 SER A C 1
ATOM 2280 O O . SER A 1 292 ? -5.987 -24.796 -8.914 1.00 85.62 292 SER A O 1
ATOM 2282 N N . ARG A 1 293 ? -6.190 -22.674 -8.205 1.00 84.69 293 ARG A N 1
ATOM 2283 C CA . ARG A 1 293 ? -5.993 -22.013 -9.505 1.00 84.69 293 ARG A CA 1
ATOM 2284 C C . ARG A 1 293 ? -4.560 -21.506 -9.680 1.00 84.69 293 ARG A C 1
ATOM 2286 O O . ARG A 1 293 ? -4.265 -20.883 -10.694 1.00 84.69 293 ARG A O 1
ATOM 2293 N N . GLY A 1 294 ? -3.681 -21.746 -8.705 1.00 86.00 294 GLY A N 1
ATOM 2294 C CA . GLY A 1 294 ? -2.307 -21.253 -8.713 1.00 86.00 294 GLY A CA 1
ATOM 2295 C C . GLY A 1 294 ? -2.158 -19.800 -8.256 1.00 86.00 294 GLY A C 1
ATOM 2296 O O . GLY A 1 294 ? -1.045 -19.282 -8.305 1.00 86.00 294 GLY A O 1
ATOM 2297 N N . ILE A 1 295 ? -3.227 -19.150 -7.774 1.00 89.25 295 ILE A N 1
ATOM 2298 C CA . ILE A 1 295 ? -3.173 -17.771 -7.273 1.00 89.25 295 ILE A CA 1
ATOM 2299 C C . ILE A 1 295 ? -2.554 -17.779 -5.881 1.00 89.25 295 ILE A C 1
ATOM 2301 O O . ILE A 1 295 ? -3.038 -18.461 -4.974 1.00 89.25 295 ILE A O 1
ATOM 2305 N N . ARG A 1 296 ? -1.490 -17.000 -5.698 1.00 91.69 296 ARG A N 1
ATOM 2306 C CA . ARG A 1 296 ? -0.814 -16.847 -4.408 1.00 91.69 296 ARG A CA 1
ATOM 2307 C C . ARG A 1 296 ? -1.771 -16.275 -3.362 1.00 91.69 296 ARG A C 1
ATOM 2309 O O . ARG A 1 296 ? -2.435 -15.281 -3.631 1.00 91.69 296 ARG A O 1
ATOM 2316 N N . LYS A 1 297 ? -1.834 -16.863 -2.166 1.00 92.19 297 LYS A N 1
ATOM 2317 C CA . LYS A 1 297 ? -2.701 -16.425 -1.056 1.00 92.19 297 LYS A CA 1
ATOM 2318 C C . LYS A 1 297 ? -2.162 -15.184 -0.338 1.00 92.19 297 LYS A C 1
ATOM 2320 O O . LYS A 1 297 ? -1.964 -15.172 0.873 1.00 92.19 297 LYS A O 1
ATOM 2325 N N . THR A 1 298 ? -1.926 -14.142 -1.117 1.00 93.75 298 THR A N 1
ATOM 2326 C CA . THR A 1 298 ? -1.544 -12.815 -0.654 1.00 93.75 298 THR A CA 1
ATOM 2327 C C . THR A 1 298 ? -2.678 -11.870 -1.010 1.00 93.75 298 THR A C 1
ATOM 2329 O O . THR A 1 298 ? -3.072 -11.812 -2.175 1.00 93.75 298 THR A O 1
ATOM 2332 N N . GLU A 1 299 ? -3.200 -11.131 -0.036 1.00 95.06 299 GLU A N 1
ATOM 2333 C CA . GLU A 1 299 ? -4.206 -10.097 -0.266 1.00 95.06 299 GLU A CA 1
ATOM 2334 C C . GLU A 1 299 ? -3.838 -8.833 0.502 1.00 95.06 299 GLU A C 1
ATOM 2336 O O . GLU A 1 299 ? -3.655 -8.875 1.722 1.00 95.06 299 GLU A O 1
ATOM 2341 N N . PHE A 1 300 ? -3.749 -7.722 -0.223 1.00 97.75 300 PHE A N 1
ATOM 2342 C CA . PHE A 1 300 ? -3.574 -6.390 0.335 1.00 97.75 300 PHE A CA 1
ATOM 2343 C C . PHE A 1 300 ? -4.841 -5.558 0.165 1.00 97.75 300 PHE A C 1
ATOM 2345 O O . PHE A 1 300 ? -5.552 -5.714 -0.831 1.00 97.75 300 PHE A O 1
ATOM 2352 N N . VAL A 1 301 ? -5.081 -4.640 1.099 1.00 98.00 301 VAL A N 1
ATOM 2353 C CA . VAL A 1 301 ? -6.059 -3.559 0.964 1.00 98.00 301 VAL A CA 1
ATOM 2354 C C . VAL A 1 301 ? -5.378 -2.206 1.123 1.00 98.00 301 VAL A C 1
ATOM 2356 O O . VAL A 1 301 ? -4.839 -1.894 2.179 1.00 98.00 301 VAL A O 1
ATOM 2359 N N . ALA A 1 302 ? -5.417 -1.405 0.065 1.00 98.56 302 ALA A N 1
ATOM 2360 C CA . ALA A 1 302 ? -5.012 -0.012 0.057 1.00 98.56 302 ALA A CA 1
ATOM 2361 C C . ALA A 1 302 ? -6.167 0.852 0.570 1.00 98.56 302 ALA A C 1
ATOM 2363 O O . ALA A 1 302 ? -7.251 0.890 -0.025 1.00 98.56 302 ALA A O 1
ATOM 2364 N N . MET A 1 303 ? -5.922 1.539 1.685 1.00 98.19 303 MET A N 1
ATOM 2365 C CA . MET A 1 303 ? -6.847 2.491 2.295 1.00 98.19 303 MET A CA 1
ATOM 2366 C C . MET A 1 303 ? -6.084 3.726 2.773 1.00 98.19 303 MET A C 1
ATOM 2368 O O . MET A 1 303 ? -5.101 3.625 3.505 1.00 98.19 303 MET A O 1
ATOM 2372 N N . ASP A 1 304 ? -6.534 4.905 2.353 1.00 98.50 304 ASP A N 1
ATOM 2373 C CA . ASP A 1 304 ? -5.845 6.166 2.612 1.00 98.50 304 ASP A CA 1
ATOM 2374 C C . ASP A 1 304 ? -6.352 6.869 3.868 1.00 98.50 304 ASP A C 1
ATOM 2376 O O . ASP A 1 304 ? -7.550 7.100 4.003 1.00 98.50 304 ASP A O 1
ATOM 2380 N N . ALA A 1 305 ? -5.447 7.234 4.777 1.00 98.44 305 ALA A N 1
ATOM 2381 C CA . ALA A 1 305 ? -5.772 8.044 5.954 1.00 98.44 305 ALA A CA 1
ATOM 2382 C C . ALA A 1 305 ? -5.830 9.541 5.604 1.00 98.44 305 ALA A C 1
ATOM 2384 O O . ALA A 1 305 ? -5.232 9.990 4.621 1.00 98.44 305 ALA A O 1
ATOM 2385 N N . LEU A 1 306 ? -6.493 10.343 6.436 1.00 97.81 306 LEU A N 1
ATOM 2386 C CA . LEU A 1 306 ? -6.389 11.798 6.349 1.00 97.81 306 LEU A CA 1
ATOM 2387 C C . LEU A 1 306 ? -4.986 12.253 6.765 1.00 97.81 306 LEU A C 1
ATOM 2389 O O . LEU A 1 306 ? -4.400 11.747 7.721 1.00 97.81 306 LEU A O 1
ATOM 2393 N N . HIS A 1 307 ? -4.455 13.254 6.063 1.00 96.06 307 HIS A N 1
ATOM 2394 C CA . HIS A 1 307 ? -3.217 13.922 6.453 1.00 96.06 307 HIS A CA 1
ATOM 2395 C C . HIS A 1 307 ? -3.527 15.136 7.335 1.00 96.06 307 HIS A C 1
ATOM 2397 O O . HIS A 1 307 ? -3.998 16.171 6.853 1.00 96.06 307 HIS A O 1
ATOM 2403 N N . PHE A 1 308 ? -3.184 15.040 8.617 1.00 93.25 308 PHE A N 1
ATOM 2404 C CA . PHE A 1 308 ? -3.310 16.139 9.565 1.00 93.25 308 PHE A CA 1
ATOM 2405 C C . PHE A 1 308 ? -2.035 16.982 9.548 1.00 93.25 308 PHE A C 1
ATOM 2407 O O . PHE A 1 308 ? -0.951 16.536 9.926 1.00 93.25 308 PHE A O 1
ATOM 2414 N N . ARG A 1 309 ? -2.133 18.222 9.055 1.00 89.12 309 ARG A N 1
ATOM 2415 C CA . ARG A 1 309 ? -0.979 19.133 9.006 1.00 89.12 309 ARG A CA 1
ATOM 2416 C C . ARG A 1 309 ? -0.507 19.464 10.423 1.00 89.12 309 ARG A C 1
ATOM 2418 O O . ARG A 1 309 ? -1.319 19.647 11.329 1.00 89.12 309 ARG A O 1
ATOM 2425 N N . ARG A 1 310 ? 0.807 19.638 10.593 1.00 78.12 310 ARG A N 1
ATOM 2426 C CA . ARG A 1 310 ? 1.399 20.103 11.859 1.00 78.12 310 ARG A CA 1
ATOM 2427 C C . ARG A 1 310 ? 0.719 21.398 12.326 1.00 78.12 310 ARG A C 1
ATOM 2429 O O . ARG A 1 310 ? 0.555 22.323 11.533 1.00 78.12 310 ARG A O 1
ATOM 2436 N N . GLY A 1 311 ? 0.309 21.438 13.595 1.00 78.88 311 GLY A N 1
ATOM 2437 C CA . GLY A 1 311 ? -0.456 22.545 14.189 1.00 78.88 311 GLY A CA 1
ATOM 2438 C C . GLY A 1 311 ? -1.979 22.463 14.007 1.00 78.88 311 GLY A C 1
ATOM 2439 O O . GLY A 1 311 ? -2.688 23.316 14.522 1.00 78.88 311 GLY A O 1
ATOM 2440 N N . LYS A 1 312 ? -2.487 21.450 13.295 1.00 83.12 312 LYS A N 1
ATOM 2441 C CA . LYS A 1 312 ? -3.916 21.094 13.219 1.00 83.12 312 LYS A CA 1
ATOM 2442 C C . LYS A 1 312 ? -4.139 19.618 13.561 1.00 83.12 312 LYS A C 1
ATOM 2444 O O . LYS A 1 312 ? -5.034 18.984 13.011 1.00 83.12 312 LYS A O 1
ATOM 2449 N N . ALA A 1 313 ? -3.277 19.061 14.411 1.00 82.94 313 ALA A N 1
ATOM 2450 C CA . ALA A 1 313 ? -3.354 17.658 14.802 1.00 82.94 313 ALA A CA 1
ATOM 2451 C C . ALA A 1 313 ? -4.668 17.362 15.535 1.00 82.94 313 ALA A C 1
ATOM 2453 O O . ALA A 1 313 ? -5.235 16.299 15.323 1.00 82.94 313 ALA A O 1
ATOM 2454 N N . ASP A 1 314 ? -5.191 18.317 16.304 1.00 88.38 314 ASP A N 1
ATOM 2455 C CA . ASP A 1 314 ? -6.406 18.126 17.106 1.00 88.38 314 ASP A CA 1
ATOM 2456 C C . ASP A 1 314 ? -7.665 17.943 16.250 1.00 88.38 314 ASP A C 1
ATOM 2458 O O . ASP A 1 314 ? -8.629 17.324 16.693 1.00 88.38 314 ASP A O 1
ATOM 2462 N N . ALA A 1 315 ? -7.634 18.380 14.983 1.00 92.75 315 ALA A N 1
ATOM 2463 C CA . ALA A 1 315 ? -8.739 18.178 14.050 1.00 92.75 315 ALA A CA 1
ATOM 2464 C C . ALA A 1 315 ? -9.073 16.688 13.861 1.00 92.75 315 ALA A C 1
ATOM 2466 O O . ALA A 1 315 ? -10.206 16.346 13.542 1.00 92.75 315 ALA A O 1
ATOM 2467 N N . GLN A 1 316 ? -8.124 15.774 14.083 1.00 94.12 316 GLN A N 1
ATOM 2468 C CA . GLN A 1 316 ? -8.380 14.337 13.959 1.00 94.12 316 GLN A CA 1
ATOM 2469 C C . GLN A 1 316 ? -9.405 13.789 14.960 1.00 94.12 316 GLN A C 1
ATOM 2471 O O . GLN A 1 316 ? -9.982 12.738 14.696 1.00 94.12 316 GLN A O 1
ATOM 2476 N N . PHE A 1 317 ? -9.628 14.495 16.073 1.00 94.12 317 PHE A N 1
ATOM 2477 C CA . PHE A 1 317 ? -10.620 14.146 17.091 1.00 94.12 317 PHE A CA 1
ATOM 2478 C C . PHE A 1 317 ? -12.001 14.756 16.799 1.00 94.12 317 PHE A C 1
ATOM 2480 O O . PHE A 1 317 ? -12.956 14.506 17.525 1.00 94.12 317 PHE A O 1
ATOM 2487 N N . GLU A 1 318 ? -12.137 15.559 15.739 1.00 94.88 318 GLU A N 1
ATOM 2488 C CA . GLU A 1 318 ? -13.441 16.052 15.297 1.00 94.88 318 GLU A CA 1
ATOM 2489 C C . GLU A 1 318 ? -14.294 14.891 14.770 1.00 94.88 318 GLU A C 1
ATOM 2491 O O . GLU A 1 318 ? -13.811 14.048 14.010 1.00 94.88 318 GLU A O 1
ATOM 2496 N N . GLU A 1 319 ? -15.587 14.897 15.103 1.00 96.06 319 GLU A N 1
ATOM 2497 C CA . GLU A 1 319 ? -16.549 13.852 14.724 1.00 96.06 319 GLU A CA 1
ATOM 2498 C C . GLU A 1 319 ? -16.492 13.504 13.232 1.00 96.06 319 GLU A C 1
ATOM 2500 O O . GLU A 1 319 ? -16.428 12.331 12.863 1.00 96.06 319 GLU A O 1
ATOM 2505 N N . ALA A 1 320 ? -16.439 14.517 12.363 1.00 97.06 320 ALA A N 1
ATOM 2506 C CA . ALA A 1 320 ? -16.370 14.319 10.918 1.00 97.06 320 ALA A CA 1
ATOM 2507 C C . ALA A 1 320 ? -15.112 13.544 10.485 1.00 97.06 320 ALA A C 1
ATOM 2509 O O . ALA A 1 320 ? -15.185 12.704 9.587 1.00 97.06 320 ALA A O 1
ATOM 2510 N N . ASN A 1 321 ? -13.970 13.793 11.131 1.00 97.69 321 ASN A N 1
ATOM 2511 C CA . ASN A 1 321 ? -12.706 13.140 10.801 1.00 97.69 321 ASN A CA 1
ATOM 2512 C C . ASN A 1 321 ? -12.636 11.726 11.394 1.00 97.69 321 ASN A C 1
ATOM 2514 O O . ASN A 1 321 ? -12.210 10.811 10.690 1.00 97.69 321 ASN A O 1
ATOM 2518 N N . ILE A 1 322 ? -13.131 11.510 12.619 1.00 98.06 322 ILE A N 1
ATOM 2519 C CA . ILE A 1 322 ? -13.281 10.162 13.195 1.00 98.06 322 ILE A CA 1
ATOM 2520 C C . ILE A 1 322 ? -14.189 9.310 12.300 1.00 98.06 322 ILE A C 1
ATOM 2522 O O . ILE A 1 322 ? -13.811 8.205 11.908 1.00 98.06 322 ILE A O 1
ATOM 2526 N N . LEU A 1 323 ? -15.354 9.842 11.914 1.00 98.19 323 LEU A N 1
ATOM 2527 C CA . LEU A 1 323 ? -16.318 9.146 11.062 1.00 98.19 323 LEU A CA 1
ATOM 2528 C C . LEU A 1 323 ? -15.737 8.822 9.681 1.00 98.19 323 LEU A C 1
ATOM 2530 O O . LEU A 1 323 ? -15.933 7.715 9.177 1.00 98.19 323 LEU A O 1
ATOM 2534 N N . ARG A 1 324 ? -15.000 9.756 9.068 1.00 98.44 324 ARG A N 1
ATOM 2535 C CA . ARG A 1 324 ? -14.338 9.532 7.776 1.00 98.44 324 ARG A CA 1
ATOM 2536 C C . ARG A 1 324 ? -13.357 8.366 7.859 1.00 98.44 324 ARG A C 1
ATOM 2538 O O . ARG A 1 324 ? -13.411 7.467 7.021 1.00 98.44 324 ARG A O 1
ATOM 2545 N N . GLU A 1 325 ? -12.471 8.372 8.850 1.00 98.75 325 GLU A N 1
ATOM 2546 C CA . GLU A 1 325 ? -11.441 7.338 9.006 1.00 98.75 325 GLU A CA 1
ATOM 2547 C C . GLU A 1 325 ? -12.053 5.975 9.353 1.00 98.75 325 GLU A C 1
ATOM 2549 O O . GLU A 1 325 ? -11.621 4.953 8.818 1.00 98.75 325 GLU A O 1
ATOM 2554 N N . LEU A 1 326 ? -13.105 5.961 10.179 1.00 98.75 326 LEU A N 1
ATOM 2555 C CA . LEU A 1 326 ? -13.869 4.759 10.512 1.00 98.75 326 LEU A CA 1
ATOM 2556 C C . LEU A 1 326 ? -14.551 4.159 9.277 1.00 98.75 326 LEU A C 1
ATOM 2558 O O . LEU A 1 326 ? -14.409 2.966 9.010 1.00 98.75 326 LEU A O 1
ATOM 2562 N N . ASN A 1 327 ? -15.220 4.989 8.473 1.00 98.44 327 ASN A N 1
ATOM 2563 C CA . ASN A 1 327 ? -15.846 4.563 7.223 1.00 98.44 327 ASN A CA 1
ATOM 2564 C C . ASN A 1 327 ? -14.815 4.036 6.219 1.00 98.44 327 ASN A C 1
ATOM 2566 O O . ASN A 1 327 ? -15.044 3.002 5.593 1.00 98.44 327 ASN A O 1
ATOM 2570 N N . LYS A 1 328 ? -13.663 4.701 6.085 1.00 98.69 328 LYS A N 1
ATOM 2571 C CA . LYS A 1 328 ? -12.566 4.257 5.217 1.00 98.69 328 LYS A CA 1
ATOM 2572 C C . LYS A 1 328 ? -12.021 2.892 5.641 1.00 98.69 328 LYS A C 1
ATOM 2574 O O . LYS A 1 328 ? -11.897 2.003 4.799 1.00 98.69 328 LYS A O 1
ATOM 2579 N N . ALA A 1 329 ? -11.737 2.709 6.931 1.00 98.62 329 ALA A N 1
ATOM 2580 C CA . ALA A 1 329 ? -11.280 1.429 7.463 1.00 98.62 329 ALA A CA 1
ATOM 2581 C C . ALA A 1 329 ? -12.337 0.332 7.254 1.00 98.62 329 ALA A C 1
ATOM 2583 O O . ALA A 1 329 ? -12.018 -0.754 6.773 1.00 98.62 329 ALA A O 1
ATOM 2584 N N . TYR A 1 330 ? -13.615 0.636 7.500 1.00 97.75 330 TYR A N 1
ATOM 2585 C CA . TYR A 1 330 ? -14.713 -0.295 7.239 1.00 97.75 330 TYR A CA 1
ATOM 2586 C C . TYR A 1 330 ? -14.799 -0.689 5.760 1.00 97.75 330 TYR A C 1
ATOM 2588 O O . TYR A 1 330 ? -14.949 -1.874 5.465 1.00 97.75 330 TYR A O 1
ATOM 2596 N N . CYS A 1 331 ? -14.609 0.256 4.828 1.00 96.00 331 CYS A N 1
ATOM 2597 C CA . CYS A 1 331 ? -14.534 -0.042 3.393 1.00 96.00 331 CYS A CA 1
ATOM 2598 C C . CYS A 1 331 ? -13.450 -1.063 3.057 1.00 96.00 331 CYS A C 1
ATOM 2600 O O . CYS A 1 331 ? -13.654 -1.907 2.183 1.00 96.00 331 CYS A O 1
ATOM 2602 N N . GLY A 1 332 ? -12.309 -0.985 3.742 1.00 96.00 332 GLY A N 1
ATOM 2603 C CA . GLY A 1 332 ? -11.217 -1.928 3.563 1.00 96.00 332 GLY A CA 1
ATOM 2604 C C . GLY A 1 332 ? -11.435 -3.278 4.253 1.00 96.00 332 GLY A C 1
ATOM 2605 O O . GLY A 1 332 ? -10.851 -4.276 3.834 1.00 96.00 332 GLY A O 1
ATOM 2606 N N . PHE A 1 333 ? -12.254 -3.339 5.306 1.00 95.62 333 PHE A N 1
ATOM 2607 C CA . PHE A 1 333 ? -12.368 -4.535 6.146 1.00 95.62 333 PHE A CA 1
ATOM 2608 C C . PHE A 1 333 ? -13.610 -5.372 5.862 1.00 95.62 333 PHE A C 1
ATOM 2610 O O . PHE A 1 333 ? -13.539 -6.594 6.011 1.00 95.62 333 PHE A O 1
ATOM 2617 N N . VAL A 1 334 ? -14.720 -4.757 5.447 1.00 91.12 334 VAL A N 1
ATOM 2618 C CA . VAL A 1 334 ? -15.982 -5.467 5.228 1.00 91.12 334 VAL A CA 1
ATOM 2619 C C . VAL A 1 334 ? -15.868 -6.481 4.089 1.00 91.12 334 VAL A C 1
ATOM 2621 O O . VAL A 1 334 ? -15.460 -6.166 2.969 1.00 91.12 334 VAL A O 1
ATOM 2624 N N . PHE A 1 335 ? -16.287 -7.716 4.363 1.00 75.06 335 PHE A N 1
ATOM 2625 C CA . PHE A 1 335 ? -16.319 -8.805 3.387 1.00 75.06 335 PHE A CA 1
ATOM 2626 C C . PHE A 1 335 ? -17.475 -8.641 2.395 1.00 75.06 335 PHE A C 1
ATOM 2628 O O . PHE A 1 335 ? -18.493 -9.322 2.468 1.00 75.06 335 PHE A O 1
ATOM 2635 N N . SER A 1 336 ? -17.325 -7.711 1.456 1.00 66.25 336 SER A N 1
ATOM 2636 C CA . SER A 1 336 ? -18.270 -7.528 0.344 1.00 66.25 336 SER A CA 1
ATOM 2637 C C . SER A 1 336 ? -17.581 -7.390 -1.014 1.00 66.25 336 SER A C 1
ATOM 2639 O O . SER A 1 336 ? -18.245 -7.244 -2.042 1.00 66.25 336 SER A O 1
ATOM 2641 N N . HIS A 1 337 ? -16.245 -7.433 -1.053 1.00 65.31 337 HIS A N 1
ATOM 2642 C CA . HIS A 1 337 ? -15.495 -7.391 -2.301 1.00 65.31 337 HIS A CA 1
ATOM 2643 C C . HIS A 1 337 ? -15.392 -8.790 -2.914 1.00 65.31 337 HIS A C 1
ATOM 2645 O O . HIS A 1 337 ? -15.386 -9.810 -2.227 1.00 65.31 337 HIS A O 1
ATOM 2651 N N . LYS A 1 338 ? -15.298 -8.859 -4.243 1.00 66.12 338 LYS A N 1
ATOM 2652 C CA . LYS A 1 338 ? -15.104 -10.114 -4.985 1.00 66.12 338 LYS A CA 1
ATOM 2653 C C . LYS A 1 338 ? -13.656 -10.608 -4.854 1.00 66.12 338 LYS A C 1
ATOM 2655 O O . LYS A 1 338 ? -12.968 -10.752 -5.863 1.00 66.12 338 LYS A O 1
ATOM 2660 N N . SER A 1 339 ? -13.181 -10.824 -3.622 1.00 73.50 339 SER A N 1
ATOM 2661 C CA . SER A 1 339 ? -11.893 -11.478 -3.374 1.00 73.50 339 SER A CA 1
ATOM 2662 C C . SER A 1 339 ? -11.848 -12.799 -4.141 1.00 73.50 339 SER A C 1
ATOM 2664 O O . SER A 1 339 ? -12.846 -13.530 -4.125 1.00 73.50 339 SER A O 1
ATOM 2666 N N . PRO A 1 340 ? -10.730 -13.136 -4.807 1.00 73.56 340 PRO A N 1
ATOM 2667 C CA . PRO A 1 340 ? -10.585 -14.450 -5.405 1.00 73.56 340 PRO A CA 1
ATOM 2668 C C . PRO A 1 340 ? -10.533 -15.557 -4.340 1.00 73.56 340 PRO A C 1
ATOM 2670 O O . PRO A 1 340 ? -10.786 -16.708 -4.686 1.00 73.56 340 PRO A O 1
ATOM 2673 N N . PHE A 1 341 ? -10.211 -15.262 -3.079 1.00 80.50 341 PHE A N 1
ATOM 2674 C CA . PHE A 1 341 ? -10.069 -16.277 -2.034 1.00 80.50 341 PHE A CA 1
ATOM 2675 C C . PHE A 1 341 ? -11.413 -16.681 -1.415 1.00 80.50 341 PHE A C 1
ATOM 2677 O O . PHE A 1 341 ? -12.408 -15.971 -1.535 1.00 80.50 341 PHE A O 1
ATOM 2684 N N . ASP A 1 342 ? -11.440 -17.857 -0.779 1.00 68.19 342 ASP A N 1
ATOM 2685 C CA . ASP A 1 342 ? -12.630 -18.401 -0.119 1.00 68.19 342 ASP A CA 1
ATOM 2686 C C . ASP A 1 342 ? -13.135 -17.452 0.979 1.00 68.19 342 ASP A C 1
ATOM 2688 O O . ASP A 1 342 ? -12.515 -17.299 2.032 1.00 68.19 342 ASP A O 1
ATOM 2692 N N . GLN A 1 343 ? -14.280 -16.833 0.702 1.00 64.25 343 GLN A N 1
ATOM 2693 C CA . GLN A 1 343 ? -14.903 -15.795 1.520 1.00 64.25 343 GLN A CA 1
ATOM 2694 C C . GLN A 1 343 ? -15.678 -16.354 2.720 1.00 64.25 343 GLN A C 1
ATOM 2696 O O . GLN A 1 343 ? -16.157 -15.585 3.548 1.00 64.25 343 GLN A O 1
ATOM 2701 N N . SER A 1 344 ? -15.807 -17.682 2.841 1.00 58.94 344 SER A N 1
ATOM 2702 C CA . SER A 1 344 ? -16.447 -18.312 4.005 1.00 58.94 344 SER A CA 1
ATOM 2703 C C . SER A 1 344 ? -15.607 -18.202 5.281 1.00 58.94 344 SER A C 1
ATOM 2705 O O . SER A 1 344 ? -16.116 -18.415 6.382 1.00 58.94 344 SER A O 1
ATOM 2707 N N . LYS A 1 345 ? -14.322 -17.851 5.148 1.00 62.31 345 LYS A N 1
ATOM 2708 C CA . LYS A 1 345 ? -13.408 -17.648 6.268 1.00 62.31 345 LYS A CA 1
ATOM 2709 C C . LYS A 1 345 ? -13.258 -16.159 6.538 1.00 62.31 345 LYS A C 1
ATOM 2711 O O . LYS A 1 345 ? -12.636 -15.442 5.759 1.00 62.31 345 LYS A O 1
ATOM 2716 N N . GLN A 1 346 ? -13.783 -15.711 7.673 1.00 80.31 346 GLN A N 1
ATOM 2717 C CA . GLN A 1 346 ? -13.505 -14.378 8.202 1.00 80.31 346 GLN A CA 1
ATOM 2718 C C . GLN A 1 346 ? -12.052 -14.321 8.683 1.00 80.31 346 GLN A C 1
ATOM 2720 O O . GLN A 1 346 ? -11.745 -14.552 9.847 1.00 80.31 346 GLN A O 1
ATOM 2725 N N . VAL A 1 347 ? -11.131 -14.095 7.748 1.00 91.31 347 VAL A N 1
ATOM 2726 C CA . VAL A 1 347 ? -9.704 -13.969 8.054 1.00 91.31 347 VAL A CA 1
ATOM 2727 C C . VAL A 1 347 ? -9.425 -12.664 8.809 1.00 91.31 347 VAL A C 1
ATOM 2729 O O . VAL A 1 347 ? -10.052 -11.642 8.505 1.00 91.31 347 VAL A O 1
ATOM 2732 N N . PRO A 1 348 ? -8.469 -12.640 9.751 1.00 95.69 348 PRO A N 1
ATOM 2733 C CA . PRO A 1 348 ? -8.124 -11.421 10.472 1.00 95.69 348 PRO A CA 1
ATOM 2734 C C . PRO A 1 348 ? -7.556 -10.339 9.542 1.00 95.69 348 PRO A C 1
ATOM 2736 O O . PRO A 1 348 ? -7.133 -10.611 8.410 1.00 95.69 348 PRO A O 1
ATOM 2739 N N . VAL A 1 349 ? -7.540 -9.104 10.033 1.00 97.56 349 VAL A N 1
ATOM 2740 C CA . VAL A 1 349 ? -6.862 -7.965 9.405 1.00 97.56 349 VAL A CA 1
ATOM 2741 C C . VAL A 1 349 ? -5.480 -7.803 10.034 1.00 97.56 349 VAL A C 1
ATOM 2743 O O . VAL A 1 349 ? -5.373 -7.594 11.237 1.00 97.56 349 VAL A O 1
ATOM 2746 N N . SER A 1 350 ? -4.422 -7.870 9.229 1.00 98.44 350 SER A N 1
ATOM 2747 C CA . SER A 1 350 ? -3.053 -7.541 9.629 1.00 98.44 350 SER A CA 1
ATOM 2748 C C . SER A 1 350 ? -2.758 -6.077 9.306 1.00 98.44 350 SER A C 1
ATOM 2750 O O . SER A 1 350 ? -2.644 -5.710 8.136 1.00 98.44 350 SER A O 1
ATOM 2752 N N . THR A 1 351 ? -2.622 -5.248 10.338 1.00 98.81 351 THR A N 1
ATOM 2753 C CA . THR A 1 351 ? -2.474 -3.788 10.237 1.00 98.81 351 THR A CA 1
ATOM 2754 C C . THR A 1 351 ? -1.486 -3.236 11.276 1.00 98.81 351 THR A C 1
ATOM 2756 O O . THR A 1 351 ? -0.746 -3.988 11.901 1.00 98.81 351 THR A O 1
ATOM 2759 N N . GLY A 1 352 ? -1.441 -1.919 11.459 1.00 98.62 352 GLY A N 1
ATOM 2760 C CA . GLY A 1 352 ? -0.632 -1.229 12.458 1.00 98.62 352 GLY A CA 1
ATOM 2761 C C . GLY A 1 352 ? -0.979 0.257 12.510 1.00 98.62 352 GLY A C 1
ATOM 2762 O O . GLY A 1 352 ? -2.139 0.632 12.325 1.00 98.62 352 GLY A O 1
ATOM 2763 N N . ASN A 1 353 ? 0.040 1.097 12.703 1.00 98.38 353 ASN A N 1
ATOM 2764 C CA . ASN A 1 353 ? -0.063 2.557 12.862 1.00 98.38 353 ASN A CA 1
ATOM 2765 C C . ASN A 1 353 ? -0.446 3.313 11.561 1.00 98.38 353 ASN A C 1
ATOM 2767 O O . ASN A 1 353 ? 0.281 4.193 11.082 1.00 98.38 353 ASN A O 1
ATOM 2771 N N . TRP A 1 354 ? -1.596 2.963 10.978 1.00 98.62 354 TRP A N 1
ATOM 2772 C CA . TRP A 1 354 ? -2.162 3.535 9.757 1.00 98.62 354 TRP A CA 1
ATOM 2773 C C . TRP A 1 354 ? -2.338 5.054 9.876 1.00 98.62 354 TRP A C 1
ATOM 2775 O O . TRP A 1 354 ? -2.987 5.558 10.791 1.00 98.62 354 TRP A O 1
ATOM 2785 N N . GLY A 1 355 ? -1.724 5.807 8.960 1.00 97.44 355 GLY A N 1
ATOM 2786 C CA . GLY A 1 355 ? -1.801 7.272 8.941 1.00 97.44 355 GLY A CA 1
ATOM 2787 C C . GLY A 1 355 ? -1.023 7.996 10.049 1.00 97.44 355 GLY A C 1
ATOM 2788 O O . GLY A 1 355 ? -1.090 9.219 10.127 1.00 97.44 355 GLY A O 1
ATOM 2789 N N . CYS A 1 356 ? -0.258 7.298 10.893 1.00 96.44 356 CYS A N 1
ATOM 2790 C CA . CYS A 1 356 ? 0.354 7.916 12.080 1.00 96.44 356 CYS A CA 1
ATOM 2791 C C . CYS A 1 356 ? 1.761 8.489 11.839 1.00 96.44 356 CYS A C 1
ATOM 2793 O O . CYS A 1 356 ? 2.217 9.368 12.559 1.00 96.44 356 CYS A O 1
ATOM 2795 N N . GLY A 1 357 ? 2.459 8.003 10.808 1.00 92.62 357 GLY A N 1
ATOM 2796 C CA . GLY A 1 357 ? 3.794 8.478 10.436 1.00 92.62 357 GLY A CA 1
ATOM 2797 C C . GLY A 1 357 ? 3.744 9.782 9.639 1.00 92.62 357 GLY A C 1
ATOM 2798 O O . GLY A 1 357 ? 3.536 10.863 10.179 1.00 92.62 357 GLY A O 1
ATOM 2799 N N . ALA A 1 358 ? 3.915 9.688 8.318 1.00 90.88 358 ALA A N 1
ATOM 2800 C CA . ALA A 1 358 ? 3.946 10.857 7.433 1.00 90.88 358 ALA A CA 1
ATOM 2801 C C . ALA A 1 358 ? 2.665 11.718 7.484 1.00 90.88 358 ALA A C 1
ATOM 2803 O O . ALA A 1 358 ? 2.710 12.895 7.132 1.00 90.88 358 ALA A O 1
ATOM 2804 N N . PHE A 1 359 ? 1.535 11.138 7.902 1.00 94.31 359 PHE A N 1
ATOM 2805 C CA . PHE A 1 359 ? 0.223 11.792 7.926 1.00 94.31 359 PHE A CA 1
ATOM 2806 C C . PHE A 1 359 ? -0.162 12.350 9.311 1.00 94.31 359 PHE A C 1
ATOM 2808 O O . PHE A 1 359 ? -1.198 13.002 9.432 1.00 94.31 359 PHE A O 1
ATOM 2815 N N . ASN A 1 360 ? 0.711 12.185 10.315 1.00 95.25 360 ASN A N 1
ATOM 2816 C CA . ASN A 1 360 ? 0.605 12.741 11.672 1.00 95.25 360 ASN A CA 1
ATOM 2817 C C . ASN A 1 360 ? -0.682 12.377 12.445 1.00 95.25 360 ASN A C 1
ATOM 2819 O O . ASN A 1 360 ? -1.123 13.148 13.299 1.00 95.25 360 ASN A O 1
ATOM 2823 N N . GLY A 1 361 ? -1.298 11.232 12.149 1.00 96.12 361 GLY A N 1
ATOM 2824 C CA . GLY A 1 361 ? -2.369 10.671 12.970 1.00 96.12 361 GLY A CA 1
ATOM 2825 C C . GLY A 1 361 ? -1.872 10.184 14.336 1.00 96.12 361 GLY A C 1
ATOM 2826 O O . GLY A 1 361 ? -0.711 9.818 14.508 1.00 96.12 361 GLY A O 1
ATOM 2827 N N . ASP A 1 362 ? -2.775 10.169 15.303 1.00 96.12 362 ASP A N 1
ATOM 2828 C CA . ASP A 1 362 ? -2.576 9.613 16.629 1.00 96.12 362 ASP A CA 1
ATOM 2829 C C . ASP A 1 362 ? -2.733 8.089 16.602 1.00 96.12 362 ASP A C 1
ATOM 2831 O O . ASP A 1 362 ? -3.745 7.570 16.123 1.00 96.12 362 ASP A O 1
ATOM 2835 N N . ALA A 1 363 ? -1.725 7.376 17.108 1.00 97.31 363 ALA A N 1
ATOM 2836 C CA . ALA A 1 363 ? -1.661 5.920 17.018 1.00 97.31 363 ALA A CA 1
ATOM 2837 C C . ALA A 1 363 ? -2.740 5.219 17.849 1.00 97.31 363 ALA A C 1
ATOM 2839 O O . ALA A 1 363 ? -3.302 4.227 17.389 1.00 97.31 363 ALA A O 1
ATOM 2840 N N . GLU A 1 364 ? -3.077 5.748 19.025 1.00 97.56 364 GLU A N 1
ATOM 2841 C CA . GLU A 1 364 ? -4.112 5.169 19.881 1.00 97.56 364 GLU A CA 1
ATOM 2842 C C . GLU A 1 364 ? -5.510 5.369 19.285 1.00 97.56 364 GLU A C 1
ATOM 2844 O O . GLU A 1 364 ? -6.265 4.403 19.147 1.00 97.56 364 GLU A O 1
ATOM 2849 N N . LEU A 1 365 ? -5.832 6.589 18.833 1.00 97.69 365 LEU A N 1
ATOM 2850 C CA . LEU A 1 365 ? -7.083 6.870 18.125 1.00 97.69 365 LEU A CA 1
ATOM 2851 C C . LEU A 1 365 ? -7.225 5.980 16.886 1.00 97.69 365 LEU A C 1
ATOM 2853 O O . LEU A 1 365 ? -8.261 5.349 16.677 1.00 97.69 365 LEU A O 1
ATOM 2857 N N . LYS A 1 366 ? -6.181 5.908 16.053 1.00 98.56 366 LYS A N 1
ATOM 2858 C CA . LYS A 1 366 ? -6.192 5.093 14.832 1.00 98.56 366 LYS A CA 1
ATOM 2859 C C . LYS A 1 366 ? -6.288 3.599 15.132 1.00 98.56 366 LYS A C 1
ATOM 2861 O O . LYS A 1 366 ? -6.915 2.886 14.347 1.00 98.56 366 LYS A O 1
ATOM 2866 N N . ALA A 1 367 ? -5.723 3.115 16.237 1.00 98.69 367 ALA A N 1
ATOM 2867 C CA . ALA A 1 367 ? -5.918 1.739 16.680 1.00 98.69 367 ALA A CA 1
ATOM 2868 C C . ALA A 1 367 ? -7.389 1.478 17.040 1.00 98.69 367 ALA A C 1
ATOM 2870 O O . ALA A 1 367 ? -7.985 0.550 16.493 1.00 98.69 367 ALA A O 1
ATOM 2871 N N . MET A 1 368 ? -8.009 2.333 17.863 1.00 98.56 368 MET A N 1
ATOM 2872 C CA . MET A 1 368 ? -9.421 2.197 18.253 1.00 98.56 368 MET A CA 1
ATOM 2873 C C . MET A 1 368 ? -10.378 2.272 17.052 1.00 98.56 368 MET A C 1
ATOM 2875 O O . MET A 1 368 ? -11.287 1.452 16.933 1.00 98.56 368 MET A O 1
ATOM 2879 N N . ILE A 1 369 ? -10.141 3.191 16.108 1.00 98.81 369 ILE A N 1
ATOM 2880 C CA . ILE A 1 369 ? -10.913 3.304 14.855 1.00 98.81 369 ILE A CA 1
ATOM 2881 C C . ILE A 1 369 ? -10.833 2.009 14.038 1.00 98.81 369 ILE A C 1
ATOM 2883 O O . ILE A 1 369 ? -11.849 1.518 13.543 1.00 98.81 369 ILE A O 1
ATOM 2887 N N . GLN A 1 370 ? -9.636 1.435 13.893 1.00 98.81 370 GLN A N 1
ATOM 2888 C CA . GLN A 1 370 ? -9.463 0.185 13.153 1.00 98.81 370 GLN A CA 1
ATOM 2889 C C . GLN A 1 370 ? -10.146 -0.992 13.857 1.00 98.81 370 GLN A C 1
ATOM 2891 O O . GLN A 1 370 ? -10.746 -1.825 13.180 1.00 98.81 370 GLN A O 1
ATOM 2896 N N . VAL A 1 371 ? -10.124 -1.039 15.193 1.00 98.75 371 VAL A N 1
ATOM 2897 C CA . VAL A 1 371 ? -10.859 -2.047 15.970 1.00 98.75 371 VAL A CA 1
ATOM 2898 C C . VAL A 1 371 ? -12.367 -1.907 15.782 1.00 98.75 371 VAL A C 1
ATOM 2900 O O . VAL A 1 371 ? -13.027 -2.912 15.530 1.00 98.75 371 VAL A O 1
ATOM 2903 N N . LEU A 1 372 ? -12.922 -0.692 15.837 1.00 98.62 372 LEU A N 1
ATOM 2904 C CA . LEU A 1 372 ? -14.346 -0.446 15.571 1.00 98.62 372 LEU A CA 1
ATOM 2905 C C . LEU A 1 372 ? -14.752 -0.932 14.174 1.00 98.62 372 LEU A C 1
ATOM 2907 O O . LEU A 1 372 ? -15.736 -1.662 14.029 1.00 98.62 372 LEU A O 1
ATOM 2911 N N . ALA A 1 373 ? -13.973 -0.567 13.152 1.00 98.50 373 ALA A N 1
ATOM 2912 C CA . ALA A 1 373 ? -14.213 -0.989 11.776 1.00 98.50 373 ALA A CA 1
ATOM 2913 C C . ALA A 1 373 ? -14.152 -2.515 11.621 1.00 98.50 373 ALA A C 1
ATOM 2915 O O . ALA A 1 373 ? -15.018 -3.103 10.973 1.00 98.50 373 ALA A O 1
ATOM 2916 N N . ALA A 1 374 ? -13.144 -3.158 12.215 1.00 98.00 374 ALA A N 1
ATOM 2917 C CA . ALA A 1 374 ? -12.952 -4.602 12.132 1.00 98.00 374 ALA A CA 1
ATOM 2918 C C . ALA A 1 374 ? -14.055 -5.361 12.884 1.00 98.00 374 ALA A C 1
ATOM 2920 O O . ALA A 1 374 ? -14.595 -6.328 12.354 1.00 98.00 374 ALA A O 1
ATOM 2921 N N . SER A 1 375 ? -14.472 -4.850 14.044 1.00 97.94 375 SER A N 1
ATOM 2922 C CA . SER A 1 375 ? -15.595 -5.375 14.832 1.00 97.94 375 SER A CA 1
ATOM 2923 C C . SER A 1 375 ? -16.903 -5.333 14.048 1.00 97.94 375 SER A C 1
ATOM 2925 O O . SER A 1 375 ? -17.602 -6.338 13.938 1.00 97.94 375 SER A O 1
ATOM 2927 N N . ALA A 1 376 ? -17.207 -4.201 13.405 1.00 96.88 376 ALA A N 1
ATOM 2928 C CA . ALA A 1 376 ? -18.381 -4.087 12.539 1.00 96.88 376 ALA A CA 1
ATOM 2929 C C . ALA A 1 376 ? -18.292 -4.971 11.282 1.00 96.88 376 ALA A C 1
ATOM 2931 O O . ALA A 1 376 ? -19.314 -5.431 10.778 1.00 96.88 376 ALA A O 1
ATOM 2932 N N . ALA A 1 377 ? -17.082 -5.234 10.784 1.00 94.62 377 ALA A N 1
ATOM 2933 C CA . ALA A 1 377 ? -16.826 -6.169 9.690 1.00 94.62 377 ALA A CA 1
ATOM 2934 C C . ALA A 1 377 ? -16.754 -7.644 10.140 1.00 94.62 377 ALA A C 1
ATOM 2936 O O . ALA A 1 377 ? -16.587 -8.523 9.291 1.00 94.62 377 ALA A O 1
ATOM 2937 N N . ASN A 1 378 ? -16.882 -7.910 11.446 1.00 94.12 378 ASN A N 1
ATOM 2938 C CA . ASN A 1 378 ? -16.719 -9.209 12.092 1.00 94.12 378 ASN A CA 1
ATOM 2939 C C . ASN A 1 378 ? -15.356 -9.865 11.799 1.00 94.12 378 ASN A C 1
ATOM 2941 O O . ASN A 1 378 ? -15.275 -10.944 11.201 1.00 94.12 378 ASN A O 1
ATOM 2945 N N . ARG A 1 379 ? -14.274 -9.164 12.165 1.00 94.94 379 ARG A N 1
ATOM 2946 C CA . ARG A 1 379 ? -12.880 -9.555 11.911 1.00 94.94 379 ARG A CA 1
ATOM 2947 C C . ARG A 1 379 ? -11.987 -9.266 13.099 1.00 94.94 379 ARG A C 1
ATOM 2949 O O . ARG A 1 379 ? -11.939 -8.139 13.579 1.00 94.94 379 ARG A O 1
ATOM 2956 N N . ASP A 1 380 ? -11.178 -10.248 13.467 1.00 96.88 380 ASP A N 1
ATOM 2957 C CA . ASP A 1 380 ? -10.095 -10.032 14.422 1.00 96.88 380 ASP A CA 1
ATOM 2958 C C . ASP A 1 380 ? -8.978 -9.173 13.819 1.00 96.88 380 ASP A C 1
ATOM 2960 O O . ASP A 1 380 ? -8.775 -9.134 12.598 1.00 96.88 380 ASP A O 1
ATOM 2964 N N . VAL A 1 381 ? -8.216 -8.508 14.686 1.00 98.50 381 VAL A N 1
ATOM 2965 C CA . VAL A 1 381 ? -7.121 -7.613 14.295 1.00 98.50 381 VAL A CA 1
ATOM 2966 C C . VAL A 1 381 ? -5.783 -8.156 14.777 1.00 98.50 381 VAL A C 1
ATOM 2968 O O . VAL A 1 381 ? -5.615 -8.581 15.918 1.00 98.50 381 VAL A O 1
ATOM 2971 N N . ARG A 1 382 ? -4.793 -8.100 13.894 1.00 98.56 382 ARG A N 1
ATOM 2972 C CA . ARG A 1 382 ? -3.384 -8.381 14.162 1.00 98.56 382 ARG A CA 1
ATOM 2973 C C . ARG A 1 382 ? -2.631 -7.069 13.986 1.00 98.56 382 ARG A C 1
ATOM 2975 O O . ARG A 1 382 ? -2.492 -6.588 12.864 1.00 98.56 382 ARG A O 1
ATOM 2982 N N . TYR A 1 383 ? -2.237 -6.448 15.092 1.00 98.81 383 TYR A N 1
ATOM 2983 C CA . TYR A 1 383 ? -1.779 -5.062 15.123 1.00 98.81 383 TYR A CA 1
ATOM 2984 C C . TYR A 1 383 ? -0.273 -4.977 15.378 1.00 98.81 383 TYR A C 1
ATOM 2986 O O . TYR A 1 383 ? 0.199 -5.349 16.446 1.00 98.81 383 TYR A O 1
ATOM 2994 N N . TYR A 1 384 ? 0.490 -4.461 14.419 1.00 98.62 384 TYR A N 1
ATOM 2995 C CA . TYR A 1 384 ? 1.934 -4.265 14.538 1.00 98.62 384 T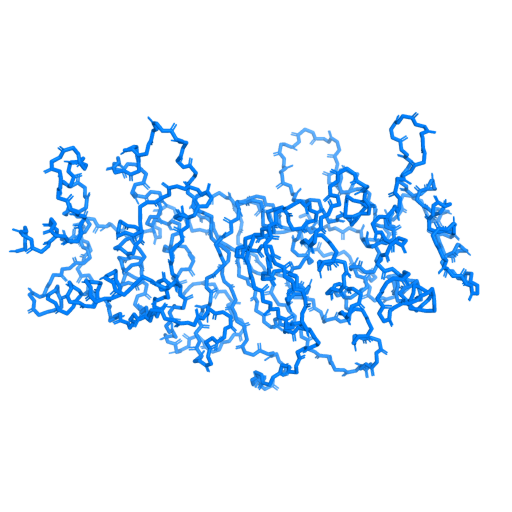YR A CA 1
ATOM 2996 C C . TYR A 1 384 ? 2.242 -2.819 14.952 1.00 98.62 384 TYR A C 1
ATOM 2998 O O . TYR A 1 384 ? 1.920 -1.881 14.221 1.00 98.62 384 TYR A O 1
ATOM 3006 N N . THR A 1 385 ? 2.873 -2.627 16.115 1.00 98.25 385 THR A N 1
ATOM 3007 C CA . THR A 1 385 ? 3.160 -1.285 16.668 1.00 98.25 385 THR A CA 1
ATOM 3008 C C . THR A 1 385 ? 4.532 -0.736 16.269 1.00 98.25 385 THR A C 1
ATOM 3010 O O . THR A 1 385 ? 4.815 0.438 16.493 1.00 98.25 385 THR A O 1
ATOM 3013 N N . PHE A 1 386 ? 5.363 -1.556 15.617 1.00 96.38 386 PHE A N 1
ATOM 3014 C CA . PHE A 1 386 ? 6.662 -1.178 15.046 1.00 96.38 386 PHE A CA 1
ATOM 3015 C C . PHE A 1 386 ? 7.679 -0.638 16.068 1.00 96.38 386 PHE A C 1
ATOM 3017 O O . PHE A 1 386 ? 8.352 0.363 15.820 1.00 96.38 386 PHE A O 1
ATOM 3024 N N . GLY A 1 387 ? 7.834 -1.340 17.190 1.00 96.94 387 GLY A N 1
ATOM 3025 C CA . GLY A 1 387 ? 8.806 -1.032 18.242 1.00 96.94 387 GLY A CA 1
ATOM 3026 C C . GLY A 1 387 ? 8.213 -0.338 19.467 1.00 96.94 387 GLY A C 1
ATOM 3027 O O . GLY A 1 387 ? 8.961 -0.018 20.384 1.00 96.94 387 GLY A O 1
ATOM 3028 N N . ASP A 1 388 ? 6.900 -0.102 19.487 1.00 97.81 388 ASP A N 1
ATOM 3029 C CA . ASP A 1 388 ? 6.203 0.533 20.605 1.00 97.81 388 ASP A CA 1
ATOM 3030 C C . ASP A 1 388 ? 5.565 -0.528 21.518 1.00 97.81 388 ASP A C 1
ATOM 3032 O O . ASP A 1 388 ? 4.464 -1.032 21.258 1.00 97.81 388 ASP A O 1
ATOM 3036 N N . ASP A 1 389 ? 6.306 -0.916 22.559 1.00 97.88 389 ASP A N 1
ATOM 3037 C CA . ASP A 1 389 ? 5.868 -1.894 23.561 1.00 97.88 389 ASP A CA 1
ATOM 3038 C C . ASP A 1 389 ? 4.695 -1.378 24.405 1.00 97.88 389 ASP A C 1
ATOM 3040 O O . ASP A 1 389 ? 3.802 -2.150 24.760 1.00 97.88 389 ASP A O 1
ATOM 3044 N N . GLU A 1 390 ? 4.675 -0.078 24.710 1.00 97.62 390 GLU A N 1
ATOM 3045 C CA . GLU A 1 390 ? 3.636 0.532 25.540 1.00 97.62 390 GLU A CA 1
ATOM 3046 C C . GLU A 1 390 ? 2.289 0.486 24.822 1.00 97.62 390 GLU A C 1
ATOM 3048 O O . GLU A 1 390 ? 1.317 -0.025 25.383 1.00 97.62 390 GLU A O 1
ATOM 3053 N N . LEU A 1 391 ? 2.244 0.925 23.560 1.00 97.81 391 LEU A N 1
ATOM 3054 C CA . LEU A 1 391 ? 1.039 0.841 22.738 1.00 97.81 391 LEU A CA 1
ATOM 3055 C C . LEU A 1 391 ? 0.566 -0.608 22.592 1.00 97.81 391 LEU A C 1
ATOM 3057 O O . LEU A 1 391 ? -0.632 -0.868 22.669 1.00 97.81 391 LEU A O 1
ATOM 3061 N N . SER A 1 392 ? 1.488 -1.559 22.406 1.00 97.94 392 SER A N 1
ATOM 3062 C CA . SER A 1 392 ? 1.135 -2.976 22.253 1.00 97.94 392 SER A CA 1
ATOM 3063 C C . SER A 1 392 ? 0.439 -3.517 23.504 1.00 97.94 392 SER A C 1
ATOM 3065 O O . SER A 1 392 ? -0.593 -4.180 23.396 1.00 97.94 392 SER A O 1
ATOM 3067 N N . LEU A 1 393 ? 0.986 -3.230 24.688 1.00 97.62 393 LEU A N 1
ATOM 3068 C CA . LEU A 1 393 ? 0.425 -3.676 25.965 1.00 97.62 393 LEU A CA 1
ATOM 3069 C C . LEU A 1 393 ? -0.900 -2.974 26.283 1.00 97.62 393 LEU A C 1
ATOM 3071 O O . LEU A 1 393 ? -1.878 -3.645 26.617 1.00 97.62 393 LEU A O 1
ATOM 3075 N N . LYS A 1 394 ? -0.951 -1.643 26.138 1.00 97.31 394 LYS A N 1
ATOM 3076 C CA . LYS A 1 394 ? -2.164 -0.847 26.374 1.00 97.31 394 LYS A CA 1
ATOM 3077 C C . LYS A 1 394 ? -3.310 -1.287 25.474 1.00 97.31 394 LYS A C 1
ATOM 3079 O O . LYS A 1 394 ? -4.422 -1.466 25.961 1.00 97.31 394 LYS A O 1
ATOM 3084 N N . LEU A 1 395 ? -3.031 -1.502 24.185 1.00 98.06 395 LEU A N 1
ATOM 3085 C CA . LEU A 1 395 ? -4.034 -1.922 23.211 1.00 98.06 395 LEU A CA 1
ATOM 3086 C C . LEU A 1 395 ? -4.641 -3.279 23.580 1.00 98.06 395 LEU A C 1
ATOM 3088 O O . LEU A 1 395 ? -5.855 -3.413 23.564 1.00 98.06 395 LEU A O 1
ATOM 3092 N N . VAL A 1 396 ? -3.835 -4.278 23.946 1.00 97.88 396 VAL A N 1
ATOM 3093 C CA . VAL A 1 396 ? -4.384 -5.581 24.365 1.00 97.88 396 VAL A CA 1
ATOM 3094 C C . VAL A 1 396 ? -5.229 -5.432 25.632 1.00 97.88 396 VAL A C 1
ATOM 3096 O O . VAL A 1 396 ? -6.365 -5.897 25.656 1.00 97.88 396 VAL A O 1
ATOM 3099 N N . GLY A 1 397 ? -4.723 -4.714 26.641 1.00 97.69 397 GLY A N 1
ATOM 3100 C CA . GLY A 1 397 ? -5.424 -4.533 27.914 1.00 97.69 397 GLY A CA 1
ATOM 3101 C C . GLY A 1 397 ? -6.783 -3.837 27.778 1.00 97.69 397 GLY A C 1
ATOM 3102 O O . GLY A 1 397 ? -7.767 -4.309 28.347 1.00 97.69 397 GLY A O 1
ATOM 3103 N N . VAL A 1 398 ? -6.871 -2.753 26.993 1.00 97.81 398 VAL A N 1
ATOM 3104 C CA . VAL A 1 398 ? -8.151 -2.050 26.784 1.00 97.81 398 VAL A CA 1
ATOM 3105 C C . VAL A 1 398 ? -9.154 -2.906 26.019 1.00 97.81 398 VAL A C 1
ATOM 3107 O O . VAL A 1 398 ? -10.332 -2.910 26.364 1.00 97.81 398 VAL A O 1
ATOM 3110 N N . ILE A 1 399 ? -8.710 -3.682 25.024 1.00 98.25 399 ILE A N 1
ATOM 3111 C CA . ILE A 1 399 ? -9.603 -4.560 24.260 1.00 98.25 399 ILE A CA 1
ATOM 3112 C C . ILE A 1 399 ? -10.143 -5.696 25.126 1.00 98.25 399 ILE A C 1
ATOM 3114 O O . ILE A 1 399 ? -11.346 -5.950 25.095 1.00 98.25 399 ILE A O 1
ATOM 3118 N N . GLU A 1 400 ? -9.298 -6.346 25.927 1.00 97.25 400 GLU A N 1
ATOM 3119 C CA . GLU A 1 400 ? -9.748 -7.380 26.866 1.00 97.25 400 GLU A CA 1
ATOM 3120 C C . GLU A 1 400 ? -10.784 -6.821 27.849 1.00 97.25 400 GLU A C 1
ATOM 3122 O O . GLU A 1 400 ? -11.826 -7.437 28.078 1.00 97.2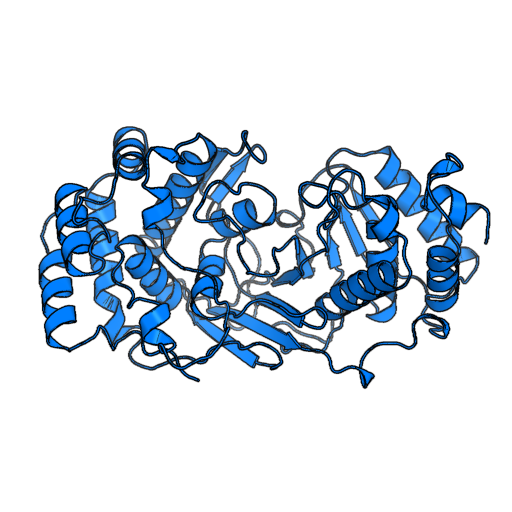5 400 GLU A O 1
ATOM 3127 N N . TYR A 1 401 ? -10.542 -5.621 28.382 1.00 97.06 401 TYR A N 1
ATOM 3128 C CA . TYR A 1 401 ? -11.471 -4.967 29.297 1.00 97.06 401 TYR A CA 1
ATOM 3129 C C . TYR A 1 401 ? -12.813 -4.629 28.624 1.00 97.06 401 TYR A C 1
ATOM 3131 O O . TYR A 1 401 ? -13.864 -4.982 29.158 1.00 97.06 401 TYR A O 1
ATOM 3139 N N . LEU A 1 402 ? -12.790 -4.047 27.417 1.00 97.88 402 LEU A N 1
ATOM 3140 C CA . LEU A 1 402 ? -13.983 -3.764 26.607 1.00 97.88 402 LEU A CA 1
ATOM 3141 C C . LEU A 1 402 ? -14.815 -5.024 26.319 1.00 97.88 402 LEU A C 1
ATOM 3143 O O . LEU A 1 402 ? -16.048 -4.977 26.340 1.00 97.88 402 LEU A O 1
ATOM 3147 N N . GLN A 1 403 ? -14.152 -6.153 26.050 1.00 97.75 403 GLN A N 1
ATOM 3148 C CA . GLN A 1 403 ? -14.811 -7.439 25.816 1.00 97.75 403 GLN A CA 1
ATOM 3149 C C . GLN A 1 403 ? -15.463 -7.985 27.093 1.00 97.75 403 GLN A C 1
ATOM 3151 O O . GLN A 1 403 ? -16.600 -8.455 27.044 1.00 97.75 403 GLN A O 1
ATOM 3156 N N . VAL A 1 404 ? -14.783 -7.891 28.242 1.00 96.88 404 VAL A N 1
ATOM 3157 C CA . VAL A 1 404 ? -15.310 -8.338 29.544 1.00 96.88 404 VAL A CA 1
ATOM 3158 C C . VAL A 1 404 ? -16.526 -7.521 29.982 1.00 96.88 404 VAL A C 1
ATOM 3160 O O . VAL A 1 404 ? -17.485 -8.091 30.502 1.00 96.88 404 VAL A O 1
ATOM 3163 N N . THR A 1 405 ? -16.521 -6.206 29.758 1.00 96.38 405 THR A N 1
ATOM 3164 C CA . THR A 1 405 ? -17.650 -5.326 30.102 1.00 96.38 405 THR A CA 1
ATOM 3165 C C . THR A 1 405 ? -18.810 -5.407 29.108 1.00 96.38 405 THR A C 1
ATOM 3167 O O . THR A 1 405 ? -19.852 -4.794 29.331 1.00 96.38 405 THR A O 1
ATOM 3170 N N . GLY A 1 406 ? -18.668 -6.174 28.020 1.00 97.00 406 GLY A N 1
ATOM 3171 C CA . GLY A 1 406 ? -19.694 -6.290 26.985 1.00 97.00 406 GLY A CA 1
ATOM 3172 C C . GLY A 1 406 ? -19.904 -4.992 26.203 1.00 97.00 406 GLY A C 1
ATOM 3173 O O . GLY A 1 406 ? -21.009 -4.737 25.723 1.00 97.00 406 GLY A O 1
ATOM 3174 N N . THR A 1 407 ? -18.863 -4.162 26.085 1.00 98.00 407 THR A N 1
ATOM 3175 C CA . THR A 1 407 ? -18.938 -2.897 25.352 1.00 98.00 407 THR A CA 1
ATOM 3176 C C . THR A 1 407 ? -19.236 -3.161 23.882 1.00 98.00 407 THR A C 1
ATOM 3178 O O . THR A 1 407 ? -18.667 -4.061 23.262 1.00 98.00 407 THR A O 1
ATOM 3181 N N . THR A 1 408 ? -20.136 -2.368 23.308 1.00 98.44 408 THR A N 1
ATOM 3182 C CA . THR A 1 408 ? -20.503 -2.474 21.892 1.00 98.44 408 THR A CA 1
ATOM 3183 C C . THR A 1 408 ? -19.687 -1.511 21.037 1.00 98.44 408 THR A C 1
ATOM 3185 O O . THR A 1 408 ? -19.153 -0.513 21.528 1.00 98.44 408 THR A O 1
ATOM 3188 N N . VAL A 1 409 ? -19.650 -1.764 19.727 1.00 98.56 409 VAL A N 1
ATOM 3189 C CA . VAL A 1 409 ? -19.116 -0.821 18.733 1.00 98.56 409 VAL A CA 1
ATOM 3190 C C . VAL A 1 409 ? -19.745 0.568 18.887 1.00 98.56 409 VAL A C 1
ATOM 3192 O O . VAL A 1 409 ? -19.024 1.559 18.826 1.00 98.56 409 VAL A O 1
ATOM 3195 N N . GLY A 1 410 ? -21.058 0.663 19.123 1.00 98.38 410 GLY A N 1
ATOM 3196 C CA . GLY A 1 410 ? -21.723 1.954 19.306 1.00 98.38 410 GLY A CA 1
ATOM 3197 C C . GLY A 1 410 ? -21.296 2.686 20.569 1.00 98.38 410 GLY A C 1
ATOM 3198 O O . GLY A 1 410 ? -21.012 3.879 20.508 1.00 98.38 410 GLY A O 1
ATOM 3199 N N . SER A 1 411 ? -21.159 1.970 21.686 1.00 98.00 411 SER A N 1
ATOM 3200 C CA . SER A 1 411 ? -20.670 2.540 22.945 1.00 98.00 411 SER A CA 1
ATOM 3201 C C . SER A 1 411 ? -19.242 3.079 22.811 1.00 98.00 411 SER A C 1
ATOM 3203 O O . SER A 1 411 ? -18.984 4.224 23.174 1.00 98.00 411 SER A O 1
ATOM 3205 N N . LEU A 1 412 ? -18.323 2.290 22.237 1.00 98.06 412 LEU A N 1
ATOM 3206 C CA . LEU A 1 412 ? -16.940 2.725 22.015 1.00 98.06 412 LEU A CA 1
ATOM 3207 C C . LEU A 1 412 ? -16.859 3.886 21.017 1.00 98.06 412 LEU A C 1
ATOM 3209 O O . LEU A 1 412 ? -16.105 4.827 21.244 1.00 98.06 412 LEU A O 1
ATOM 3213 N N . PHE A 1 413 ? -17.660 3.870 19.950 1.00 98.25 413 PHE A N 1
ATOM 3214 C CA . PHE A 1 413 ? -17.739 4.997 19.023 1.00 98.25 413 PHE A CA 1
ATOM 3215 C C . PHE A 1 413 ? -18.165 6.290 19.733 1.00 98.25 413 PHE A C 1
ATOM 3217 O O . PHE A 1 413 ? -17.497 7.308 19.564 1.00 98.25 413 PHE A O 1
ATOM 3224 N N . SER A 1 414 ? -19.206 6.249 20.571 1.00 97.00 414 SER A N 1
ATOM 3225 C CA . SER A 1 414 ? -19.639 7.412 21.358 1.00 97.00 414 SER A CA 1
ATOM 3226 C C . SER A 1 414 ? -18.541 7.924 22.294 1.00 97.00 414 SER A C 1
ATOM 3228 O O . SER A 1 414 ? -18.297 9.127 22.319 1.00 97.00 414 SER A O 1
ATOM 3230 N N . MET A 1 415 ? -17.808 7.036 22.978 1.00 96.00 415 MET A N 1
ATOM 3231 C CA . MET A 1 415 ? -16.656 7.438 23.801 1.00 96.00 415 MET A CA 1
ATOM 3232 C C . MET A 1 415 ? -15.588 8.173 22.979 1.00 96.00 415 MET A C 1
ATOM 3234 O O . MET A 1 415 ? -15.090 9.211 23.407 1.00 96.00 415 MET A O 1
ATOM 3238 N N . LEU A 1 416 ? -15.257 7.695 21.773 1.00 95.81 416 LEU A N 1
ATOM 3239 C CA . LEU A 1 416 ? -14.289 8.389 20.914 1.00 95.81 416 LEU A CA 1
ATOM 3240 C C . LEU A 1 416 ? -14.772 9.781 20.477 1.00 95.81 416 LEU A C 1
ATOM 3242 O O . LEU A 1 416 ? -13.944 10.674 20.318 1.00 95.81 416 LEU A O 1
ATOM 3246 N N . LEU A 1 417 ? -16.082 9.979 20.288 1.00 94.88 417 LEU A N 1
ATOM 3247 C CA . LEU A 1 417 ? -16.654 11.296 19.973 1.00 94.88 417 LEU A CA 1
ATOM 3248 C C . LEU A 1 417 ? -16.677 12.242 21.182 1.00 94.88 417 LEU A C 1
ATOM 3250 O O . LEU A 1 417 ? -16.606 13.462 21.025 1.00 94.88 417 LEU A O 1
ATOM 3254 N N . GLU A 1 418 ? -16.799 11.692 22.388 1.00 93.06 418 GLU A N 1
ATOM 3255 C CA . GLU A 1 418 ? -16.788 12.449 23.641 1.00 93.06 418 GLU A CA 1
ATOM 3256 C C . GLU A 1 418 ? -15.375 12.809 24.112 1.00 93.06 418 GLU A C 1
ATOM 3258 O O . GLU A 1 418 ? -15.217 13.750 24.900 1.00 93.06 418 GLU A O 1
ATOM 3263 N N . TYR A 1 419 ? -14.349 12.124 23.597 1.00 91.06 419 TYR A N 1
ATOM 3264 C CA . TYR A 1 419 ? -12.952 12.438 23.866 1.00 91.06 419 TYR A CA 1
ATOM 3265 C C . TYR A 1 419 ? -12.598 13.842 23.354 1.00 91.06 419 TYR A C 1
ATOM 3267 O O . TYR A 1 419 ? -12.406 14.086 22.161 1.00 91.06 419 TYR A O 1
ATOM 3275 N N . LYS A 1 420 ? -12.502 14.793 24.288 1.00 72.38 420 LYS A N 1
ATOM 3276 C CA . LYS A 1 420 ? -12.148 16.188 24.007 1.00 72.38 420 LYS A CA 1
ATOM 3277 C C . LYS A 1 420 ? -10.696 16.456 24.367 1.00 72.38 420 LYS A C 1
ATOM 3279 O O . LYS A 1 420 ? -10.409 16.709 25.532 1.00 72.38 420 LYS A O 1
ATOM 3284 N N . ASP A 1 421 ? -9.871 16.507 23.324 1.00 63.50 421 ASP A N 1
ATOM 3285 C CA . ASP A 1 421 ? -8.556 17.152 23.247 1.00 63.50 421 ASP A CA 1
ATOM 3286 C C . ASP A 1 421 ? -7.484 16.679 24.261 1.00 63.50 421 ASP A C 1
ATOM 3288 O O . ASP A 1 421 ? -7.651 16.669 25.483 1.00 63.50 421 ASP A O 1
ATOM 3292 N N . LYS A 1 422 ? -6.292 16.386 23.734 1.00 57.38 422 LYS A N 1
ATOM 3293 C CA . LYS A 1 422 ? -5.093 16.014 24.498 1.00 57.38 422 LYS A CA 1
ATOM 3294 C C . LYS A 1 422 ? -4.585 17.112 25.431 1.00 57.38 422 LYS A C 1
ATOM 3296 O O . LYS A 1 422 ? -3.701 16.844 26.244 1.00 57.38 422 LYS A O 1
ATOM 3301 N N . SER A 1 423 ? -5.121 18.332 25.364 1.00 53.38 423 SER A N 1
ATOM 3302 C CA . SER A 1 423 ? -4.794 19.419 26.299 1.00 53.38 423 SER A CA 1
ATOM 3303 C C . SER A 1 423 ? -5.042 19.069 27.776 1.00 53.38 423 SER A C 1
ATOM 3305 O O . SER A 1 423 ? -4.458 19.703 28.656 1.00 53.38 423 SER A O 1
ATOM 3307 N N . ARG A 1 424 ? -5.833 18.024 28.063 1.00 56.16 424 ARG A N 1
ATOM 3308 C CA . ARG A 1 424 ? -6.012 17.449 29.410 1.00 56.16 424 ARG A CA 1
ATOM 3309 C C . ARG A 1 424 ? -4.897 16.495 29.862 1.00 56.16 424 ARG A C 1
ATOM 3311 O O . ARG A 1 424 ? -4.882 16.111 31.026 1.00 56.16 424 ARG A O 1
ATOM 3318 N N . GLY A 1 425 ? -3.969 16.129 28.978 1.00 74.88 425 GLY A N 1
ATOM 3319 C CA . GLY A 1 425 ? -2.841 15.236 29.267 1.00 74.88 425 GLY A CA 1
ATOM 3320 C C . GLY A 1 425 ? -3.186 13.743 29.333 1.00 74.88 425 GLY A C 1
ATOM 3321 O O . GLY A 1 425 ? -2.292 12.939 29.575 1.00 74.88 425 GLY A O 1
ATOM 3322 N N . GLU A 1 426 ? -4.447 13.369 29.105 1.00 88.75 426 GLU A N 1
ATOM 3323 C CA . GLU A 1 426 ? -4.917 11.980 29.089 1.00 88.75 426 GLU A CA 1
ATOM 3324 C C . GLU A 1 426 ? -4.855 11.401 27.668 1.00 88.75 426 GLU A C 1
ATOM 3326 O O . GLU A 1 426 ? -5.237 12.067 26.700 1.00 88.75 426 GLU A O 1
ATOM 3331 N N . SER A 1 427 ? -4.356 10.170 27.531 1.00 92.75 427 SER A N 1
ATOM 3332 C CA . SER A 1 427 ? -4.304 9.455 26.251 1.00 92.75 427 SER A CA 1
ATOM 3333 C C . SER A 1 427 ? -5.693 8.942 25.834 1.00 92.75 427 SER A C 1
ATOM 3335 O O . SER A 1 427 ? -6.636 8.965 26.625 1.00 92.75 427 SER A O 1
ATOM 3337 N N . VAL A 1 428 ? -5.852 8.497 24.585 1.00 95.00 428 VAL A N 1
ATOM 3338 C CA . VAL A 1 428 ? -7.160 8.020 24.095 1.00 95.00 428 VAL A CA 1
ATOM 3339 C C . VAL A 1 428 ? -7.529 6.717 24.793 1.00 95.00 428 VAL A C 1
ATOM 3341 O O . VAL A 1 428 ? -8.671 6.545 25.214 1.00 95.00 428 VAL A O 1
ATOM 3344 N N . ILE A 1 429 ? -6.563 5.807 24.942 1.00 95.81 429 ILE A N 1
ATOM 3345 C CA . ILE A 1 429 ? -6.794 4.527 25.613 1.00 95.81 429 ILE A CA 1
ATOM 3346 C C . ILE A 1 429 ? -7.082 4.742 27.103 1.00 95.81 429 ILE A C 1
ATOM 3348 O O . ILE A 1 429 ? -8.015 4.130 27.623 1.00 95.81 429 ILE A O 1
ATOM 3352 N N . ASP A 1 430 ? -6.343 5.629 27.779 1.00 94.25 430 ASP A N 1
ATOM 3353 C CA . ASP A 1 430 ? -6.572 5.908 29.205 1.00 94.25 430 ASP A CA 1
ATOM 3354 C C . ASP A 1 430 ? -7.962 6.528 29.440 1.00 94.25 430 ASP A C 1
ATOM 3356 O O . ASP A 1 430 ? -8.661 6.144 30.382 1.00 94.25 430 ASP A O 1
ATOM 3360 N N . TYR A 1 431 ? -8.411 7.409 28.538 1.00 94.62 431 TYR A N 1
ATOM 3361 C CA . TYR A 1 431 ? -9.764 7.963 28.583 1.00 94.62 431 TYR A CA 1
ATOM 3362 C C . TYR A 1 431 ? -10.835 6.883 28.400 1.00 94.62 431 TYR A C 1
ATOM 3364 O O . TYR A 1 431 ? -11.785 6.833 29.182 1.00 94.62 431 TYR A O 1
ATOM 3372 N N . VAL A 1 432 ? -10.688 6.000 27.403 1.00 94.62 432 VAL A N 1
ATOM 3373 C CA . VAL A 1 432 ? -11.635 4.891 27.182 1.00 94.62 432 VAL A CA 1
ATOM 3374 C C . VAL A 1 432 ? -11.706 4.001 28.422 1.00 94.62 432 VAL A C 1
ATOM 3376 O O . VAL A 1 432 ? -12.797 3.693 28.885 1.00 94.62 432 VAL A O 1
ATOM 3379 N N . MET A 1 433 ? -10.565 3.647 29.017 1.00 92.69 433 MET A N 1
ATOM 3380 C CA . MET A 1 433 ? -10.526 2.843 30.244 1.00 92.69 433 MET A CA 1
ATOM 3381 C C . MET A 1 433 ? -11.239 3.514 31.427 1.00 92.69 433 MET A C 1
ATOM 3383 O O . MET A 1 433 ? -11.853 2.824 32.238 1.00 92.69 433 MET A O 1
ATOM 3387 N N . SER A 1 434 ? -11.170 4.844 31.526 1.00 90.94 434 SER A N 1
ATOM 3388 C CA . SER A 1 434 ? -11.738 5.613 32.641 1.00 90.94 434 SER A CA 1
ATOM 3389 C C . SER A 1 434 ? -13.238 5.911 32.515 1.00 90.94 434 SER A C 1
ATOM 3391 O O . SER A 1 434 ? -13.852 6.310 33.504 1.00 90.94 434 SER A O 1
ATOM 3393 N N . ASN A 1 435 ? -13.832 5.747 31.327 1.00 87.88 435 ASN A N 1
ATOM 3394 C CA . ASN A 1 435 ? -15.222 6.139 31.030 1.00 87.88 435 ASN A CA 1
ATOM 3395 C C . ASN A 1 435 ? -16.128 4.947 30.655 1.00 87.88 435 ASN A C 1
ATOM 3397 O O . ASN A 1 435 ? -17.183 5.144 30.051 1.00 87.88 435 ASN A O 1
ATOM 3401 N N . LEU A 1 436 ? -15.711 3.729 31.016 1.00 77.62 436 LEU A N 1
ATOM 3402 C CA . LEU A 1 436 ? -16.427 2.472 30.774 1.00 77.62 436 LEU A CA 1
ATOM 3403 C C . LEU A 1 436 ? -17.420 2.078 31.866 1.00 77.62 436 LEU A C 1
ATOM 3405 O O . LEU A 1 436 ? -17.105 2.272 33.064 1.00 77.62 436 LEU A O 1
#